Protein AF-0000000086397838 (afdb_homodimer)

Structure (mmCIF, N/CA/C/O backbone):
data_AF-0000000086397838-model_v1
#
loop_
_entity.id
_entity.type
_entity.pdbx_description
1 polymer 'NAD(+) kinase'
#
loop_
_atom_site.group_PDB
_atom_site.id
_atom_site.type_symbol
_atom_site.label_atom_id
_atom_site.label_alt_id
_atom_site.label_comp_id
_atom_site.label_asym_id
_atom_site.label_entity_id
_atom_site.label_seq_id
_atom_site.pdbx_PDB_ins_code
_atom_site.Cartn_x
_atom_site.Cartn_y
_atom_site.Cartn_z
_atom_site.occupancy
_atom_site.B_iso_or_equiv
_atom_site.auth_seq_id
_atom_site.auth_comp_id
_atom_site.auth_asym_id
_atom_site.auth_atom_id
_atom_site.pdbx_PDB_model_num
ATOM 1 N N . GLN A 1 1 ? 29.359 -32.469 18.438 1 23.17 1 GLN A N 1
ATOM 2 C CA . GLN A 1 1 ? 29.453 -31.422 17.406 1 23.17 1 GLN A CA 1
ATOM 3 C C . GLN A 1 1 ? 28.625 -31.781 16.188 1 23.17 1 GLN A C 1
ATOM 5 O O . GLN A 1 1 ? 29.094 -32.5 15.289 1 23.17 1 GLN A O 1
ATOM 10 N N . ASN A 1 2 ? 27.375 -32.25 16.172 1 28.98 2 ASN A N 1
ATOM 11 C CA . ASN A 1 2 ? 26.438 -32.906 15.281 1 28.98 2 ASN A CA 1
ATOM 12 C C . ASN A 1 2 ? 26.141 -32.062 14.047 1 28.98 2 ASN A C 1
ATOM 14 O O . ASN A 1 2 ? 25.562 -30.984 14.156 1 28.98 2 ASN A O 1
ATOM 18 N N . GLN A 1 3 ? 27.047 -32.062 13.047 1 36.97 3 GLN A N 1
ATOM 19 C CA . GLN A 1 3 ? 27 -31.328 11.781 1 36.97 3 GLN A CA 1
ATOM 20 C C . GLN A 1 3 ? 25.641 -31.453 11.117 1 36.97 3 GLN A C 1
ATOM 22 O O . GLN A 1 3 ? 25.219 -32.562 10.742 1 36.97 3 GLN A O 1
ATOM 27 N N . HIS A 1 4 ? 24.688 -30.828 11.492 1 43.06 4 HIS A N 1
ATOM 28 C CA . HIS A 1 4 ? 23.328 -30.859 10.969 1 43.06 4 HIS A CA 1
ATOM 29 C C . HIS A 1 4 ? 23.328 -30.734 9.445 1 43.06 4 HIS A C 1
ATOM 31 O O . HIS A 1 4 ? 24.016 -29.859 8.891 1 43.06 4 HIS A O 1
ATOM 37 N N . LYS A 1 5 ? 23.188 -31.906 8.727 1 50.16 5 LYS A N 1
ATOM 38 C CA . LYS A 1 5 ? 23.047 -32.062 7.285 1 50.16 5 LYS A CA 1
ATOM 39 C C . LYS A 1 5 ? 22.031 -31.078 6.727 1 50.16 5 LYS A C 1
ATOM 41 O O . LYS A 1 5 ? 20.922 -30.969 7.242 1 50.16 5 LYS A O 1
ATOM 46 N N . ILE A 1 6 ? 22.594 -30.016 6.055 1 49.72 6 ILE A N 1
ATOM 47 C CA . ILE A 1 6 ? 21.703 -29.047 5.406 1 49.72 6 ILE A CA 1
ATOM 48 C C . ILE A 1 6 ? 21.281 -29.578 4.035 1 49.72 6 ILE A C 1
ATOM 50 O O . ILE A 1 6 ? 22.141 -29.906 3.199 1 49.72 6 ILE A O 1
ATOM 54 N N . ASN A 1 7 ? 20.078 -29.984 3.832 1 55.66 7 ASN A N 1
ATOM 55 C CA . ASN A 1 7 ? 19.547 -30.344 2.52 1 55.66 7 ASN A CA 1
ATOM 56 C C . ASN A 1 7 ? 19.266 -29.109 1.67 1 55.66 7 ASN A C 1
ATOM 58 O O . ASN A 1 7 ? 18.469 -28.25 2.062 1 55.66 7 ASN A O 1
ATOM 62 N N . LEU A 1 8 ? 20.078 -29.047 0.602 1 56.16 8 LEU A N 1
ATOM 63 C CA . LEU A 1 8 ? 20.016 -27.906 -0.314 1 56.16 8 LEU A CA 1
ATOM 64 C C . LEU A 1 8 ? 19.203 -28.266 -1.557 1 56.16 8 LEU A C 1
ATOM 66 O O . LEU A 1 8 ? 19.328 -29.375 -2.088 1 56.16 8 LEU A O 1
ATOM 70 N N . CYS A 1 9 ? 18.203 -27.562 -1.791 1 58.31 9 CYS A N 1
ATOM 71 C CA . CYS A 1 9 ? 17.531 -27.656 -3.08 1 58.31 9 CYS A CA 1
ATOM 72 C C . CYS A 1 9 ? 18.047 -26.609 -4.055 1 58.31 9 CYS A C 1
ATOM 74 O O . CYS A 1 9 ? 18.094 -25.422 -3.732 1 58.31 9 CYS A O 1
ATOM 76 N N . PHE A 1 10 ? 18.609 -27.141 -5.105 1 57.19 10 PHE A N 1
ATOM 77 C CA . PHE A 1 10 ? 19.188 -26.281 -6.125 1 57.19 10 PHE A CA 1
ATOM 78 C C . PHE A 1 10 ? 18.297 -26.234 -7.367 1 57.19 10 PHE A C 1
ATOM 80 O O . PHE A 1 10 ? 18 -27.281 -7.949 1 57.19 10 PHE A O 1
ATOM 87 N N . LEU A 1 11 ? 17.734 -25.094 -7.562 1 49.62 11 LEU A N 1
ATOM 88 C CA . LEU A 1 11 ? 16.891 -24.906 -8.734 1 49.62 11 LEU A CA 1
ATOM 89 C C . LEU A 1 11 ? 17.594 -24.031 -9.773 1 49.62 11 LEU A C 1
ATOM 91 O O . LEU A 1 11 ? 17.641 -22.812 -9.633 1 49.62 11 LEU A O 1
ATOM 95 N N . PRO A 1 12 ? 18.5 -24.688 -10.68 1 54.78 12 PRO A N 1
ATOM 96 C CA . PRO A 1 12 ? 19.234 -23.906 -11.688 1 54.78 12 PRO A CA 1
ATOM 97 C C . PRO A 1 12 ? 18.391 -23.594 -12.922 1 54.78 12 PRO A C 1
ATOM 99 O O . PRO A 1 12 ? 17.531 -24.391 -13.305 1 54.78 12 PRO A O 1
ATOM 102 N N . ALA A 1 13 ? 18.297 -22.312 -13.367 1 46.75 13 ALA A N 1
ATOM 103 C CA . ALA A 1 13 ? 17.797 -22.047 -14.719 1 46.75 13 ALA A CA 1
ATOM 104 C C . ALA A 1 13 ? 18.781 -22.547 -15.773 1 46.75 13 ALA A C 1
ATOM 106 O O . ALA A 1 13 ? 18.391 -22.875 -16.891 1 46.75 13 ALA A O 1
ATOM 107 N N . VAL A 1 14 ? 20.141 -22.375 -15.469 1 45.16 14 VAL A N 1
ATOM 108 C CA . VAL A 1 14 ? 21.141 -22.797 -16.453 1 45.16 14 VAL A CA 1
ATOM 109 C C . VAL A 1 14 ? 21.953 -23.953 -15.883 1 45.16 14 VAL A C 1
ATOM 111 O O . VAL A 1 14 ? 22.422 -23.891 -14.742 1 45.16 14 VAL A O 1
ATOM 114 N N . ALA A 1 15 ? 21.953 -25.125 -16.547 1 45.66 15 ALA A N 1
ATOM 115 C CA . ALA A 1 15 ? 22.453 -26.453 -16.172 1 45.66 15 ALA A CA 1
ATOM 116 C C . ALA A 1 15 ? 23.938 -26.406 -15.836 1 45.66 15 ALA A C 1
ATOM 118 O O . ALA A 1 15 ? 24.359 -26.938 -14.805 1 45.66 15 ALA A O 1
ATOM 119 N N . ALA A 1 16 ? 24.703 -25.922 -16.781 1 44.97 16 ALA A N 1
ATOM 120 C CA . ALA A 1 16 ? 26.141 -26.156 -16.688 1 44.97 16 ALA A CA 1
ATOM 121 C C . ALA A 1 16 ? 26.719 -25.469 -15.445 1 44.97 16 ALA A C 1
ATOM 123 O O . ALA A 1 16 ? 27.531 -26.062 -14.734 1 44.97 16 ALA A O 1
ATOM 124 N N . LEU A 1 17 ? 26.406 -24.297 -15.258 1 48.56 17 LEU A N 1
ATOM 125 C CA . LEU A 1 17 ? 26.984 -23.5 -14.18 1 48.56 17 LEU A CA 1
ATOM 126 C C . LEU A 1 17 ? 26.562 -24.031 -12.82 1 48.56 17 LEU A C 1
ATOM 128 O O . LEU A 1 17 ? 27.344 -24.062 -11.875 1 48.56 17 LEU A O 1
ATOM 132 N N . SER A 1 18 ? 25.391 -24.516 -12.789 1 53.59 18 SER A N 1
ATOM 133 C CA . SER A 1 18 ? 24.797 -25.047 -11.562 1 53.59 18 SER A CA 1
ATOM 134 C C . SER A 1 18 ? 25.609 -26.219 -11.016 1 53.59 18 SER A C 1
ATOM 136 O O . SER A 1 18 ? 25.766 -26.359 -9.805 1 53.59 18 SER A O 1
ATOM 138 N N . MET A 1 19 ? 26.125 -26.844 -12 1 54.69 19 MET A N 1
ATOM 139 C CA . MET A 1 19 ? 26.75 -28.109 -11.617 1 54.69 19 MET A CA 1
ATOM 140 C C . MET A 1 19 ? 28.125 -27.875 -11.023 1 54.69 19 MET A C 1
ATOM 142 O O . MET A 1 19 ? 28.547 -28.594 -10.102 1 54.69 19 MET A O 1
ATOM 146 N N . HIS A 1 20 ? 28.781 -26.906 -11.672 1 57.34 20 HIS A N 1
ATOM 147 C CA . HIS A 1 20 ? 30.062 -26.562 -11.07 1 57.34 20 HIS A CA 1
ATOM 148 C C . HIS A 1 20 ? 29.891 -26.109 -9.625 1 57.34 20 HIS A C 1
ATOM 150 O O . HIS A 1 20 ? 30.672 -26.484 -8.758 1 57.34 20 HIS A O 1
ATOM 156 N N . PHE A 1 21 ? 28.875 -25.531 -9.469 1 58.94 21 PHE A N 1
ATOM 157 C CA . PHE A 1 21 ? 28.562 -25.047 -8.125 1 58.94 21 PHE A CA 1
ATOM 158 C C . PHE A 1 21 ? 28.328 -26.219 -7.168 1 58.94 21 PHE A C 1
ATOM 160 O O . PHE A 1 21 ? 28.828 -26.203 -6.043 1 58.94 21 PHE A O 1
ATOM 167 N N . LEU A 1 22 ? 27.594 -27.062 -7.66 1 59.19 22 LEU A N 1
ATOM 168 C CA . LEU A 1 22 ? 27.219 -28.203 -6.844 1 59.19 22 LEU A CA 1
ATOM 169 C C . LEU A 1 22 ? 28.438 -29.047 -6.492 1 59.19 22 LEU A C 1
ATOM 171 O O . LEU A 1 22 ? 28.547 -29.562 -5.375 1 59.19 22 LEU A O 1
ATOM 175 N N . ASN A 1 23 ? 29.234 -29.047 -7.465 1 59.38 23 ASN A N 1
ATOM 176 C CA . ASN A 1 23 ? 30.453 -29.828 -7.238 1 59.38 23 ASN A CA 1
ATOM 177 C C . ASN A 1 23 ? 31.312 -29.219 -6.137 1 59.38 23 ASN A C 1
ATOM 179 O O . ASN A 1 23 ? 31.812 -29.938 -5.27 1 59.38 23 ASN A O 1
ATOM 183 N N . CYS A 1 24 ? 31.359 -27.969 -6.219 1 56.69 24 CYS A N 1
ATOM 184 C CA . CYS A 1 24 ? 32.25 -27.281 -5.285 1 56.69 24 CYS A CA 1
ATOM 185 C C . CYS A 1 24 ? 31.672 -27.312 -3.873 1 56.69 24 CYS A C 1
ATOM 187 O O . CYS A 1 24 ? 32.406 -27.516 -2.902 1 56.69 24 CYS A O 1
ATOM 189 N N . HIS A 1 25 ? 30.422 -27.172 -3.738 1 57.78 25 HIS A N 1
ATOM 190 C CA . HIS A 1 25 ? 29.844 -27 -2.41 1 57.78 25 HIS A CA 1
ATOM 191 C C . HIS A 1 25 ? 29.531 -28.359 -1.771 1 57.78 25 HIS A C 1
ATOM 193 O O . HIS A 1 25 ? 29.641 -28.5 -0.552 1 57.78 25 HIS A O 1
ATOM 199 N N . SER A 1 26 ? 29.031 -29.281 -2.553 1 56.56 26 SER A N 1
ATOM 200 C CA . SER A 1 26 ? 28.688 -30.578 -1.995 1 56.56 26 SER A CA 1
ATOM 201 C C . SER A 1 26 ? 29.906 -31.219 -1.318 1 56.56 26 SER A C 1
ATOM 203 O O . SER A 1 26 ? 29.766 -31.859 -0.267 1 56.56 26 SER A O 1
ATOM 205 N N . GLN A 1 27 ? 30.969 -31.047 -1.917 1 53.53 27 GLN A N 1
ATOM 206 C CA . GLN A 1 27 ? 32.156 -31.688 -1.366 1 53.53 27 GLN A CA 1
ATOM 207 C C . GLN A 1 27 ? 32.562 -31.078 -0.027 1 53.53 27 GLN A C 1
ATOM 209 O O . GLN A 1 27 ? 33.031 -31.766 0.875 1 53.53 27 GLN A O 1
ATOM 214 N N . VAL A 1 28 ? 32.188 -29.828 0.03 1 50.81 28 VAL A N 1
ATOM 215 C CA . VAL A 1 28 ? 32.781 -29.125 1.163 1 50.81 28 VAL A CA 1
ATOM 216 C C . VAL A 1 28 ? 31.875 -29.25 2.381 1 50.81 28 VAL A C 1
ATOM 218 O O . VAL A 1 28 ? 32.344 -29.359 3.512 1 50.81 28 VAL A O 1
ATOM 221 N N . ASN A 1 29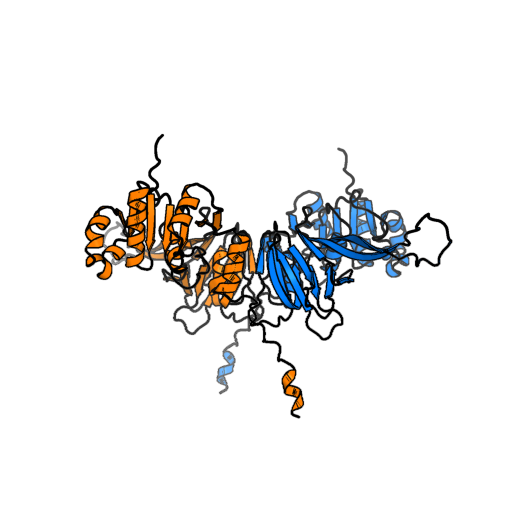 ? 30.609 -29.328 2.215 1 55.25 29 ASN A N 1
ATOM 222 C CA . ASN A 1 29 ? 29.828 -29.078 3.428 1 55.25 29 ASN A CA 1
ATOM 223 C C . ASN A 1 29 ? 28.859 -30.219 3.711 1 55.25 29 ASN A C 1
ATOM 225 O O . ASN A 1 29 ? 27.906 -30.047 4.465 1 55.25 29 ASN A O 1
ATOM 229 N N . ASN A 1 30 ? 29.234 -31.469 3.289 1 60.38 30 ASN A N 1
ATOM 230 C CA . ASN A 1 30 ? 28.344 -32.594 3.566 1 60.38 30 ASN A CA 1
ATOM 231 C C . ASN A 1 30 ? 26.875 -32.219 3.301 1 60.38 30 ASN A C 1
ATOM 233 O O . ASN A 1 30 ? 26.016 -32.438 4.156 1 60.38 30 ASN A O 1
ATOM 237 N N . MET A 1 31 ? 26.656 -31.594 2.203 1 65.12 31 MET A N 1
ATOM 238 C CA . MET A 1 31 ? 25.312 -31.156 1.854 1 65.12 31 MET A CA 1
ATOM 239 C C . MET A 1 31 ? 24.688 -32.094 0.821 1 65.12 31 MET A C 1
ATOM 241 O O . MET A 1 31 ? 25.375 -32.562 -0.084 1 65.12 31 MET A O 1
ATOM 245 N N . LEU A 1 32 ? 23.422 -32.531 1.13 1 69.12 32 LEU A N 1
ATOM 246 C CA . LEU A 1 32 ? 22.641 -33.25 0.124 1 69.12 32 LEU A CA 1
ATOM 247 C C . LEU A 1 32 ? 22 -32.281 -0.854 1 69.12 32 LEU A C 1
ATOM 249 O O . LEU A 1 32 ? 21.359 -31.312 -0.44 1 69.12 32 LEU A O 1
ATOM 253 N N . VAL A 1 33 ? 22.203 -32.531 -2.104 1 74.44 33 VAL A N 1
ATOM 254 C CA . VAL A 1 33 ? 21.719 -31.609 -3.123 1 74.44 33 VAL A CA 1
ATOM 255 C C . VAL A 1 33 ? 20.578 -32.25 -3.906 1 74.44 33 VAL A C 1
ATOM 257 O O . VAL A 1 33 ? 20.734 -33.344 -4.453 1 74.44 33 VAL A O 1
ATOM 260 N N . TYR A 1 34 ? 19.469 -31.609 -3.871 1 75.19 34 TYR A N 1
ATOM 261 C CA . TYR A 1 34 ? 18.312 -32 -4.66 1 75.19 34 TYR A CA 1
ATOM 262 C C . TYR A 1 34 ? 18.234 -31.203 -5.953 1 75.19 34 TYR A C 1
ATOM 264 O O . TYR A 1 34 ? 18.359 -29.969 -5.938 1 75.19 34 TYR A O 1
ATOM 272 N N . VAL A 1 35 ? 18.125 -31.953 -7.062 1 76.94 35 VAL A N 1
ATOM 273 C CA . VAL A 1 35 ? 18 -31.297 -8.359 1 76.94 35 VAL A CA 1
ATOM 274 C C . VAL A 1 35 ? 16.797 -31.844 -9.117 1 76.94 35 VAL A C 1
ATOM 276 O O . VAL A 1 35 ? 16.438 -33.031 -8.953 1 76.94 35 VAL A O 1
ATOM 279 N N . GLU A 1 36 ? 16.219 -31 -9.906 1 76.38 36 GLU A N 1
ATOM 280 C CA . GLU A 1 36 ? 15.109 -31.484 -10.734 1 76.38 36 GLU A CA 1
ATOM 281 C C . GLU A 1 36 ? 15.602 -32.469 -11.781 1 76.38 36 GLU A C 1
ATOM 283 O O . GLU A 1 36 ? 16.625 -32.25 -12.422 1 76.38 36 GLU A O 1
ATOM 288 N N . LYS A 1 37 ? 14.836 -33.438 -12.016 1 75.56 37 LYS A N 1
ATOM 289 C CA . LYS A 1 37 ? 15.219 -34.531 -12.914 1 75.56 37 LYS A CA 1
ATOM 290 C C . LYS A 1 37 ? 15.438 -34 -14.336 1 75.56 37 LYS A C 1
ATOM 292 O O . LYS A 1 37 ? 16.359 -34.438 -15.023 1 75.56 37 LYS A O 1
ATOM 297 N N . LYS A 1 38 ? 14.656 -33.062 -14.633 1 74.88 38 LYS A N 1
ATOM 298 C CA . LYS A 1 38 ? 14.711 -32.562 -16 1 74.88 38 LYS A CA 1
ATOM 299 C C . LYS A 1 38 ? 16.047 -31.906 -16.297 1 74.88 38 LYS A C 1
ATOM 301 O O . LYS A 1 38 ? 16.5 -31.875 -17.453 1 74.88 38 LYS A O 1
ATOM 306 N N . ILE A 1 39 ? 16.703 -31.391 -15.328 1 72.12 39 ILE A N 1
ATOM 307 C CA . ILE A 1 39 ? 17.969 -30.703 -15.492 1 72.12 39 ILE A CA 1
ATOM 308 C C . ILE A 1 39 ? 19.062 -31.719 -15.82 1 72.12 39 ILE A C 1
ATOM 310 O O . ILE A 1 39 ? 19.953 -31.438 -16.625 1 72.12 39 ILE A O 1
ATOM 314 N N . LEU A 1 40 ? 18.953 -32.875 -15.266 1 72.75 40 LEU A N 1
ATOM 315 C CA . LEU A 1 40 ? 19.969 -33.906 -15.477 1 72.75 40 LEU A CA 1
ATOM 316 C C . LEU A 1 40 ? 19.812 -34.531 -16.859 1 72.75 40 LEU A C 1
ATOM 318 O O . LEU A 1 40 ? 20.766 -35.125 -17.375 1 72.75 40 LEU A O 1
ATOM 322 N N . ASP A 1 41 ? 18.609 -34.312 -17.406 1 73.75 41 ASP A N 1
ATOM 323 C CA . ASP A 1 41 ? 18.359 -34.875 -18.734 1 73.75 41 ASP A CA 1
ATOM 324 C C . ASP A 1 41 ? 18.828 -33.938 -19.828 1 73.75 41 ASP A C 1
ATOM 326 O O . ASP A 1 41 ? 18.734 -34.281 -21.016 1 73.75 41 ASP A O 1
ATOM 330 N N . ASP A 1 42 ? 19.328 -32.844 -19.406 1 71.56 42 ASP A N 1
ATOM 331 C CA . ASP A 1 42 ? 19.891 -31.906 -20.375 1 71.56 42 ASP A CA 1
ATOM 332 C C . ASP A 1 42 ? 21.125 -32.5 -21.047 1 71.56 42 ASP A C 1
ATOM 334 O O . ASP A 1 42 ? 22.062 -32.938 -20.359 1 71.56 42 ASP A O 1
ATOM 338 N N . PRO A 1 43 ? 21.172 -32.5 -22.328 1 72.69 43 PRO A N 1
ATOM 339 C CA . PRO A 1 43 ? 22.297 -33.094 -23.047 1 72.69 43 PRO A CA 1
ATOM 340 C C . PRO A 1 43 ? 23.641 -32.469 -22.672 1 72.69 43 PRO A C 1
ATOM 342 O O . PRO A 1 43 ? 24.656 -33.188 -22.656 1 72.69 43 PRO A O 1
ATOM 345 N N . ALA A 1 44 ? 23.594 -31.188 -22.359 1 69.31 44 ALA A N 1
ATOM 346 C CA . ALA A 1 44 ? 24.844 -30.516 -22 1 69.31 44 ALA A CA 1
ATOM 347 C C . ALA A 1 44 ? 25.406 -31.062 -20.688 1 69.31 44 ALA A C 1
ATOM 349 O O . ALA A 1 44 ? 26.609 -31.109 -20.5 1 69.31 44 ALA A O 1
ATOM 350 N N . ILE A 1 45 ? 24.578 -31.531 -19.906 1 69.62 45 ILE A N 1
ATOM 351 C CA . ILE A 1 45 ? 24.984 -32.094 -18.609 1 69.62 45 ILE A CA 1
ATOM 352 C C . ILE A 1 45 ? 25.266 -33.594 -18.766 1 69.62 45 ILE A C 1
ATOM 354 O O . ILE A 1 45 ? 26.25 -34.094 -18.234 1 69.62 45 ILE A O 1
ATOM 358 N N . MET A 1 46 ? 24.438 -34.25 -19.562 1 70.56 46 MET A N 1
ATOM 359 C CA . MET A 1 46 ? 24.547 -35.688 -19.734 1 70.56 46 MET A CA 1
ATOM 360 C C . MET A 1 46 ? 25.875 -36.062 -20.391 1 70.56 46 MET A C 1
ATOM 362 O O . MET A 1 46 ? 26.469 -37.094 -20.078 1 70.56 46 MET A O 1
ATOM 366 N N . ASN A 1 47 ? 26.234 -35.125 -21.188 1 71.69 47 ASN A N 1
ATOM 367 C CA . ASN A 1 47 ? 27.406 -35.469 -21.984 1 71.69 47 ASN A CA 1
ATOM 368 C C . ASN A 1 47 ? 28.688 -34.938 -21.344 1 71.69 47 ASN A C 1
ATOM 370 O O . ASN A 1 47 ? 29.781 -35.156 -21.859 1 71.69 47 ASN A O 1
ATOM 374 N N . ASP A 1 48 ? 28.469 -34.281 -20.297 1 68.62 48 ASP A N 1
ATOM 375 C CA . ASP A 1 48 ? 29.656 -33.781 -19.609 1 68.62 48 ASP A CA 1
ATOM 376 C C . ASP A 1 48 ? 30.188 -34.844 -18.625 1 68.62 48 ASP A C 1
ATOM 378 O O . ASP A 1 48 ? 29.578 -35.062 -17.578 1 68.62 48 ASP A O 1
ATOM 382 N N . GLU A 1 49 ? 31.297 -35.469 -18.938 1 69.81 49 GLU A N 1
ATOM 383 C CA . GLU A 1 49 ? 31.906 -36.562 -18.156 1 69.81 49 GLU A CA 1
ATOM 384 C C . GLU A 1 49 ? 32.312 -36.062 -16.75 1 69.81 49 GLU A C 1
ATOM 386 O O . GLU A 1 49 ? 32.312 -36.844 -15.805 1 69.81 49 GLU A O 1
ATOM 391 N N . SER A 1 50 ? 32.594 -34.812 -16.734 1 65.75 50 SER A N 1
ATOM 392 C CA . SER A 1 50 ? 33.031 -34.25 -15.445 1 65.75 50 SER A CA 1
ATOM 393 C C . SER A 1 50 ? 31.891 -34.281 -14.43 1 65.75 50 SER A C 1
ATOM 395 O O . SER A 1 50 ? 32.125 -34.312 -13.219 1 65.75 50 SER A O 1
ATOM 397 N N . PHE A 1 51 ? 30.719 -34.469 -15 1 67.94 51 PHE A N 1
ATOM 398 C CA . PHE A 1 51 ? 29.547 -34.406 -14.133 1 67.94 51 PHE A CA 1
ATOM 399 C C . PHE A 1 51 ? 29.109 -35.812 -13.75 1 67.94 51 PHE A C 1
ATOM 401 O O . PHE A 1 51 ? 28.312 -36 -12.82 1 67.94 51 PHE A O 1
ATOM 408 N N . ALA A 1 52 ? 29.578 -36.75 -14.461 1 65.81 52 ALA A N 1
ATOM 409 C CA . ALA A 1 52 ? 29.125 -38.125 -14.242 1 65.81 52 ALA A CA 1
ATOM 410 C C . ALA A 1 52 ? 29.359 -38.531 -12.797 1 65.81 52 ALA A C 1
ATOM 412 O O . ALA A 1 52 ? 28.5 -39.188 -12.188 1 65.81 52 ALA A O 1
ATOM 413 N N . SER A 1 53 ? 30.5 -38.094 -12.289 1 66.5 53 SER A N 1
ATOM 414 C CA . SER A 1 53 ? 30.844 -38.5 -10.93 1 66.5 53 SER A CA 1
ATOM 415 C C . SER A 1 53 ? 29.984 -37.75 -9.906 1 66.5 53 SER A C 1
ATOM 417 O O . SER A 1 53 ? 29.641 -38.312 -8.859 1 66.5 53 SER A O 1
ATOM 419 N N . VAL A 1 54 ? 29.547 -36.531 -10.258 1 66.62 54 VAL A N 1
ATOM 420 C CA . VAL A 1 54 ? 28.828 -35.688 -9.312 1 66.62 54 VAL A CA 1
ATOM 421 C C . VAL A 1 54 ? 27.344 -36 -9.367 1 66.62 54 VAL A C 1
ATOM 423 O O . VAL A 1 54 ? 26.641 -35.875 -8.359 1 66.62 54 VAL A O 1
ATOM 426 N N . LYS A 1 55 ? 26.891 -36.469 -10.453 1 69.12 55 LYS A N 1
ATOM 427 C CA . LYS A 1 55 ? 25.484 -36.781 -10.656 1 69.12 55 LYS A CA 1
ATOM 428 C C . LYS A 1 55 ? 25 -37.844 -9.664 1 69.12 55 LYS A C 1
ATOM 430 O O . LYS A 1 55 ? 23.859 -37.812 -9.227 1 69.12 55 LYS A O 1
ATOM 435 N N . LYS A 1 56 ? 25.906 -38.656 -9.305 1 68.56 56 LYS A N 1
ATOM 436 C CA . LYS A 1 56 ? 25.562 -39.781 -8.414 1 68.56 56 LYS A CA 1
ATOM 437 C C . LYS A 1 56 ? 25.297 -39.25 -6.992 1 68.56 56 LYS A C 1
ATOM 439 O O . LYS A 1 56 ? 24.656 -39.938 -6.191 1 68.56 56 LYS A O 1
ATOM 444 N N . ARG A 1 57 ? 25.703 -38.062 -6.828 1 69.06 57 ARG A N 1
ATOM 445 C CA . ARG A 1 57 ? 25.594 -37.5 -5.48 1 69.06 57 ARG A CA 1
ATOM 446 C C . ARG A 1 57 ? 24.328 -36.656 -5.324 1 69.06 57 ARG A C 1
ATOM 448 O O . ARG A 1 57 ? 23.969 -36.281 -4.215 1 69.06 57 ARG A O 1
ATOM 455 N N . PHE A 1 58 ? 23.641 -36.469 -6.355 1 73.62 58 PHE A N 1
ATOM 456 C CA . PHE A 1 58 ? 22.469 -35.625 -6.324 1 73.62 58 PHE A CA 1
ATOM 457 C C . PHE A 1 58 ? 21.203 -36.438 -6.129 1 73.62 58 PHE A C 1
ATOM 459 O O . PHE A 1 58 ? 21.094 -37.562 -6.652 1 73.62 58 PHE A O 1
ATOM 466 N N . CYS A 1 59 ? 20.391 -35.906 -5.266 1 76 59 CYS A N 1
ATOM 467 C CA . CYS A 1 59 ? 19.031 -36.406 -5.219 1 76 59 CYS A CA 1
ATOM 468 C C . CYS A 1 59 ? 18.156 -35.719 -6.262 1 76 59 CYS A C 1
ATOM 470 O O . CYS A 1 59 ? 18.297 -34.531 -6.5 1 76 59 CYS A O 1
ATOM 472 N N . THR A 1 60 ? 17.344 -36.469 -6.891 1 77.81 60 THR A N 1
ATOM 473 C CA . THR A 1 60 ? 16.5 -35.875 -7.93 1 77.81 60 THR A CA 1
ATOM 474 C C . THR A 1 60 ? 15.031 -35.875 -7.496 1 77.81 60 THR A C 1
ATOM 476 O O . THR A 1 60 ? 14.625 -36.688 -6.66 1 77.81 60 THR A O 1
ATOM 479 N N . PHE A 1 61 ? 14.359 -34.844 -7.969 1 78.19 61 PHE A N 1
ATOM 480 C CA . PHE A 1 61 ? 12.922 -34.781 -7.73 1 78.19 61 PHE A CA 1
ATOM 481 C C . PHE A 1 61 ? 12.18 -34.344 -8.977 1 78.19 61 PHE A C 1
ATOM 483 O O . PHE A 1 61 ? 12.789 -33.781 -9.898 1 78.19 61 PHE A O 1
ATOM 490 N N . SER A 1 62 ? 10.906 -34.812 -9.047 1 78 62 SER A N 1
ATOM 491 C CA . SER A 1 62 ? 9.984 -34.344 -10.086 1 78 62 SER A CA 1
ATOM 492 C C . SER A 1 62 ? 8.812 -33.594 -9.477 1 78 62 SER A C 1
ATOM 494 O O . SER A 1 62 ? 8.188 -34.031 -8.523 1 78 62 SER A O 1
ATOM 496 N N . GLU A 1 63 ? 8.555 -32.344 -9.938 1 72.06 63 GLU A N 1
ATOM 497 C CA . GLU A 1 63 ? 7.551 -31.438 -9.406 1 72.06 63 GLU A CA 1
ATOM 498 C C . GLU A 1 63 ? 6.195 -32.125 -9.258 1 72.06 63 GLU A C 1
ATOM 500 O O . GLU A 1 63 ? 5.52 -31.969 -8.242 1 72.06 63 GLU A O 1
ATOM 505 N N . ASP A 1 64 ? 5.789 -32.844 -10.203 1 67.19 64 ASP A N 1
ATOM 506 C CA . ASP A 1 64 ? 4.441 -33.406 -10.242 1 67.19 64 ASP A CA 1
ATOM 507 C C . ASP A 1 64 ? 4.348 -34.688 -9.398 1 67.19 64 ASP A C 1
ATOM 509 O O . ASP A 1 64 ? 3.252 -35.125 -9.047 1 67.19 64 ASP A O 1
ATOM 513 N N . TYR A 1 65 ? 5.559 -35.062 -8.891 1 66.19 65 TYR A N 1
ATOM 514 C CA . TYR A 1 65 ? 5.492 -36.406 -8.328 1 66.19 65 TYR A CA 1
ATOM 515 C C . TYR A 1 65 ? 6.031 -36.438 -6.902 1 66.19 65 TYR A C 1
ATOM 517 O O . TYR A 1 65 ? 5.602 -37.25 -6.082 1 66.19 65 TYR A O 1
ATOM 525 N N . ASP A 1 66 ? 6.879 -35.5 -6.676 1 76.5 66 ASP A N 1
ATOM 526 C CA . ASP A 1 66 ? 7.574 -35.594 -5.398 1 76.5 66 ASP A CA 1
ATOM 527 C C . ASP A 1 66 ? 7.246 -34.406 -4.504 1 76.5 66 ASP A C 1
ATOM 529 O O . ASP A 1 66 ? 7.199 -33.25 -4.973 1 76.5 66 ASP A O 1
ATOM 533 N N . ASP A 1 67 ? 6.902 -34.75 -3.256 1 79.38 67 ASP A N 1
ATOM 534 C CA . ASP A 1 67 ? 6.77 -33.719 -2.223 1 79.38 67 ASP A CA 1
ATOM 535 C C . ASP A 1 67 ? 8.078 -33.562 -1.446 1 79.38 67 ASP A C 1
ATOM 537 O O . ASP A 1 67 ? 8.453 -34.438 -0.659 1 79.38 67 ASP A O 1
ATOM 541 N N . ILE A 1 68 ? 8.75 -32.5 -1.668 1 78.5 68 ILE A N 1
ATOM 542 C CA . ILE A 1 68 ? 10.062 -32.281 -1.059 1 78.5 68 ILE A CA 1
ATOM 543 C C . ILE A 1 68 ? 9.93 -31.359 0.147 1 78.5 68 ILE A C 1
ATOM 545 O O . ILE A 1 68 ? 10.938 -30.906 0.702 1 78.5 68 ILE A O 1
ATOM 549 N N . SER A 1 69 ? 8.781 -31 0.673 1 80.38 69 SER A N 1
ATOM 550 C CA . SER A 1 69 ? 8.492 -30 1.698 1 80.38 69 SER A CA 1
ATOM 551 C C . SER A 1 69 ? 9.266 -30.281 2.98 1 80.38 69 SER A C 1
ATOM 553 O O . SER A 1 69 ? 9.773 -29.359 3.625 1 80.38 69 SER A O 1
ATOM 555 N N . ASP A 1 70 ? 9.492 -31.484 3.326 1 81.62 70 ASP A N 1
ATOM 556 C CA . ASP A 1 70 ? 10.141 -31.781 4.598 1 81.62 70 ASP A CA 1
ATOM 557 C C . ASP A 1 70 ? 11.555 -32.312 4.375 1 81.62 70 ASP A C 1
ATOM 559 O O . ASP A 1 70 ? 12.188 -32.812 5.309 1 81.62 70 ASP A O 1
ATOM 563 N N . GLN A 1 71 ? 12.039 -32.062 3.182 1 81.69 71 GLN A N 1
ATOM 564 C CA . GLN A 1 71 ? 13.344 -32.656 2.873 1 81.69 71 GLN A CA 1
ATOM 565 C C . GLN A 1 71 ? 14.391 -31.578 2.65 1 81.69 71 GLN A C 1
ATOM 567 O O . GLN A 1 71 ? 15.594 -31.859 2.635 1 81.69 71 GLN A O 1
ATOM 572 N N . ILE A 1 72 ? 13.852 -30.359 2.512 1 86.19 72 ILE A N 1
ATOM 573 C CA . ILE A 1 72 ? 14.758 -29.297 2.094 1 86.19 72 ILE A CA 1
ATOM 574 C C . ILE A 1 72 ? 14.93 -28.281 3.225 1 86.19 72 ILE A C 1
ATOM 576 O O . ILE A 1 72 ? 13.945 -27.859 3.844 1 86.19 72 ILE A O 1
ATOM 580 N N . ASP A 1 73 ? 16.203 -27.875 3.455 1 84.25 73 ASP A N 1
ATOM 581 C CA . ASP A 1 73 ? 16.484 -26.875 4.492 1 84.25 73 ASP A CA 1
ATOM 582 C C . ASP A 1 73 ? 16.797 -25.516 3.881 1 84.25 73 ASP A C 1
ATOM 584 O O . ASP A 1 73 ? 16.672 -24.484 4.551 1 84.25 73 ASP A O 1
ATOM 588 N N . PHE A 1 74 ? 17.234 -25.672 2.764 1 87.56 74 PHE A N 1
ATOM 589 C CA . PHE A 1 74 ? 17.766 -24.469 2.137 1 87.56 74 PHE A CA 1
ATOM 590 C C . PHE A 1 74 ? 17.656 -24.562 0.618 1 87.56 74 PHE A C 1
ATOM 592 O O . PHE A 1 74 ? 17.938 -25.609 0.036 1 87.56 74 PHE A O 1
ATOM 599 N N . ILE A 1 75 ? 17.234 -23.406 -0.029 1 88.19 75 ILE A N 1
ATOM 600 C CA . ILE A 1 75 ? 17.047 -23.422 -1.477 1 88.19 75 ILE A CA 1
ATOM 601 C C . ILE A 1 75 ? 18 -22.422 -2.127 1 88.19 75 ILE A C 1
ATOM 603 O O . ILE A 1 75 ? 18.125 -21.281 -1.659 1 88.19 75 ILE A O 1
ATOM 607 N N . ILE A 1 76 ? 18.672 -22.797 -3.102 1 85.81 76 ILE A N 1
ATOM 608 C CA . ILE A 1 76 ? 19.453 -21.906 -3.955 1 85.81 76 ILE A CA 1
ATOM 609 C C . ILE A 1 76 ? 18.828 -21.859 -5.352 1 85.81 76 ILE A C 1
ATOM 611 O O . ILE A 1 76 ? 18.688 -22.891 -6.012 1 85.81 76 ILE A O 1
ATOM 615 N N . CYS A 1 77 ? 18.438 -20.703 -5.703 1 85.56 77 CYS A N 1
ATOM 616 C CA . CYS A 1 77 ? 17.891 -20.469 -7.039 1 85.56 77 CYS A CA 1
ATOM 617 C C . CYS A 1 77 ? 18.906 -19.766 -7.926 1 85.56 77 CYS A C 1
ATOM 619 O O . CYS A 1 77 ? 19.516 -18.766 -7.512 1 85.56 77 CYS A O 1
ATOM 621 N N . LEU A 1 78 ? 19.062 -20.328 -9.07 1 83.62 78 LEU A N 1
ATOM 622 C CA . LEU A 1 78 ? 19.922 -19.688 -10.07 1 83.62 78 LEU A CA 1
ATOM 623 C C . LEU A 1 78 ? 19.125 -19.375 -11.336 1 83.62 78 LEU A C 1
ATOM 625 O O . LEU A 1 78 ? 18.766 -20.266 -12.094 1 83.62 78 LEU A O 1
ATOM 629 N N . GLY A 1 79 ? 18.875 -18.156 -11.562 1 84.12 79 GLY A N 1
ATOM 630 C CA . GLY A 1 79 ? 18.078 -17.734 -12.703 1 84.12 79 GLY A CA 1
ATOM 631 C C . GLY A 1 79 ? 17.391 -16.406 -12.477 1 84.12 79 GLY A C 1
ATOM 632 O O . GLY A 1 79 ? 17.875 -15.555 -11.719 1 84.12 79 GLY A O 1
ATOM 633 N N . GLY A 1 80 ? 16.328 -16.203 -13.188 1 86.38 80 GLY A N 1
ATOM 634 C CA . GLY A 1 80 ? 15.555 -14.984 -13.055 1 86.38 80 GLY A CA 1
ATOM 635 C C . GLY A 1 80 ? 14.422 -15.109 -12.055 1 86.38 80 GLY A C 1
ATOM 636 O O . GLY A 1 80 ? 14.367 -16.062 -11.273 1 86.38 80 GLY A O 1
ATOM 637 N N . ASP A 1 81 ? 13.531 -14.133 -12.102 1 91.5 81 ASP A N 1
ATOM 638 C CA . ASP A 1 81 ? 12.391 -14.102 -11.195 1 91.5 81 ASP A CA 1
ATOM 639 C C . ASP A 1 81 ? 11.508 -15.336 -11.375 1 91.5 81 ASP A C 1
ATOM 641 O O . ASP A 1 81 ? 10.945 -15.852 -10.406 1 91.5 81 ASP A O 1
ATOM 645 N N . GLY A 1 82 ? 11.445 -15.812 -12.578 1 89.75 82 GLY A N 1
ATOM 646 C CA . GLY A 1 82 ? 10.656 -17 -12.852 1 89.75 82 GLY A CA 1
ATOM 647 C C . GLY A 1 82 ? 1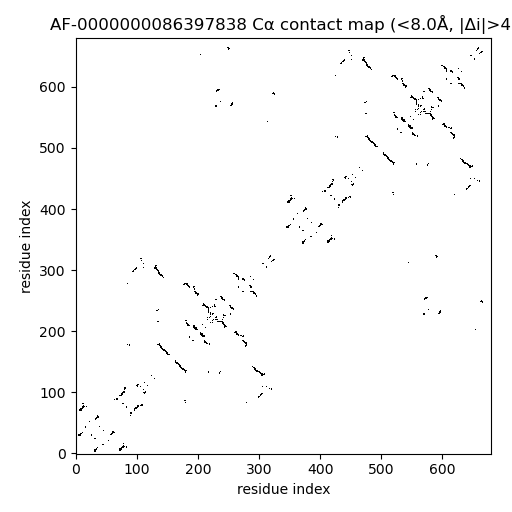1.117 -18.219 -12.07 1 89.75 82 GLY A C 1
ATOM 648 O O . GLY A 1 82 ? 10.305 -19.062 -11.688 1 89.75 82 GLY A O 1
ATOM 649 N N . THR A 1 83 ? 12.391 -18.328 -11.867 1 87.25 83 THR A N 1
ATOM 650 C CA . THR A 1 83 ? 12.93 -19.453 -11.109 1 87.25 83 THR A CA 1
ATOM 651 C C . THR A 1 83 ? 12.477 -19.391 -9.656 1 87.25 83 THR A C 1
ATOM 653 O O . THR A 1 83 ? 12.195 -20.438 -9.047 1 87.25 83 THR A O 1
ATOM 656 N N . LEU A 1 84 ? 12.477 -18.234 -9.164 1 91.12 84 LEU A N 1
ATOM 657 C CA . LEU A 1 84 ? 12 -18.094 -7.789 1 91.12 84 LEU A CA 1
ATOM 658 C C . LEU A 1 84 ? 10.516 -18.406 -7.691 1 91.12 84 LEU A C 1
ATOM 660 O O . LEU A 1 84 ? 10.062 -19.016 -6.719 1 91.12 84 LEU A O 1
ATOM 664 N N . LEU A 1 85 ? 9.742 -17.938 -8.688 1 93.5 85 LEU A N 1
ATOM 665 C CA . LEU A 1 85 ? 8.328 -18.281 -8.727 1 93.5 85 LEU A CA 1
ATOM 666 C C . LEU A 1 85 ? 8.117 -19.781 -8.75 1 93.5 85 LEU A C 1
ATOM 668 O O . LEU A 1 85 ? 7.246 -20.312 -8.062 1 93.5 85 LEU A O 1
ATOM 672 N N . TYR A 1 86 ? 8.945 -20.453 -9.516 1 89.31 86 TYR A N 1
ATOM 673 C CA . TYR A 1 86 ? 8.891 -21.906 -9.594 1 89.31 86 TYR A CA 1
ATOM 674 C C . TYR A 1 86 ? 9.242 -22.547 -8.25 1 89.31 86 TYR A C 1
ATOM 676 O O . TYR A 1 86 ? 8.539 -23.438 -7.777 1 89.31 86 TYR A O 1
ATOM 684 N N . ALA A 1 87 ? 10.297 -22.078 -7.637 1 88.75 87 ALA A N 1
ATOM 685 C CA . ALA A 1 87 ? 10.695 -22.578 -6.328 1 88.75 87 ALA A CA 1
ATOM 686 C C . ALA A 1 87 ? 9.555 -22.453 -5.32 1 88.75 87 ALA A C 1
ATOM 688 O O . ALA A 1 87 ? 9.281 -23.375 -4.555 1 88.75 87 ALA A O 1
ATOM 689 N N . SER A 1 88 ? 8.922 -21.297 -5.305 1 93.25 88 SER A N 1
ATOM 690 C CA . SER A 1 88 ? 7.793 -21.031 -4.422 1 93.25 88 SER A CA 1
ATOM 691 C C . SER A 1 88 ? 6.676 -22.047 -4.641 1 93.25 88 SER A C 1
ATOM 693 O O . SER A 1 88 ? 6.066 -22.531 -3.68 1 93.25 88 SER A O 1
ATOM 695 N N . SER A 1 89 ? 6.465 -22.438 -5.859 1 90.12 89 SER A N 1
ATOM 696 C CA . SER A 1 89 ? 5.359 -23.328 -6.223 1 90.12 89 SER A CA 1
ATOM 697 C C . SER A 1 89 ? 5.617 -24.75 -5.77 1 90.12 89 SER A C 1
ATOM 699 O O . SER A 1 89 ? 4.688 -25.562 -5.672 1 90.12 89 SER A O 1
ATOM 701 N N . LEU A 1 90 ? 6.812 -25.125 -5.473 1 87.38 90 LEU A N 1
ATOM 702 C CA . LEU A 1 90 ? 7.172 -26.484 -5.09 1 87.38 90 LEU A CA 1
ATOM 703 C C . LEU A 1 90 ? 6.77 -26.781 -3.645 1 87.38 90 LEU A C 1
ATOM 705 O O . LEU A 1 90 ? 6.734 -27.938 -3.221 1 87.38 90 LEU A O 1
ATOM 709 N N . PHE A 1 91 ? 6.402 -25.734 -2.955 1 90.38 91 PHE A N 1
ATOM 710 C CA . PHE A 1 91 ? 6.105 -25.891 -1.536 1 90.38 91 PHE A CA 1
ATOM 711 C C . PHE A 1 91 ? 4.715 -25.359 -1.209 1 90.38 91 PHE A C 1
ATOM 713 O O . PHE A 1 91 ? 4.516 -24.156 -1.098 1 90.38 91 PHE A O 1
ATOM 720 N N . PRO A 1 92 ? 3.801 -26.172 -0.917 1 88.5 92 PRO A N 1
ATOM 721 C CA . PRO A 1 92 ? 2.424 -25.75 -0.657 1 88.5 92 PRO A CA 1
ATOM 722 C C . PRO A 1 92 ? 2.238 -25.172 0.747 1 88.5 92 PRO A C 1
ATOM 724 O O . PRO A 1 92 ? 1.195 -24.594 1.045 1 88.5 92 PRO A O 1
ATOM 727 N N . ARG A 1 93 ? 3.229 -25.344 1.602 1 92.62 93 ARG A N 1
ATOM 728 C CA . ARG A 1 93 ? 3.201 -24.812 2.957 1 92.62 93 ARG A CA 1
ATOM 729 C C . ARG A 1 93 ? 4.461 -24 3.25 1 92.62 93 ARG A C 1
ATOM 731 O O . ARG A 1 93 ? 4.777 -23.047 2.529 1 92.62 93 ARG A O 1
ATOM 738 N N . SER A 1 94 ? 5.199 -24.438 4.219 1 92.81 94 SER A N 1
ATOM 739 C CA . SER A 1 94 ? 6.41 -23.719 4.602 1 92.81 94 SER A CA 1
ATOM 740 C C . SER A 1 94 ? 7.477 -23.828 3.514 1 92.81 94 SER A C 1
ATOM 742 O O . SER A 1 94 ? 7.691 -24.891 2.941 1 92.81 94 SER A O 1
ATOM 744 N N . VAL A 1 95 ? 8.008 -22.734 3.213 1 93.81 95 VAL A N 1
ATOM 745 C CA . VAL A 1 95 ? 9.102 -22.672 2.246 1 93.81 95 VAL A CA 1
ATOM 746 C C . VAL A 1 95 ? 10.422 -22.469 2.977 1 93.81 95 VAL A C 1
ATOM 748 O O . VAL A 1 95 ? 10.531 -21.594 3.852 1 93.81 95 VAL A O 1
ATOM 751 N N . PRO A 1 96 ? 11.414 -23.297 2.648 1 91.94 96 PRO A N 1
ATOM 752 C CA . PRO A 1 96 ? 12.734 -23.016 3.203 1 91.94 96 PRO A CA 1
ATOM 753 C C . PRO A 1 96 ? 13.305 -21.672 2.715 1 91.94 96 PRO A C 1
ATOM 755 O O . PRO A 1 96 ? 12.852 -21.141 1.697 1 91.94 96 PRO A O 1
ATOM 758 N N . PRO A 1 97 ? 14.297 -21.141 3.494 1 93.19 97 PRO A N 1
ATOM 759 C CA . PRO A 1 97 ? 14.953 -19.922 3.004 1 93.19 97 PRO A CA 1
ATOM 760 C C . PRO A 1 97 ? 15.516 -20.078 1.595 1 93.19 97 PRO A C 1
ATOM 762 O O . PRO A 1 97 ? 16.047 -21.141 1.257 1 93.19 97 PRO A O 1
ATOM 765 N N . VAL A 1 98 ? 15.344 -19.062 0.842 1 93.62 98 VAL A N 1
ATOM 766 C CA . VAL A 1 98 ? 15.758 -19.125 -0.556 1 93.62 98 VAL A CA 1
ATOM 767 C C . VAL A 1 98 ? 16.828 -18.062 -0.821 1 93.62 98 VAL A C 1
ATOM 769 O O . VAL A 1 98 ? 16.656 -16.891 -0.49 1 93.62 98 VAL A O 1
ATOM 772 N N . MET A 1 99 ? 17.891 -18.547 -1.307 1 91.5 99 MET A N 1
ATOM 773 C CA . MET A 1 99 ? 18.922 -17.656 -1.854 1 91.5 99 MET A CA 1
ATOM 774 C C . MET A 1 99 ? 18.859 -17.625 -3.377 1 91.5 99 MET A C 1
ATOM 776 O O . MET A 1 99 ? 19.047 -18.641 -4.035 1 91.5 99 MET A O 1
ATOM 780 N N . ALA A 1 100 ? 18.625 -16.453 -3.951 1 91.88 100 ALA A N 1
ATOM 781 C CA . ALA A 1 100 ? 18.359 -16.344 -5.387 1 91.88 100 ALA A CA 1
ATOM 782 C C . ALA A 1 100 ? 19.484 -15.594 -6.094 1 91.88 100 ALA A C 1
ATOM 784 O O . ALA A 1 100 ? 19.719 -14.414 -5.816 1 91.88 100 ALA A O 1
ATOM 785 N N . PHE A 1 101 ? 20.094 -16.297 -7.023 1 88.94 101 PHE A N 1
ATOM 786 C CA . PHE A 1 101 ? 21.188 -15.75 -7.809 1 88.94 101 PHE A CA 1
ATOM 787 C C . PHE A 1 101 ? 20.734 -15.422 -9.219 1 88.94 101 PHE A C 1
ATOM 789 O O . PHE A 1 101 ? 19.953 -16.172 -9.828 1 88.94 101 PHE A O 1
ATOM 796 N N . HIS A 1 102 ? 21.094 -14.281 -9.688 1 86.12 102 HIS A N 1
ATOM 797 C CA . HIS A 1 102 ? 20.953 -14.016 -11.117 1 86.12 102 HIS A CA 1
ATOM 798 C C . HIS A 1 102 ? 22.219 -14.359 -11.883 1 86.12 102 HIS A C 1
ATOM 800 O O . HIS A 1 102 ? 23.312 -14.289 -11.328 1 86.12 102 HIS A O 1
ATOM 806 N N . LEU A 1 103 ? 21.891 -14.852 -13.219 1 76.31 103 LEU A N 1
ATOM 807 C CA . LEU A 1 103 ? 22.984 -15.086 -14.164 1 76.31 103 LEU A CA 1
ATOM 808 C C . LEU A 1 103 ? 23.062 -13.969 -15.195 1 76.31 103 LEU A C 1
ATOM 810 O O . LEU A 1 103 ? 22.125 -13.781 -15.977 1 76.31 103 LEU A O 1
ATOM 814 N N . GLY A 1 104 ? 23.906 -12.969 -15.102 1 74.94 104 GLY A N 1
ATOM 815 C CA . GLY A 1 104 ? 23.984 -11.844 -16.016 1 74.94 104 GLY A CA 1
ATOM 816 C C . GLY A 1 104 ? 23.375 -10.578 -15.461 1 74.94 104 GLY A C 1
ATOM 817 O O . GLY A 1 104 ? 23.797 -10.078 -14.414 1 74.94 104 GLY A O 1
ATOM 818 N N . SER A 1 105 ? 22 -10.375 -16.109 1 77.62 105 SER A N 1
ATOM 819 C CA . SER A 1 105 ? 21.391 -9.133 -15.656 1 77.62 105 SER A CA 1
ATOM 820 C C . SER A 1 105 ? 20.578 -9.344 -14.383 1 77.62 105 SER A C 1
ATOM 822 O O . SER A 1 105 ? 19.953 -10.391 -14.203 1 77.62 105 SER A O 1
ATOM 824 N N . LEU A 1 106 ? 20.562 -8.414 -13.57 1 78.69 106 LEU A N 1
ATOM 825 C CA . LEU A 1 106 ? 19.859 -8.43 -12.289 1 78.69 106 LEU A CA 1
ATOM 826 C C . LEU A 1 106 ? 18.375 -8.695 -12.484 1 78.69 106 LEU A C 1
ATOM 828 O O . LEU A 1 106 ? 17.75 -8.109 -13.375 1 78.69 106 LEU A O 1
ATOM 832 N N . GLY A 1 107 ? 17.891 -9.703 -11.695 1 87.25 107 GLY A N 1
ATOM 833 C CA . GLY A 1 107 ? 16.453 -9.859 -11.555 1 87.25 107 GLY A CA 1
ATOM 834 C C . GLY A 1 107 ? 15.883 -9.125 -10.359 1 87.25 107 GLY A C 1
ATOM 835 O O . GLY A 1 107 ? 16.594 -8.852 -9.391 1 87.25 107 GLY A O 1
ATOM 836 N N . PHE A 1 108 ? 14.672 -8.812 -10.438 1 92.5 108 PHE A N 1
ATOM 837 C CA . PHE A 1 108 ? 14.055 -8.07 -9.352 1 92.5 108 PHE A CA 1
ATOM 838 C C . PHE A 1 108 ? 14.094 -8.875 -8.055 1 92.5 108 PHE A C 1
ATOM 840 O O . PHE A 1 108 ? 14.305 -8.312 -6.977 1 92.5 108 PHE A O 1
ATOM 847 N N . LEU A 1 109 ? 13.891 -10.172 -8.219 1 95.56 109 LEU A N 1
ATOM 848 C CA . LEU A 1 109 ? 13.797 -11.023 -7.039 1 95.56 109 LEU A CA 1
ATOM 849 C C . LEU A 1 109 ? 15.094 -11.789 -6.812 1 95.56 109 LEU A C 1
ATOM 851 O O . LEU A 1 109 ? 15.172 -12.641 -5.926 1 95.56 109 LEU A O 1
ATOM 855 N N . THR A 1 110 ? 16.141 -11.539 -7.586 1 93.19 110 THR A N 1
ATOM 856 C CA . THR A 1 110 ? 17.391 -12.305 -7.504 1 93.19 110 THR A CA 1
ATOM 857 C C . THR A 1 110 ? 18.578 -11.383 -7.238 1 93.19 110 THR A C 1
ATOM 859 O O . THR A 1 110 ? 19.359 -11.094 -8.148 1 93.19 110 THR A O 1
ATOM 862 N N . PRO A 1 111 ? 18.766 -11.023 -6.004 1 92.44 111 PRO A N 1
ATOM 863 C CA . PRO A 1 111 ? 19.719 -9.953 -5.68 1 92.44 111 PRO A CA 1
ATOM 864 C C . PRO A 1 111 ? 21.156 -10.43 -5.645 1 92.44 111 PRO A C 1
ATOM 866 O O . PRO A 1 111 ? 22.094 -9.617 -5.617 1 92.44 111 PRO A O 1
ATOM 869 N N . PHE A 1 112 ? 21.469 -11.719 -5.668 1 91.12 112 PHE A N 1
ATOM 870 C CA . PHE A 1 112 ? 22.828 -12.219 -5.547 1 91.12 112 PHE A CA 1
ATOM 871 C C . PHE A 1 112 ? 23.469 -12.406 -6.918 1 91.12 112 PHE A C 1
ATOM 873 O O . PHE A 1 112 ? 22.828 -12.914 -7.84 1 91.12 112 PHE A O 1
ATOM 880 N N . ASN A 1 113 ? 24.641 -11.938 -6.941 1 87.38 113 ASN A N 1
ATOM 881 C CA . ASN A 1 113 ? 25.453 -12.195 -8.125 1 87.38 113 ASN A CA 1
ATOM 882 C C . ASN A 1 113 ? 26.188 -13.531 -8.023 1 87.38 113 ASN A C 1
ATOM 884 O O . ASN A 1 113 ? 26.859 -13.797 -7.02 1 87.38 113 ASN A O 1
ATOM 888 N N . PHE A 1 114 ? 26.188 -14.227 -9.047 1 82.62 114 PHE A N 1
ATOM 889 C CA . PHE A 1 114 ? 26.719 -15.578 -9 1 82.62 114 PHE A CA 1
ATOM 890 C C . PHE A 1 114 ? 28.25 -15.562 -9.008 1 82.62 114 PHE A C 1
ATOM 892 O O . PHE A 1 114 ? 28.891 -16.547 -8.617 1 82.62 114 PHE A O 1
ATOM 899 N N . GLU A 1 115 ? 28.922 -14.508 -9.352 1 78 115 GLU A N 1
ATOM 900 C CA . GLU A 1 115 ? 30.375 -14.438 -9.43 1 78 115 GLU A CA 1
ATOM 901 C C . GLU A 1 115 ? 31.016 -14.75 -8.078 1 78 115 GLU A C 1
ATOM 903 O O . GLU A 1 115 ? 32.062 -15.406 -8.016 1 78 115 GLU A O 1
ATOM 908 N N . ASN A 1 116 ? 30.453 -14.281 -7 1 77.44 116 ASN A N 1
ATOM 909 C CA . ASN A 1 116 ? 31 -14.508 -5.668 1 77.44 116 ASN A CA 1
ATOM 910 C C . ASN A 1 116 ? 30.109 -15.453 -4.852 1 77.44 116 ASN A C 1
ATOM 912 O O . ASN A 1 116 ? 29.953 -15.266 -3.646 1 77.44 116 ASN A O 1
ATOM 916 N N . PHE A 1 117 ? 29.609 -16.453 -5.457 1 79.31 117 PHE A N 1
ATOM 917 C CA . PHE A 1 117 ? 28.547 -17.234 -4.836 1 79.31 117 PHE A CA 1
ATOM 918 C C . PHE A 1 117 ? 29.078 -18.031 -3.658 1 79.31 117 PHE A C 1
ATOM 920 O O . PHE A 1 117 ? 28.391 -18.203 -2.652 1 79.31 117 PHE A O 1
ATOM 927 N N . GLN A 1 118 ? 30.312 -18.609 -3.684 1 75.06 118 GLN A N 1
ATOM 928 C CA . GLN A 1 118 ? 30.828 -19.453 -2.621 1 75.06 118 GLN A CA 1
ATOM 929 C C . GLN A 1 118 ? 30.891 -18.703 -1.292 1 75.06 118 GLN A C 1
ATOM 931 O O . GLN A 1 118 ? 30.391 -19.203 -0.278 1 75.06 118 GLN A O 1
ATOM 936 N N . SER A 1 119 ? 31.5 -17.578 -1.423 1 80.75 119 SER A N 1
ATOM 937 C CA . SER A 1 119 ? 31.609 -16.781 -0.209 1 80.75 119 SER A CA 1
ATOM 938 C C . SER A 1 119 ? 30.25 -16.344 0.301 1 80.75 119 SER A C 1
ATOM 940 O O . SER A 1 119 ? 30 -16.328 1.51 1 80.75 119 SER A O 1
ATOM 942 N N . GLN A 1 120 ? 29.359 -16.062 -0.579 1 84.44 120 GLN A N 1
ATOM 943 C CA . GLN A 1 120 ? 28.031 -15.586 -0.21 1 84.44 120 GLN A CA 1
ATOM 944 C C . GLN A 1 120 ? 27.219 -16.703 0.434 1 84.44 120 GLN A C 1
ATOM 946 O O . GLN A 1 120 ? 26.547 -16.484 1.453 1 84.44 120 GLN A O 1
ATOM 951 N N . VAL A 1 121 ? 27.312 -17.844 -0.098 1 81.88 121 VAL A N 1
ATOM 952 C CA . VAL A 1 121 ? 26.578 -18.984 0.429 1 81.88 121 VAL A CA 1
ATOM 953 C C . VAL A 1 121 ? 27.109 -19.359 1.812 1 81.88 121 VAL A C 1
ATOM 955 O O . VAL A 1 121 ? 26.344 -19.656 2.725 1 81.88 121 VAL A O 1
ATOM 958 N N . THR A 1 122 ? 28.359 -19.344 1.943 1 78.19 122 THR A N 1
ATOM 959 C CA . THR A 1 122 ? 28.984 -19.641 3.229 1 78.19 122 THR A CA 1
ATOM 960 C C . THR A 1 122 ? 28.516 -18.656 4.301 1 78.19 122 THR A C 1
ATOM 962 O O . THR A 1 122 ? 28.203 -19.062 5.422 1 78.19 122 THR A O 1
ATOM 965 N N . GLN A 1 123 ? 28.422 -17.438 3.945 1 83 123 GLN A N 1
ATOM 966 C CA . GLN A 1 123 ? 27.984 -16.406 4.883 1 83 123 GLN A CA 1
ATOM 967 C C . GLN A 1 123 ? 26.547 -16.672 5.352 1 83 123 GLN A C 1
ATOM 969 O O . GLN A 1 123 ? 26.234 -16.5 6.531 1 83 123 GLN A O 1
ATOM 974 N N . VAL A 1 124 ? 25.766 -17.094 4.43 1 82.5 124 VAL A N 1
ATOM 975 C CA . VAL A 1 124 ? 24.359 -17.344 4.742 1 82.5 124 VAL A CA 1
ATOM 976 C C . VAL A 1 124 ? 24.234 -18.578 5.641 1 82.5 124 VAL A C 1
ATOM 978 O O . VAL A 1 124 ? 23.484 -18.562 6.613 1 82.5 124 VAL A O 1
ATOM 981 N N . ILE A 1 125 ? 24.984 -19.578 5.402 1 76.75 125 ILE A N 1
ATOM 982 C CA . ILE A 1 125 ? 24.953 -20.828 6.164 1 76.75 125 ILE A CA 1
ATOM 983 C C . ILE A 1 125 ? 25.438 -20.578 7.586 1 76.75 125 ILE A C 1
ATOM 985 O O . ILE A 1 125 ? 24.938 -21.172 8.539 1 76.75 125 ILE A O 1
ATOM 989 N N . GLU A 1 126 ? 26.281 -19.578 7.707 1 80.06 126 GLU A N 1
ATOM 990 C CA . GLU A 1 126 ? 26.828 -19.25 9.016 1 80.06 126 GLU A CA 1
ATOM 991 C C . GLU A 1 126 ? 25.875 -18.359 9.812 1 80.06 126 GLU A C 1
ATOM 993 O O . GLU A 1 126 ? 26.125 -18.047 10.977 1 80.06 126 GLU A O 1
ATOM 998 N N . GLY A 1 127 ? 24.797 -17.938 9.188 1 80.69 127 GLY A N 1
ATOM 999 C CA . GLY A 1 127 ? 23.75 -17.219 9.898 1 80.69 127 GLY A CA 1
ATOM 1000 C C . GLY A 1 127 ? 23.859 -15.719 9.781 1 80.69 127 GLY A C 1
ATOM 1001 O O . GLY A 1 127 ? 23.234 -14.984 10.555 1 80.69 127 GLY A O 1
ATOM 1002 N N . ASN A 1 128 ? 24.609 -15.258 8.93 1 81.44 128 ASN A N 1
ATOM 1003 C CA . ASN A 1 128 ? 24.828 -13.828 8.758 1 81.44 128 ASN A CA 1
ATOM 1004 C C . ASN A 1 128 ? 23.984 -13.258 7.621 1 81.44 128 ASN A C 1
ATOM 1006 O O . ASN A 1 128 ? 24.531 -12.719 6.652 1 81.44 128 ASN A O 1
ATOM 1010 N N . ALA A 1 129 ? 22.75 -13.492 7.621 1 84.94 129 ALA A N 1
ATOM 1011 C CA . ALA A 1 129 ? 21.969 -12.93 6.527 1 84.94 129 ALA A CA 1
ATOM 1012 C C . ALA A 1 129 ? 20.594 -12.5 7.008 1 84.94 129 ALA A C 1
ATOM 1014 O O . ALA A 1 129 ? 19.984 -13.164 7.852 1 84.94 129 ALA A O 1
ATOM 1015 N N . ALA A 1 130 ? 20.172 -11.312 6.512 1 90.94 130 ALA A N 1
ATOM 1016 C CA . ALA A 1 130 ? 18.812 -10.836 6.746 1 90.94 130 ALA A CA 1
ATOM 1017 C C . ALA A 1 130 ? 17.812 -11.531 5.816 1 90.94 130 ALA A C 1
ATOM 1019 O O . ALA A 1 130 ? 18.188 -12.016 4.746 1 90.94 130 ALA A O 1
ATOM 1020 N N . LEU A 1 131 ? 16.578 -11.703 6.352 1 93.31 131 LEU A N 1
ATOM 1021 C CA . LEU A 1 131 ? 15.516 -12.344 5.586 1 93.31 131 LEU A CA 1
ATOM 1022 C C . LEU A 1 131 ? 14.352 -11.383 5.371 1 93.31 131 LEU A C 1
ATOM 1024 O O . LEU A 1 131 ? 14.031 -10.578 6.25 1 93.31 131 LEU A O 1
ATOM 1028 N N . VAL A 1 132 ? 13.836 -11.383 4.191 1 96.56 132 VAL A N 1
ATOM 1029 C CA . VAL A 1 132 ? 12.547 -10.758 3.93 1 96.56 132 VAL A CA 1
ATOM 1030 C C . VAL A 1 132 ? 11.484 -11.836 3.73 1 96.56 132 VAL A C 1
ATOM 1032 O O . VAL A 1 132 ? 11.688 -12.797 2.982 1 96.56 132 VAL A O 1
ATOM 1035 N N . LEU A 1 133 ? 10.391 -11.758 4.5 1 97.81 133 LEU A N 1
ATOM 1036 C CA . LEU A 1 133 ? 9.258 -12.672 4.34 1 97.81 133 LEU A CA 1
ATOM 1037 C C . LEU A 1 133 ? 8.281 -12.148 3.301 1 97.81 133 LEU A C 1
ATOM 1039 O O . LEU A 1 133 ? 7.539 -11.195 3.562 1 97.81 133 LEU A O 1
ATOM 1043 N N . ARG A 1 134 ? 8.281 -12.742 2.156 1 98.5 134 ARG A N 1
ATOM 1044 C CA . ARG A 1 134 ? 7.391 -12.336 1.075 1 98.5 134 ARG A CA 1
ATOM 1045 C C . ARG A 1 134 ? 6.055 -13.062 1.161 1 98.5 134 ARG A C 1
ATOM 1047 O O . ARG A 1 134 ? 6.008 -14.289 1.121 1 98.5 134 ARG A O 1
ATOM 1054 N N . SER A 1 135 ? 5 -12.266 1.261 1 98.75 135 SER A N 1
ATOM 1055 C CA . SER A 1 135 ? 3.67 -12.844 1.379 1 98.75 135 SER A CA 1
ATOM 1056 C C . SER A 1 135 ? 3.291 -13.617 0.118 1 98.75 135 SER A C 1
ATOM 1058 O O . SER A 1 135 ? 3.764 -13.297 -0.975 1 98.75 135 SER A O 1
ATOM 1060 N N . ARG A 1 136 ? 2.51 -14.656 0.329 1 98.81 136 ARG A N 1
ATOM 1061 C CA . ARG A 1 136 ? 1.866 -15.391 -0.752 1 98.81 136 ARG A CA 1
ATOM 1062 C C . ARG A 1 136 ? 0.348 -15.359 -0.61 1 98.81 136 ARG A C 1
ATOM 1064 O O . ARG A 1 136 ? -0.173 -15.102 0.477 1 98.81 136 ARG A O 1
ATOM 1071 N N . LEU A 1 137 ? -0.319 -15.539 -1.654 1 98.81 137 LEU A N 1
ATOM 1072 C CA . LEU A 1 137 ? -1.772 -15.656 -1.623 1 98.81 137 LEU A CA 1
ATOM 1073 C C . LEU A 1 137 ? -2.203 -17.125 -1.664 1 98.81 137 LEU A C 1
ATOM 1075 O O . LEU A 1 137 ? -1.633 -17.922 -2.41 1 98.81 137 LEU A O 1
ATOM 1079 N N . LYS A 1 138 ? -3.07 -17.469 -0.784 1 98.75 138 LYS A N 1
ATOM 1080 C CA . LYS A 1 138 ? -3.791 -18.75 -0.857 1 98.75 138 LYS A CA 1
ATOM 1081 C C . LYS A 1 138 ? -5.074 -18.594 -1.671 1 98.75 138 LYS A C 1
ATOM 1083 O O . LYS A 1 138 ? -5.961 -17.828 -1.308 1 98.75 138 LYS A O 1
ATOM 1088 N N . VAL A 1 139 ? -5.188 -19.375 -2.717 1 98.69 139 VAL A N 1
ATOM 1089 C CA . VAL A 1 139 ? -6.305 -19.234 -3.643 1 98.69 139 VAL A CA 1
ATOM 1090 C C . VAL A 1 139 ? -7.078 -20.547 -3.727 1 98.69 139 VAL A C 1
ATOM 1092 O O . VAL A 1 139 ? -6.488 -21.609 -3.943 1 98.69 139 VAL A O 1
ATOM 1095 N N . LYS A 1 140 ? -8.312 -20.484 -3.533 1 98.62 140 LYS A N 1
ATOM 1096 C CA . LYS A 1 140 ? -9.203 -21.625 -3.703 1 98.62 140 LYS A CA 1
ATOM 1097 C C . LYS A 1 140 ? -10.172 -21.391 -4.863 1 98.62 140 LYS A C 1
ATOM 1099 O O . LYS A 1 140 ? -10.922 -20.422 -4.879 1 98.62 140 LYS A O 1
ATOM 1104 N N . VAL A 1 141 ? -10.117 -22.266 -5.801 1 98.56 141 VAL A N 1
ATOM 1105 C CA . VAL A 1 141 ? -11.062 -22.234 -6.914 1 98.56 141 VAL A CA 1
ATOM 1106 C C . VAL A 1 141 ? -12.141 -23.297 -6.703 1 98.56 141 VAL A C 1
ATOM 1108 O O . VAL A 1 141 ? -11.828 -24.484 -6.566 1 98.56 141 VAL A O 1
ATOM 1111 N N . ILE A 1 142 ? -13.344 -22.891 -6.648 1 98.19 142 ILE A N 1
ATOM 1112 C CA . ILE A 1 142 ? -14.469 -23.797 -6.5 1 98.19 142 ILE A CA 1
ATOM 1113 C C . ILE A 1 142 ? -15.242 -23.875 -7.816 1 98.19 142 ILE A C 1
ATOM 1115 O O . ILE A 1 142 ? -15.781 -22.875 -8.289 1 98.19 142 ILE A O 1
ATOM 1119 N N . LYS A 1 143 ? -15.359 -25.047 -8.312 1 97.19 143 LYS A N 1
ATOM 1120 C CA . LYS A 1 143 ? -16.109 -25.297 -9.531 1 97.19 143 LYS A CA 1
ATOM 1121 C C . LYS A 1 143 ? -17.422 -26.047 -9.234 1 97.19 143 LYS A C 1
ATOM 1123 O O . LYS A 1 143 ? -17.422 -26.984 -8.445 1 97.19 143 LYS A O 1
ATOM 1128 N N . GLU A 1 144 ? -18.391 -25.562 -9.844 1 93.69 144 GLU A N 1
ATOM 1129 C CA . GLU A 1 144 ? -19.672 -26.234 -9.742 1 93.69 144 GLU A CA 1
ATOM 1130 C C . GLU A 1 144 ? -19.906 -27.156 -10.938 1 93.69 144 GLU A C 1
ATOM 1132 O O . GLU A 1 144 ? -19.812 -26.719 -12.086 1 93.69 144 GLU A O 1
ATOM 1137 N N . HIS A 1 145 ? -20.219 -28.406 -10.578 1 88.5 145 HIS A N 1
ATOM 1138 C CA . HIS A 1 145 ? -20.531 -29.391 -11.609 1 88.5 145 HIS A CA 1
ATOM 1139 C C . HIS A 1 145 ? -21.906 -30 -11.406 1 88.5 145 HIS A C 1
ATOM 1141 O O . HIS A 1 145 ? -22.359 -30.172 -10.273 1 88.5 145 HIS A O 1
ATOM 1147 N N . TRP A 1 146 ? -22.578 -30.141 -12.5 1 83.31 146 TRP A N 1
ATOM 1148 C CA . TRP A 1 146 ? -23.875 -30.812 -12.477 1 83.31 146 TRP A CA 1
ATOM 1149 C C . TRP A 1 146 ? -23.75 -32.219 -13.055 1 83.31 146 TRP A C 1
ATOM 1151 O O . TRP A 1 146 ? -23.172 -32.406 -14.117 1 83.31 146 TRP A O 1
ATOM 1161 N N . GLU A 1 147 ? -24.016 -33.25 -12.266 1 76.94 147 GLU A N 1
ATOM 1162 C CA . GLU A 1 147 ? -24 -34.625 -12.742 1 76.94 147 GLU A CA 1
ATOM 1163 C C . GLU A 1 147 ? -25.406 -35.219 -12.727 1 76.94 147 GLU A C 1
ATOM 1165 O O . GLU A 1 147 ? -26.203 -34.938 -11.828 1 76.94 147 GLU A O 1
ATOM 1170 N N . LYS A 1 148 ? -25.781 -35.844 -13.852 1 75.81 148 LYS A N 1
ATOM 1171 C CA . LYS A 1 148 ? -27.031 -36.625 -13.922 1 75.81 148 LYS A CA 1
ATOM 1172 C C . LYS A 1 148 ? -26.891 -37.938 -13.195 1 75.81 148 LYS A C 1
ATOM 1174 O O . LYS A 1 148 ? -25.953 -38.719 -13.453 1 75.81 148 LYS A O 1
ATOM 1179 N N . LYS A 1 149 ? -27.484 -37.969 -12.109 1 69.69 149 LYS A N 1
ATOM 1180 C CA . LYS A 1 149 ? -27.531 -39.281 -11.438 1 69.69 149 LYS A CA 1
ATOM 1181 C C . LYS A 1 149 ? -28.812 -40.031 -11.773 1 69.69 149 LYS A C 1
ATOM 1183 O O . LYS A 1 149 ? -29.906 -39.438 -11.766 1 69.69 149 LYS A O 1
ATOM 1188 N N . ALA A 1 150 ? -28.656 -41.125 -12.203 1 64.75 150 ALA A N 1
ATOM 1189 C CA . ALA A 1 150 ? -29.797 -42 -12.453 1 64.75 150 ALA A CA 1
ATOM 1190 C C . ALA A 1 150 ? -30.484 -42.406 -11.141 1 64.75 150 ALA A C 1
ATOM 1192 O O . ALA A 1 150 ? -29.828 -42.75 -10.164 1 64.75 150 ALA A O 1
ATOM 1193 N N . VAL A 1 151 ? -31.547 -41.75 -10.836 1 58.53 151 VAL A N 1
ATOM 1194 C CA . VAL A 1 151 ? -32.312 -42.25 -9.695 1 58.53 151 VAL A CA 1
ATOM 1195 C C . VAL A 1 151 ? -32.812 -43.656 -9.977 1 58.53 151 VAL A C 1
ATOM 1197 O O . VAL A 1 151 ? -33.562 -43.875 -10.938 1 58.53 151 VAL A O 1
ATOM 1200 N N . ILE A 1 152 ? -32 -44.562 -9.617 1 54.78 152 ILE A N 1
ATOM 1201 C CA . ILE A 1 152 ? -32.531 -45.906 -9.711 1 54.78 152 ILE A CA 1
ATOM 1202 C C . ILE A 1 152 ? -33.812 -46.031 -8.875 1 54.78 152 ILE A C 1
ATOM 1204 O O . ILE A 1 152 ? -33.781 -45.875 -7.656 1 54.78 152 ILE A O 1
ATOM 1208 N N . GLN A 1 153 ? -34.906 -45.594 -9.297 1 50.59 153 GLN A N 1
ATOM 1209 C CA . GLN A 1 153 ? -36.156 -45.969 -8.602 1 50.59 153 GLN A CA 1
ATOM 1210 C C . GLN A 1 153 ? -36.25 -47.469 -8.438 1 50.59 153 GLN A C 1
ATOM 1212 O O . GLN A 1 153 ? -36.125 -48.219 -9.414 1 50.59 153 GLN A O 1
ATOM 1217 N N . ASN A 1 154 ? -35.812 -48.031 -7.379 1 49.62 154 ASN A N 1
ATOM 1218 C CA . ASN A 1 154 ? -36.031 -49.438 -7.105 1 49.62 154 ASN A CA 1
ATOM 1219 C C . ASN A 1 154 ? -37.312 -49.938 -7.738 1 49.62 154 ASN A C 1
ATOM 1221 O O . ASN A 1 154 ? -37.75 -51.062 -7.496 1 49.62 154 ASN A O 1
ATOM 1225 N N . GLY A 1 155 ? -38.438 -49.125 -7.727 1 46.25 155 GLY A N 1
ATOM 1226 C CA . GLY A 1 155 ? -39.625 -49.906 -7.93 1 46.25 155 GLY A CA 1
ATOM 1227 C C . GLY A 1 155 ? -39.656 -50.688 -9.234 1 46.25 155 GLY A C 1
ATOM 1228 O O . GLY A 1 155 ? -38.812 -50.438 -10.109 1 46.25 155 GLY A O 1
ATOM 1229 N N . ILE A 1 156 ? -40.75 -51.625 -9.469 1 44.84 156 ILE A N 1
ATOM 1230 C CA . ILE A 1 156 ? -41.25 -52.531 -10.508 1 44.84 156 ILE A CA 1
ATOM 1231 C C . ILE A 1 156 ? -41.156 -51.844 -11.867 1 44.84 156 ILE A C 1
ATOM 1233 O O . ILE A 1 156 ? -41.625 -50.688 -12.016 1 44.84 156 ILE A O 1
ATOM 1237 N N . GLU A 1 157 ? -40.344 -52.312 -12.758 1 43.12 157 GLU A N 1
ATOM 1238 C CA . GLU A 1 157 ? -40.125 -52.062 -14.18 1 43.12 157 GLU A CA 1
ATOM 1239 C C . GLU A 1 157 ? -41.438 -51.812 -14.898 1 43.12 157 GLU A C 1
ATOM 1241 O O . GLU A 1 157 ? -41.5 -51.812 -16.125 1 43.12 157 GLU A O 1
ATOM 1246 N N . GLU A 1 158 ? -42.625 -51.938 -14.125 1 41.53 158 GLU A N 1
ATOM 1247 C CA . GLU A 1 158 ? -43.625 -52.031 -15.164 1 41.53 158 GLU A CA 1
ATOM 1248 C C . GLU A 1 158 ? -43.562 -50.844 -16.109 1 41.53 158 GLU A C 1
ATOM 1250 O O . GLU A 1 158 ? -43.625 -51 -17.328 1 41.53 158 GLU A O 1
ATOM 1255 N N . ASN A 1 159 ? -44.406 -49.75 -15.742 1 42.16 159 ASN A N 1
ATOM 1256 C CA . ASN A 1 159 ? -44.719 -48.75 -16.766 1 42.16 159 ASN A CA 1
ATOM 1257 C C . ASN A 1 159 ? -43.5 -47.875 -17.062 1 42.16 159 ASN A C 1
ATOM 1259 O O . ASN A 1 159 ? -42.625 -47.719 -16.219 1 42.16 159 ASN A O 1
ATOM 1263 N N . GLY A 1 160 ? -43.125 -47.469 -18.188 1 44.38 160 GLY A N 1
ATOM 1264 C CA . GLY A 1 160 ? -42.188 -46.594 -18.906 1 44.38 160 GLY A CA 1
ATOM 1265 C C . GLY A 1 160 ? -41.719 -45.438 -18.078 1 44.38 160 GLY A C 1
ATOM 1266 O O . GLY A 1 160 ? -41.406 -44.375 -18.609 1 44.38 160 GLY A O 1
ATOM 1267 N N . VAL A 1 161 ? -41.969 -45.531 -16.812 1 43.81 161 VAL A N 1
ATOM 1268 C CA . VAL A 1 161 ? -41.688 -44.25 -16.172 1 43.81 161 VAL A CA 1
ATOM 1269 C C . VAL A 1 161 ? -40.219 -43.875 -16.359 1 43.81 161 VAL A C 1
ATOM 1271 O O . VAL A 1 161 ? -39.344 -44.719 -16.141 1 43.81 161 VAL A O 1
ATOM 1274 N N . SER A 1 162 ? -39.938 -42.844 -17.125 1 47.53 162 SER A N 1
ATOM 1275 C CA . SER A 1 162 ? -38.75 -42.062 -17.422 1 47.53 162 SER A CA 1
ATOM 1276 C C . SER A 1 162 ? -37.875 -41.906 -16.172 1 47.53 162 SER A C 1
ATOM 1278 O O . SER A 1 162 ? -38.375 -41.5 -15.125 1 47.53 162 SER A O 1
ATOM 1280 N N . SER A 1 163 ? -37.031 -42.812 -15.797 1 51.75 163 SER A N 1
ATOM 1281 C CA . SER A 1 163 ? -35.969 -42.531 -14.828 1 51.75 163 SER A CA 1
ATOM 1282 C C . SER A 1 163 ? -35.531 -41.094 -14.867 1 51.75 163 SER A C 1
ATOM 1284 O O . SER A 1 163 ? -35.031 -40.594 -15.883 1 51.75 163 SER A O 1
ATOM 1286 N N . GLY A 1 164 ? -36.406 -40.188 -14.359 1 55.34 164 GLY A N 1
ATOM 1287 C CA . GLY A 1 164 ? -36.062 -38.781 -14.305 1 55.34 164 GLY A CA 1
ATOM 1288 C C . GLY A 1 164 ? -34.625 -38.562 -13.789 1 55.34 164 GLY A C 1
ATOM 1289 O O . GLY A 1 164 ? -34.219 -39.219 -12.836 1 55.34 164 GLY A O 1
ATOM 1290 N N . LEU A 1 165 ? -33.656 -38.531 -14.586 1 61.66 165 LEU A N 1
ATOM 1291 C CA . LEU A 1 165 ? -32.312 -38.094 -14.266 1 61.66 165 LEU A CA 1
ATOM 1292 C C . LEU A 1 165 ? -32.344 -36.844 -13.391 1 61.66 165 LEU A C 1
ATOM 1294 O O . LEU A 1 165 ? -33.031 -35.844 -13.727 1 61.66 165 LEU A O 1
ATOM 1298 N N . GLU A 1 166 ? -32.25 -36.969 -12.016 1 70.12 166 GLU A N 1
ATOM 1299 C CA . GLU A 1 166 ? -32.125 -35.781 -11.18 1 70.12 166 GLU A CA 1
ATOM 1300 C C . GLU A 1 166 ? -30.703 -35.25 -11.219 1 70.12 166 GLU A C 1
ATOM 1302 O O . GLU A 1 166 ? -29.734 -36.031 -11.211 1 70.12 166 GLU A O 1
ATOM 1307 N N . LYS A 1 167 ? -30.531 -34.062 -11.664 1 76.5 167 LYS A N 1
ATOM 1308 C CA . LYS A 1 167 ? -29.234 -33.375 -11.68 1 76.5 167 LYS A CA 1
ATOM 1309 C C . LYS A 1 167 ? -28.797 -33 -10.266 1 76.5 167 LYS A C 1
ATOM 1311 O O . LYS A 1 167 ? -29.578 -32.438 -9.492 1 76.5 167 LYS A O 1
ATOM 1316 N N . GLU A 1 168 ? -27.656 -33.625 -9.828 1 84.56 168 GLU A N 1
ATOM 1317 C CA . GLU A 1 168 ? -27.062 -33.25 -8.555 1 84.56 168 GLU A CA 1
ATOM 1318 C C . GLU A 1 168 ? -25.844 -32.344 -8.766 1 84.56 168 GLU A C 1
ATOM 1320 O O . GLU A 1 168 ? -25.016 -32.625 -9.641 1 84.56 168 GLU A O 1
ATOM 1325 N N . MET A 1 169 ? -25.875 -31.234 -8.086 1 84.88 169 MET A N 1
ATOM 1326 C CA . MET A 1 169 ? -24.766 -30.297 -8.148 1 84.88 169 MET A CA 1
ATOM 1327 C C . MET A 1 169 ? -23.656 -30.703 -7.191 1 84.88 169 MET A C 1
ATOM 1329 O O . MET A 1 169 ? -23.922 -31.062 -6.039 1 84.88 169 MET A O 1
ATOM 1333 N N . PHE A 1 170 ? -22.422 -30.875 -7.793 1 89.94 170 PHE A N 1
ATOM 1334 C CA . PHE A 1 170 ? -21.297 -31.109 -6.891 1 89.94 170 PHE A CA 1
ATOM 1335 C C . PHE A 1 170 ? -20.234 -30.047 -7.082 1 89.94 170 PHE A C 1
ATOM 1337 O O . PHE A 1 170 ? -20.062 -29.516 -8.18 1 89.94 170 PHE A O 1
ATOM 1344 N N . LYS A 1 171 ? -19.547 -29.766 -5.957 1 92.19 171 LYS A N 1
ATOM 1345 C CA . LYS A 1 171 ? -18.516 -28.734 -5.973 1 92.19 171 LYS A CA 1
ATOM 1346 C C . LYS A 1 171 ? -17.125 -29.359 -5.871 1 92.19 171 LYS A C 1
ATOM 1348 O O . LYS A 1 171 ? -16.922 -30.312 -5.117 1 92.19 171 LYS A O 1
ATOM 1353 N N . GLN A 1 172 ? -16.234 -28.906 -6.77 1 95.19 172 GLN A N 1
ATOM 1354 C CA . GLN A 1 172 ? -14.828 -29.297 -6.719 1 95.19 172 GLN A CA 1
ATOM 1355 C C . GLN A 1 172 ? -13.945 -28.094 -6.375 1 95.19 172 GLN A C 1
ATOM 1357 O O . GLN A 1 172 ? -14.039 -27.047 -7.008 1 95.19 172 GLN A O 1
ATOM 1362 N N . ALA A 1 173 ? -13.086 -28.281 -5.34 1 96.75 173 ALA A N 1
ATOM 1363 C CA . ALA A 1 173 ? -12.219 -27.203 -4.895 1 96.75 173 ALA A CA 1
ATOM 1364 C C . ALA A 1 173 ? -10.75 -27.531 -5.156 1 96.75 173 ALA A C 1
ATOM 1366 O O . ALA A 1 173 ? -10.312 -28.656 -4.914 1 96.75 173 ALA A O 1
ATOM 1367 N N . THR A 1 174 ? -10.086 -26.656 -5.777 1 96.81 174 THR A N 1
ATOM 1368 C CA . THR A 1 174 ? -8.641 -26.75 -5.953 1 96.81 174 THR A CA 1
ATOM 1369 C C . THR A 1 174 ? -7.938 -25.562 -5.32 1 96.81 174 THR A C 1
ATOM 1371 O O . THR A 1 174 ? -8.43 -24.438 -5.391 1 96.81 174 THR A O 1
ATOM 1374 N N . GLN A 1 175 ? -6.77 -25.797 -4.707 1 96.38 175 GLN A N 1
ATOM 1375 C CA . GLN A 1 175 ? -6.043 -24.75 -4 1 96.38 175 GLN A CA 1
ATOM 1376 C C . GLN A 1 175 ? -4.707 -24.453 -4.672 1 96.38 175 GLN A C 1
ATOM 1378 O O . GLN A 1 175 ? -4.023 -25.375 -5.137 1 96.38 175 GLN A O 1
ATOM 1383 N N . TYR A 1 176 ? -4.359 -23.203 -4.707 1 96.25 176 TYR A N 1
ATOM 1384 C CA . TYR A 1 176 ? -3.094 -22.734 -5.258 1 96.25 176 TYR A CA 1
ATOM 1385 C C . TYR A 1 176 ? -2.42 -21.75 -4.309 1 96.25 176 TYR A C 1
ATOM 1387 O O . TYR A 1 176 ? -3.094 -21.047 -3.543 1 96.25 176 TYR A O 1
ATOM 1395 N N . LEU A 1 177 ? -1.072 -21.719 -4.328 1 96.88 177 LEU A N 1
ATOM 1396 C CA . LEU A 1 177 ? -0.28 -20.688 -3.68 1 96.88 177 LEU A CA 1
ATOM 1397 C C . LEU A 1 177 ? 0.415 -19.812 -4.711 1 96.88 177 LEU A C 1
ATOM 1399 O O . LEU A 1 177 ? 0.985 -20.312 -5.68 1 96.88 177 LEU A O 1
ATOM 1403 N N . VAL A 1 178 ? 0.275 -18.531 -4.5 1 97.81 178 VAL A N 1
ATOM 1404 C CA . VAL A 1 178 ? 0.724 -17.562 -5.492 1 97.81 178 VAL A CA 1
ATOM 1405 C C . VAL A 1 178 ? 1.679 -16.562 -4.84 1 97.81 178 VAL A C 1
ATOM 1407 O O . VAL A 1 178 ? 1.387 -16.031 -3.768 1 97.81 178 VAL A O 1
ATOM 1410 N N . LEU A 1 179 ? 2.812 -16.312 -5.516 1 98.44 179 LEU A N 1
ATOM 1411 C CA . LEU A 1 179 ? 3.781 -15.352 -4.988 1 98.44 179 LEU A CA 1
ATOM 1412 C C . LEU A 1 179 ? 3.539 -13.961 -5.555 1 98.44 179 LEU A C 1
ATOM 1414 O O . LEU A 1 179 ? 3.672 -12.961 -4.84 1 98.44 179 LEU A O 1
ATOM 1418 N N . ASN A 1 180 ? 3.143 -13.906 -6.844 1 98.44 180 ASN A N 1
ATOM 1419 C CA . ASN A 1 180 ? 2.926 -12.617 -7.496 1 98.44 180 ASN A CA 1
ATOM 1420 C C . ASN A 1 180 ? 1.446 -12.25 -7.523 1 98.44 180 ASN A C 1
ATOM 1422 O O . ASN A 1 180 ? 1 -11.406 -6.742 1 98.44 180 ASN A O 1
ATOM 1426 N N . GLU A 1 181 ? 0.704 -12.953 -8.383 1 98.81 181 GLU A N 1
ATOM 1427 C CA . GLU A 1 181 ? -0.652 -12.438 -8.547 1 98.81 181 GLU A CA 1
ATOM 1428 C C . GLU A 1 181 ? -1.596 -13.516 -9.062 1 98.81 181 GLU A C 1
ATOM 1430 O O . GLU A 1 181 ? -1.151 -14.516 -9.633 1 98.81 181 GLU A O 1
ATOM 1435 N N . VAL A 1 182 ? -2.838 -13.32 -8.773 1 98.88 182 VAL A N 1
ATOM 1436 C CA . VAL A 1 182 ? -3.979 -13.953 -9.422 1 98.88 182 VAL A CA 1
ATOM 1437 C C . VAL A 1 182 ? -4.559 -13.016 -10.477 1 98.88 182 VAL A C 1
ATOM 1439 O O . VAL A 1 182 ? -4.84 -11.844 -10.188 1 98.88 182 VAL A O 1
ATOM 1442 N N . VAL A 1 183 ? -4.715 -13.539 -11.719 1 98.88 183 VAL A N 1
ATOM 1443 C CA . VAL A 1 183 ? -5.289 -12.711 -12.773 1 98.88 183 VAL A CA 1
ATOM 1444 C C . VAL A 1 183 ? -6.59 -13.336 -13.273 1 98.88 183 VAL A C 1
ATOM 1446 O O . VAL A 1 183 ? -6.617 -14.508 -13.656 1 98.88 183 VAL A O 1
ATOM 1449 N N . VAL A 1 184 ? -7.645 -12.641 -13.188 1 98.88 184 VAL A N 1
ATOM 1450 C CA . VAL A 1 184 ? -8.906 -13 -13.828 1 98.88 184 VAL A CA 1
ATOM 1451 C C . VAL A 1 184 ? -9.117 -12.133 -15.07 1 98.88 184 VAL A C 1
ATOM 1453 O O . VAL A 1 184 ? -9.148 -10.906 -14.977 1 98.88 184 VAL A O 1
ATOM 1456 N N . ASP A 1 185 ? -9.266 -12.773 -16.188 1 98.44 185 ASP A N 1
ATOM 1457 C CA . ASP A 1 185 ? -9.367 -12 -17.406 1 98.44 185 ASP A CA 1
ATOM 1458 C C . ASP A 1 185 ? -10.391 -12.609 -18.375 1 98.44 185 ASP A C 1
ATOM 1460 O O . ASP A 1 185 ? -11.023 -13.617 -18.047 1 98.44 185 ASP A O 1
ATOM 1464 N N . ARG A 1 186 ? -10.562 -12.047 -19.516 1 97.25 186 ARG A N 1
ATOM 1465 C CA . ARG A 1 186 ? -11.617 -12.398 -20.453 1 97.25 186 ARG A CA 1
ATOM 1466 C C . ARG A 1 186 ? -11.219 -13.602 -21.297 1 97.25 186 ARG A C 1
ATOM 1468 O O . ARG A 1 186 ? -12.031 -14.133 -22.062 1 97.25 186 ARG A O 1
ATOM 1475 N N . GLY A 1 187 ? -10.016 -14.023 -21.219 1 96.12 187 GLY A N 1
ATOM 1476 C CA . GLY A 1 187 ? -9.57 -15.141 -22.031 1 96.12 187 GLY A CA 1
ATOM 1477 C C . GLY A 1 187 ? -9.664 -14.859 -23.516 1 96.12 187 GLY A C 1
ATOM 1478 O O . GLY A 1 187 ? -9.203 -13.82 -24 1 96.12 187 GLY A O 1
ATOM 1479 N N . PRO A 1 188 ? -10.234 -15.844 -24.188 1 94 188 PRO A N 1
ATOM 1480 C CA . PRO A 1 188 ? -10.289 -15.68 -25.641 1 94 188 PRO A CA 1
ATOM 1481 C C . PRO A 1 188 ? -11.438 -14.766 -26.078 1 94 188 PRO A C 1
ATOM 1483 O O . PRO A 1 188 ? -11.547 -14.445 -27.266 1 94 188 PRO A O 1
ATOM 1486 N N . SER A 1 189 ? -12.211 -14.367 -25.219 1 92.94 189 SER A N 1
ATOM 1487 C CA . SER A 1 189 ? -13.375 -13.57 -25.562 1 92.94 189 SER A CA 1
ATOM 1488 C C . SER A 1 189 ? -12.969 -12.203 -26.109 1 92.94 189 SER A C 1
ATOM 1490 O O . SER A 1 189 ? -12.031 -11.586 -25.609 1 92.94 189 SER A O 1
ATOM 1492 N N . SER A 1 190 ? -13.695 -11.656 -27.125 1 93.31 190 SER A N 1
ATOM 1493 C CA . SER A 1 190 ? -13.477 -10.312 -27.656 1 93.31 190 SER A CA 1
ATOM 1494 C C . SER A 1 190 ? -14.227 -9.266 -26.828 1 93.31 190 SER A C 1
ATOM 1496 O O . SER A 1 190 ? -14.102 -8.062 -27.094 1 93.31 190 SER A O 1
ATOM 1498 N N . TYR A 1 191 ? -14.961 -9.703 -25.875 1 92 191 TYR A N 1
ATOM 1499 C CA . TYR A 1 191 ? -15.805 -8.812 -25.094 1 92 191 TYR A CA 1
ATOM 1500 C C . TYR A 1 191 ? -15.219 -8.609 -23.688 1 92 191 TYR A C 1
ATOM 1502 O O . TYR A 1 191 ? -14.297 -9.32 -23.297 1 92 191 TYR A O 1
ATOM 1510 N N . LEU A 1 192 ? -15.805 -7.711 -23.016 1 94.31 192 LEU A N 1
ATOM 1511 C CA . LEU A 1 192 ? -15.352 -7.383 -21.672 1 94.31 192 LEU A CA 1
ATOM 1512 C C . LEU A 1 192 ? -15.664 -8.516 -20.703 1 94.31 192 LEU A C 1
ATOM 1514 O O . LEU A 1 192 ? -16.672 -9.211 -20.844 1 94.31 192 LEU A O 1
ATOM 1518 N N . SER A 1 193 ? -14.758 -8.695 -19.719 1 95.81 193 SER A N 1
ATOM 1519 C CA . SER A 1 193 ? -15.086 -9.516 -18.562 1 95.81 193 SER A CA 1
ATOM 1520 C C . SER A 1 193 ? -16 -8.773 -17.594 1 95.81 193 SER A C 1
ATOM 1522 O O . SER A 1 193 ? -15.891 -7.551 -17.453 1 95.81 193 SER A O 1
ATOM 1524 N N . ASN A 1 194 ? -16.938 -9.477 -17.062 1 97.44 194 ASN A N 1
ATOM 1525 C CA . ASN A 1 194 ? -17.828 -8.969 -16.031 1 97.44 194 ASN A CA 1
ATOM 1526 C C . ASN A 1 194 ? -17.766 -9.82 -14.766 1 97.44 194 ASN A C 1
ATOM 1528 O O . ASN A 1 194 ? -18.453 -10.836 -14.656 1 97.44 194 ASN A O 1
ATOM 1532 N N . VAL A 1 195 ? -17 -9.367 -13.82 1 98.12 195 VAL A N 1
ATOM 1533 C CA . VAL A 1 195 ? -16.812 -10.172 -12.617 1 98.12 195 VAL A CA 1
ATOM 1534 C C . VAL A 1 195 ? -17.078 -9.328 -11.375 1 98.12 195 VAL A C 1
ATOM 1536 O O . VAL A 1 195 ? -16.75 -8.133 -11.344 1 98.12 195 VAL A O 1
ATOM 1539 N N . ASP A 1 196 ? -17.656 -9.977 -10.422 1 98.5 196 ASP A N 1
ATOM 1540 C CA . ASP A 1 196 ? -17.906 -9.359 -9.117 1 98.5 196 ASP A CA 1
ATOM 1541 C C . ASP A 1 196 ? -16.75 -9.641 -8.148 1 98.5 196 ASP A C 1
ATOM 1543 O O . ASP A 1 196 ? -16.25 -10.758 -8.086 1 98.5 196 ASP A O 1
ATOM 1547 N N . VAL A 1 197 ? -16.359 -8.609 -7.48 1 98.56 197 VAL A N 1
ATOM 1548 C CA . VAL A 1 197 ? -15.328 -8.734 -6.453 1 98.56 197 VAL A CA 1
ATOM 1549 C C . VAL A 1 197 ? -15.938 -8.453 -5.078 1 98.56 197 VAL A C 1
ATOM 1551 O O . VAL A 1 197 ? -16.547 -7.402 -4.863 1 98.56 197 VAL A O 1
ATOM 1554 N N . PHE A 1 198 ? -15.758 -9.398 -4.23 1 98.31 198 PHE A N 1
ATOM 1555 C CA . PHE A 1 198 ? -16.234 -9.281 -2.855 1 98.31 198 PHE A CA 1
ATOM 1556 C C . PHE A 1 198 ? -15.062 -9.18 -1.887 1 98.31 198 PHE A C 1
ATOM 1558 O O . PHE A 1 198 ? -14.023 -9.812 -2.096 1 98.31 198 PHE A O 1
ATOM 1565 N N . LEU A 1 199 ? -15.234 -8.438 -0.905 1 98 199 LEU A N 1
ATOM 1566 C CA . LEU A 1 199 ? -14.289 -8.336 0.2 1 98 199 LEU A CA 1
ATOM 1567 C C . LEU A 1 199 ? -14.992 -8.539 1.538 1 98 199 LEU A C 1
ATOM 1569 O O . LEU A 1 199 ? -15.898 -7.781 1.888 1 98 199 LEU A O 1
ATOM 1573 N N . ASP A 1 200 ? -14.578 -9.547 2.252 1 96.88 200 ASP A N 1
ATOM 1574 C CA . ASP A 1 200 ? -15.195 -9.906 3.525 1 96.88 200 ASP A CA 1
ATOM 1575 C C . ASP A 1 200 ? -16.703 -10.031 3.387 1 96.88 200 ASP A C 1
ATOM 1577 O O . ASP A 1 200 ? -17.453 -9.492 4.199 1 96.88 200 ASP A O 1
ATOM 1581 N N . GLY A 1 201 ? -17.094 -10.594 2.275 1 95.19 201 GLY A N 1
ATOM 1582 C CA . GLY A 1 201 ? -18.5 -10.914 2.059 1 95.19 201 GLY A CA 1
ATOM 1583 C C . GLY A 1 201 ? -19.281 -9.773 1.449 1 95.19 201 GLY A C 1
ATOM 1584 O O . GLY A 1 201 ? -20.453 -9.938 1.095 1 95.19 201 GLY A O 1
ATOM 1585 N N . HIS A 1 202 ? -18.625 -8.648 1.271 1 94.69 202 HIS A N 1
ATOM 1586 C CA . HIS A 1 202 ? -19.297 -7.48 0.711 1 94.69 202 HIS A CA 1
ATOM 1587 C C . HIS A 1 202 ? -18.922 -7.273 -0.753 1 94.69 202 HIS A C 1
ATOM 1589 O O . HIS A 1 202 ? -17.75 -7.312 -1.108 1 94.69 202 HIS A O 1
ATOM 1595 N N . LEU A 1 203 ? -19.969 -7.109 -1.551 1 96.25 203 LEU A N 1
ATOM 1596 C CA . LEU A 1 203 ? -19.703 -6.73 -2.932 1 96.25 203 LEU A CA 1
ATOM 1597 C C . LEU A 1 203 ? -19.094 -5.332 -3 1 96.25 203 LEU A C 1
ATOM 1599 O O . LEU A 1 203 ? -19.766 -4.344 -2.705 1 96.25 203 LEU A O 1
ATOM 1603 N N . ILE A 1 204 ? -17.891 -5.266 -3.393 1 96.19 204 ILE A N 1
ATOM 1604 C CA . ILE A 1 204 ? -17.25 -3.957 -3.367 1 96.19 204 ILE A CA 1
ATOM 1605 C C . ILE A 1 204 ? -17.297 -3.33 -4.758 1 96.19 204 ILE A C 1
ATOM 1607 O O . ILE A 1 204 ? -17.266 -2.104 -4.895 1 96.19 204 ILE A O 1
ATOM 1611 N N . THR A 1 205 ? -17.312 -4.176 -5.793 1 96.44 205 THR A N 1
ATOM 1612 C CA . THR A 1 205 ? -17.422 -3.629 -7.141 1 96.44 205 THR A CA 1
ATOM 1613 C C . THR A 1 205 ? -17.641 -4.742 -8.164 1 96.44 205 THR A C 1
ATOM 1615 O O . THR A 1 205 ? -17.5 -5.922 -7.84 1 96.44 205 THR A O 1
ATOM 1618 N N . THR A 1 206 ? -18.047 -4.344 -9.359 1 97 206 THR A N 1
ATOM 1619 C CA . THR A 1 206 ? -18.094 -5.203 -10.539 1 97 206 THR A CA 1
ATOM 1620 C C . THR A 1 206 ? -17.109 -4.727 -11.602 1 97 206 THR A C 1
ATOM 1622 O O . THR A 1 206 ? -17.219 -3.602 -12.102 1 97 206 THR A O 1
ATOM 1625 N N . VAL A 1 207 ? -16.219 -5.609 -11.914 1 97.31 207 VAL A N 1
ATOM 1626 C CA . VAL A 1 207 ? -15.164 -5.258 -12.867 1 97.31 207 VAL A CA 1
ATOM 1627 C C . VAL A 1 207 ? -15.664 -5.488 -14.297 1 97.31 207 VAL A C 1
ATOM 1629 O O . VAL A 1 207 ? -16.016 -6.609 -14.664 1 97.31 207 VAL A O 1
ATOM 1632 N N . GLN A 1 208 ? -15.695 -4.48 -15.031 1 96.44 208 GLN A N 1
ATOM 1633 C CA . GLN A 1 208 ? -15.922 -4.547 -16.469 1 96.44 208 GLN A CA 1
ATOM 1634 C C . GLN A 1 208 ? -14.711 -4.055 -17.25 1 96.44 208 GLN A C 1
ATOM 1636 O O . GLN A 1 208 ? -14.328 -2.887 -17.141 1 96.44 208 GLN A O 1
ATOM 1641 N N . GLY A 1 209 ? -14.109 -4.855 -17.938 1 97 209 GLY A N 1
ATOM 1642 C CA . GLY A 1 209 ? -12.883 -4.59 -18.688 1 97 209 GLY A CA 1
ATOM 1643 C C . GLY A 1 209 ? -12.18 -5.852 -19.141 1 97 209 GLY A C 1
ATOM 1644 O O . GLY A 1 209 ? -12.82 -6.887 -19.344 1 97 209 GLY A O 1
ATOM 1645 N N . ASP A 1 210 ? -10.875 -5.762 -19.359 1 98 210 ASP A N 1
ATOM 1646 C CA . ASP A 1 210 ? -10.102 -6.941 -19.734 1 98 210 ASP A CA 1
ATOM 1647 C C . ASP A 1 210 ? -9.977 -7.902 -18.547 1 98 210 ASP A C 1
ATOM 1649 O O . ASP A 1 210 ? -9.828 -9.109 -18.734 1 98 210 ASP A O 1
ATOM 1653 N N . GLY A 1 211 ? -9.969 -7.348 -17.391 1 98.38 211 GLY A N 1
ATOM 1654 C CA . GLY A 1 211 ? -9.906 -8.203 -16.203 1 98.38 211 GLY A CA 1
ATOM 1655 C C . GLY A 1 211 ? -9.453 -7.465 -14.961 1 98.38 211 GLY A C 1
ATOM 1656 O O . GLY A 1 211 ? -9.609 -6.246 -14.859 1 98.38 211 GLY A O 1
ATOM 1657 N N . VAL A 1 212 ? -8.977 -8.258 -13.992 1 98.88 212 VAL A N 1
ATOM 1658 C CA . VAL A 1 212 ? -8.523 -7.723 -12.711 1 98.88 212 VAL A CA 1
ATOM 1659 C C . VAL A 1 212 ? -7.359 -8.555 -12.18 1 98.88 212 VAL A C 1
ATOM 1661 O O . VAL A 1 212 ? -7.336 -9.781 -12.352 1 98.88 212 VAL A O 1
ATOM 1664 N N . ILE A 1 213 ? -6.422 -7.871 -11.602 1 98.94 213 ILE A N 1
ATOM 1665 C CA . ILE A 1 213 ? -5.254 -8.492 -10.984 1 98.94 213 ILE A CA 1
ATOM 1666 C C . ILE A 1 213 ? -5.355 -8.375 -9.461 1 98.94 213 ILE A C 1
ATOM 1668 O O . ILE A 1 213 ? -5.637 -7.301 -8.93 1 98.94 213 ILE A O 1
ATOM 1672 N N . VAL A 1 214 ? -5.234 -9.445 -8.734 1 98.94 214 VAL A N 1
ATOM 1673 C CA . VAL A 1 214 ? -5.023 -9.445 -7.289 1 98.94 214 VAL A CA 1
ATOM 1674 C C . VAL A 1 214 ? -3.58 -9.844 -6.98 1 98.94 214 VAL A C 1
ATOM 1676 O O . VAL A 1 214 ? -3.182 -10.992 -7.211 1 98.94 214 VAL A O 1
ATOM 1679 N N . SER A 1 215 ? -2.838 -8.922 -6.453 1 98.88 215 SER A N 1
ATOM 1680 C CA . SER A 1 215 ? -1.408 -9.195 -6.344 1 98.88 215 SER A CA 1
ATOM 1681 C C . SER A 1 215 ? -0.914 -8.992 -4.914 1 98.88 215 SER A C 1
ATOM 1683 O O . SER A 1 215 ? -1.524 -8.258 -4.141 1 98.88 215 SER A O 1
ATOM 1685 N N . THR A 1 216 ? 0.119 -9.719 -4.559 1 98.88 216 THR A N 1
ATOM 1686 C CA . THR A 1 216 ? 0.904 -9.461 -3.357 1 98.88 216 THR A CA 1
ATOM 1687 C C . THR A 1 216 ? 1.762 -8.211 -3.525 1 98.88 216 THR A C 1
ATOM 1689 O O . THR A 1 216 ? 1.865 -7.668 -4.625 1 98.88 216 THR A O 1
ATOM 1692 N N . PRO A 1 217 ? 2.387 -7.754 -2.428 1 98.88 217 PRO A N 1
ATOM 1693 C CA . PRO A 1 217 ? 3.385 -6.695 -2.594 1 98.88 217 PRO A CA 1
ATOM 1694 C C . PRO A 1 217 ? 4.504 -7.082 -3.557 1 98.88 217 PRO A C 1
ATOM 1696 O O . PRO A 1 217 ? 4.934 -6.266 -4.371 1 98.88 217 PRO A O 1
ATOM 1699 N N . THR A 1 218 ? 4.902 -8.32 -3.498 1 98.62 218 THR A N 1
ATOM 1700 C CA . THR A 1 218 ? 5.922 -8.789 -4.43 1 98.62 218 THR A CA 1
ATOM 1701 C C . THR A 1 218 ? 5.441 -8.656 -5.871 1 98.62 218 THR A C 1
ATOM 1703 O O . THR A 1 218 ? 6.164 -8.141 -6.727 1 98.62 218 THR A O 1
ATOM 1706 N N . GLY A 1 219 ? 4.238 -9.016 -6.102 1 98.44 219 GLY A N 1
ATOM 1707 C CA . GLY A 1 219 ? 3.672 -8.969 -7.441 1 98.44 219 GLY A CA 1
ATOM 1708 C C . GLY A 1 219 ? 3.359 -7.559 -7.906 1 98.44 219 GLY A C 1
ATOM 1709 O O . GLY A 1 219 ? 3.117 -7.332 -9.094 1 98.44 219 GLY A O 1
ATOM 1710 N N . SER A 1 220 ? 3.359 -6.598 -7.02 1 98.62 220 SER A N 1
ATOM 1711 C CA . SER A 1 220 ? 3.025 -5.223 -7.367 1 98.62 220 SER A CA 1
ATOM 1712 C C . SER A 1 220 ? 4.027 -4.645 -8.359 1 98.62 220 SER A C 1
ATOM 1714 O O . SER A 1 220 ? 3.742 -3.652 -9.031 1 98.62 220 SER A O 1
ATOM 1716 N N . THR A 1 221 ? 5.219 -5.227 -8.516 1 97.19 221 THR A N 1
ATOM 1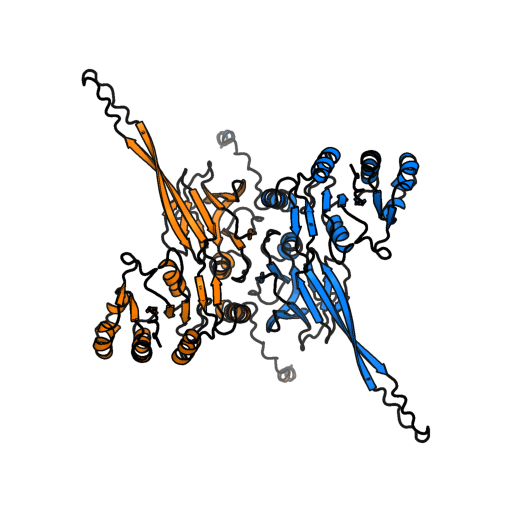717 C CA . THR A 1 221 ? 6.258 -4.723 -9.406 1 97.19 221 THR A CA 1
ATOM 1718 C C . THR A 1 221 ? 6.227 -5.453 -10.742 1 97.19 221 THR A C 1
ATOM 1720 O O . THR A 1 221 ? 7.082 -5.227 -11.602 1 97.19 221 THR A O 1
ATOM 1723 N N . ALA A 1 222 ? 5.258 -6.27 -10.93 1 96.12 222 ALA A N 1
ATOM 1724 C CA . ALA A 1 222 ? 5.133 -7.051 -12.164 1 96.12 222 ALA A CA 1
ATOM 1725 C C . ALA A 1 222 ? 3.936 -6.586 -12.984 1 96.12 222 ALA A C 1
ATOM 1727 O O . ALA A 1 222 ? 3.877 -5.426 -13.406 1 96.12 222 ALA A O 1
ATOM 1728 N N . TYR A 1 223 ? 2.898 -7.5 -13.195 1 97.62 223 TYR A N 1
ATOM 1729 C CA . TYR A 1 223 ? 1.766 -7.184 -14.062 1 97.62 223 TYR A CA 1
ATOM 1730 C C . TYR A 1 223 ? 0.972 -6.008 -13.508 1 97.62 223 TYR A C 1
ATOM 1732 O O . TYR A 1 223 ? 0.507 -5.152 -14.266 1 97.62 223 TYR A O 1
ATOM 1740 N N . ALA A 1 224 ? 0.841 -5.914 -12.203 1 98.25 224 ALA A N 1
ATOM 1741 C CA . ALA A 1 224 ? 0.095 -4.824 -11.578 1 98.25 224 ALA A CA 1
ATOM 1742 C C . ALA A 1 224 ? 0.717 -3.471 -11.914 1 98.25 224 ALA A C 1
ATOM 1744 O O . ALA A 1 224 ? 0.005 -2.508 -12.203 1 98.25 224 ALA A O 1
ATOM 1745 N N . ALA A 1 225 ? 2.006 -3.426 -11.828 1 97.38 225 ALA A N 1
ATOM 1746 C CA . ALA A 1 225 ? 2.699 -2.188 -12.164 1 97.38 225 ALA A CA 1
ATOM 1747 C C . ALA A 1 225 ? 2.426 -1.779 -13.609 1 97.38 225 ALA A C 1
ATOM 1749 O O . ALA A 1 225 ? 2.195 -0.603 -13.898 1 97.38 225 ALA A O 1
ATOM 1750 N N . ALA A 1 226 ? 2.48 -2.713 -14.484 1 96.62 226 ALA A N 1
ATOM 1751 C CA . ALA A 1 226 ? 2.229 -2.465 -15.898 1 96.62 226 ALA A CA 1
ATOM 1752 C C . ALA A 1 226 ? 0.806 -1.958 -16.125 1 96.62 226 ALA A C 1
ATOM 1754 O O . ALA A 1 226 ? 0.551 -1.193 -17.047 1 96.62 226 ALA A O 1
ATOM 1755 N N . ALA A 1 227 ? -0.053 -2.379 -15.234 1 97.56 227 ALA A N 1
ATOM 1756 C CA . ALA A 1 227 ? -1.455 -1.983 -15.336 1 97.56 227 ALA A CA 1
ATOM 1757 C C . ALA A 1 227 ? -1.714 -0.676 -14.594 1 97.56 227 ALA A C 1
ATOM 1759 O O . ALA A 1 227 ? -2.863 -0.252 -14.453 1 97.56 227 ALA A O 1
ATOM 1760 N N . GLY A 1 228 ? -0.688 -0.069 -14.047 1 96.31 228 GLY A N 1
ATOM 1761 C CA . GLY A 1 228 ? -0.82 1.289 -13.547 1 96.31 228 GLY A CA 1
ATOM 1762 C C . GLY A 1 228 ? -0.841 1.364 -12.031 1 96.31 228 GLY A C 1
ATOM 1763 O O . GLY A 1 228 ? -1.041 2.439 -11.461 1 96.31 228 GLY A O 1
ATOM 1764 N N . ALA A 1 229 ? -0.629 0.303 -11.383 1 98.31 229 ALA A N 1
ATOM 1765 C CA . ALA A 1 229 ? -0.667 0.305 -9.93 1 98.31 229 ALA A CA 1
ATOM 1766 C C . ALA A 1 229 ? 0.65 0.807 -9.344 1 98.31 229 ALA A C 1
ATOM 1768 O O . ALA A 1 229 ? 1.686 0.771 -10.016 1 98.31 229 ALA A O 1
ATOM 1769 N N . SER A 1 230 ? 0.595 1.297 -8.109 1 98.56 230 SER A N 1
ATOM 1770 C CA . SER A 1 230 ? 1.791 1.627 -7.34 1 98.56 230 SER A CA 1
ATOM 1771 C C . SER A 1 230 ? 2.564 0.371 -6.957 1 98.56 230 SER A C 1
ATOM 1773 O O . SER A 1 230 ? 1.987 -0.713 -6.852 1 98.56 230 SER A O 1
ATOM 1775 N N . MET A 1 231 ? 3.816 0.575 -6.797 1 98.75 231 MET A N 1
ATOM 1776 C CA . MET A 1 231 ? 4.629 -0.553 -6.352 1 98.75 231 MET A CA 1
ATOM 1777 C C . MET A 1 231 ? 4.734 -0.579 -4.828 1 98.75 231 MET A C 1
ATOM 1779 O O . MET A 1 231 ? 4.879 0.467 -4.195 1 98.75 231 MET A O 1
ATOM 1783 N N . ILE A 1 232 ? 4.648 -1.798 -4.254 1 98.88 232 ILE A N 1
ATOM 1784 C CA . ILE A 1 232 ? 4.551 -1.953 -2.805 1 98.88 232 ILE A CA 1
ATOM 1785 C C . ILE A 1 232 ? 5.746 -2.75 -2.291 1 98.88 232 ILE A C 1
ATOM 1787 O O . ILE A 1 232 ? 6.02 -3.852 -2.773 1 98.88 232 ILE A O 1
ATOM 1791 N N . HIS A 1 233 ? 6.414 -2.215 -1.333 1 98.69 233 HIS A N 1
ATOM 1792 C CA . HIS A 1 233 ? 7.484 -2.945 -0.669 1 98.69 233 HIS A CA 1
ATOM 1793 C C . HIS A 1 233 ? 6.969 -4.238 -0.044 1 98.69 233 HIS A C 1
ATOM 1795 O O . HIS A 1 233 ? 5.883 -4.258 0.54 1 98.69 233 HIS A O 1
ATOM 1801 N N . PRO A 1 234 ? 7.766 -5.309 -0.043 1 98.31 234 PRO A N 1
ATOM 1802 C CA . PRO A 1 234 ? 7.293 -6.621 0.399 1 98.31 234 PRO A CA 1
ATOM 1803 C C . PRO A 1 234 ? 6.93 -6.648 1.882 1 98.31 234 PRO A C 1
ATOM 1805 O O . PRO A 1 234 ? 6.18 -7.523 2.322 1 98.31 234 PRO A O 1
ATOM 1808 N N . ASN A 1 235 ? 7.402 -5.715 2.676 1 98 235 ASN A N 1
ATOM 1809 C CA . ASN A 1 235 ? 7.141 -5.703 4.109 1 98 235 ASN A CA 1
ATOM 1810 C C . ASN A 1 235 ? 5.824 -5.008 4.438 1 98 235 ASN A C 1
ATOM 1812 O O . ASN A 1 235 ? 5.441 -4.91 5.605 1 98 235 ASN A O 1
ATOM 1816 N N . VAL A 1 236 ? 5.141 -4.516 3.502 1 98.62 236 VAL A N 1
ATOM 1817 C CA . VAL A 1 236 ? 3.809 -3.955 3.705 1 98.62 236 VAL A CA 1
ATOM 1818 C C . VAL A 1 236 ? 2.764 -5.066 3.641 1 98.62 236 VAL A C 1
ATOM 1820 O O . VAL A 1 236 ? 2.6 -5.715 2.604 1 98.62 236 VAL A O 1
ATOM 1823 N N . PRO A 1 237 ? 2.082 -5.359 4.719 1 98.56 237 PRO A N 1
ATOM 1824 C CA . PRO A 1 237 ? 1.062 -6.41 4.707 1 98.56 237 PRO A CA 1
ATOM 1825 C C . PRO A 1 237 ? -0.213 -5.988 3.982 1 98.56 237 PRO A C 1
ATOM 1827 O O . PRO A 1 237 ? -1.128 -5.438 4.602 1 98.56 237 PRO A O 1
ATOM 1830 N N . ALA A 1 238 ? -0.257 -6.293 2.748 1 98.88 238 ALA A N 1
ATOM 1831 C CA . ALA A 1 238 ? -1.349 -5.762 1.935 1 98.88 238 ALA A CA 1
ATOM 1832 C C . ALA A 1 238 ? -1.638 -6.672 0.744 1 98.88 238 ALA A C 1
ATOM 1834 O O . ALA A 1 238 ? -0.857 -7.578 0.444 1 98.88 238 ALA A O 1
ATOM 1835 N N . ILE A 1 239 ? -2.775 -6.488 0.135 1 98.88 239 ILE A N 1
ATOM 1836 C CA . ILE A 1 239 ? -3.188 -7.035 -1.153 1 98.88 239 ILE A CA 1
ATOM 1837 C C . ILE A 1 239 ? -3.574 -5.898 -2.098 1 98.88 239 ILE A C 1
ATOM 1839 O O . ILE A 1 239 ? -4.246 -4.949 -1.691 1 98.88 239 ILE A O 1
ATOM 1843 N N . MET A 1 240 ? -3.102 -6.004 -3.287 1 98.81 240 MET A N 1
ATOM 1844 C CA . MET A 1 240 ? -3.396 -4.98 -4.285 1 98.81 240 MET A CA 1
ATOM 1845 C C . MET A 1 240 ? -4.406 -5.492 -5.305 1 98.81 240 MET A C 1
ATOM 1847 O O . MET A 1 240 ? -4.293 -6.617 -5.785 1 98.81 240 MET A O 1
ATOM 1851 N N . ILE A 1 241 ? -5.453 -4.742 -5.547 1 98.88 241 ILE A N 1
ATOM 1852 C CA . ILE A 1 241 ? -6.441 -5.023 -6.582 1 98.88 241 ILE A CA 1
ATOM 1853 C C . ILE A 1 241 ? -6.301 -4.012 -7.715 1 98.88 241 ILE A C 1
ATOM 1855 O O . ILE A 1 241 ? -6.438 -2.803 -7.5 1 98.88 241 ILE A O 1
ATOM 1859 N N . THR A 1 242 ? -6.043 -4.5 -8.938 1 98.88 242 THR A N 1
ATOM 1860 C CA . THR A 1 242 ? -5.73 -3.641 -10.078 1 98.88 242 THR A CA 1
ATOM 1861 C C . THR A 1 242 ? -6.586 -4.008 -11.281 1 98.88 242 THR A C 1
ATOM 1863 O O . THR A 1 242 ? -6.484 -5.121 -11.805 1 98.88 242 THR A O 1
ATOM 1866 N N . PRO A 1 243 ? -7.426 -3.111 -11.773 1 98.62 243 PRO A N 1
ATOM 1867 C CA . PRO A 1 243 ? -8.172 -3.398 -13 1 98.62 243 PRO A CA 1
ATOM 1868 C C . PRO A 1 243 ? -7.277 -3.406 -14.242 1 98.62 243 PRO A C 1
ATOM 1870 O O . PRO A 1 243 ? -6.273 -2.689 -14.289 1 98.62 243 PRO A O 1
ATOM 1873 N N . ILE A 1 244 ? -7.648 -4.223 -15.172 1 98.38 244 ILE A N 1
ATOM 1874 C CA . ILE A 1 244 ? -6.977 -4.246 -16.469 1 98.38 244 ILE A CA 1
ATOM 1875 C C . ILE A 1 244 ? -7.867 -3.6 -17.516 1 98.38 244 ILE A C 1
ATOM 1877 O O . ILE A 1 244 ? -8.898 -4.16 -17.906 1 98.38 244 ILE A O 1
ATOM 1881 N N . CYS A 1 245 ? -7.527 -2.408 -18 1 97.25 245 CYS A N 1
ATOM 1882 C CA . CYS A 1 245 ? -8.258 -1.676 -19.031 1 97.25 245 CYS A CA 1
ATOM 1883 C C . CYS A 1 245 ? -9.742 -1.605 -18.703 1 97.25 245 CYS A C 1
ATOM 1885 O O . CYS A 1 245 ? -10.578 -2.045 -19.5 1 97.25 245 CYS A O 1
ATOM 1887 N N . PRO A 1 246 ? -10.047 -1.066 -17.578 1 97 246 PRO A N 1
ATOM 1888 C CA . PRO A 1 246 ? -11.453 -0.991 -17.203 1 97 246 PRO A CA 1
ATOM 1889 C C . PRO A 1 246 ? -12.266 -0.075 -18.109 1 97 246 PRO A C 1
ATOM 1891 O O . PRO A 1 246 ? -11.727 0.894 -18.656 1 97 246 PRO A O 1
ATOM 1894 N N . HIS A 1 247 ? -13.406 -0.405 -18.219 1 95 247 HIS A N 1
ATOM 1895 C CA . HIS A 1 247 ? -14.328 0.433 -18.984 1 95 247 HIS A CA 1
ATOM 1896 C C . HIS A 1 247 ? -14.539 1.78 -18.297 1 95 247 HIS A C 1
ATOM 1898 O O . HIS A 1 247 ? -14.727 2.799 -18.969 1 95 247 HIS A O 1
ATOM 1904 N N . SER A 1 248 ? -14.555 1.787 -17.031 1 94.25 248 SER A N 1
ATOM 1905 C CA . SER A 1 248 ? -14.695 3.01 -16.234 1 94.25 248 SER A CA 1
ATOM 1906 C C . SER A 1 248 ? -13.359 3.736 -16.094 1 94.25 248 SER A C 1
ATOM 1908 O O . SER A 1 248 ? -12.359 3.137 -15.711 1 94.25 248 SER A O 1
ATOM 1910 N N . LEU A 1 249 ? -13.414 5.035 -16.281 1 92 249 LEU A N 1
ATOM 1911 C CA . LEU A 1 249 ? -12.211 5.844 -16.188 1 92 249 LEU A CA 1
ATOM 1912 C C . LEU A 1 249 ? -11.82 6.062 -14.727 1 92 249 LEU A C 1
ATOM 1914 O O . LEU A 1 249 ? -10.68 6.426 -14.43 1 92 249 LEU A O 1
ATOM 1918 N N . SER A 1 250 ? -12.727 5.832 -13.836 1 94.56 250 SER A N 1
ATOM 1919 C CA . SER A 1 250 ? -12.469 6.102 -12.422 1 94.56 250 SER A CA 1
ATOM 1920 C C . SER A 1 250 ? -12.016 4.84 -11.695 1 94.56 250 SER A C 1
ATOM 1922 O O . SER A 1 250 ? -11.727 4.879 -10.5 1 94.56 250 SER A O 1
ATOM 1924 N N . PHE A 1 251 ? -11.992 3.82 -12.43 1 96.75 251 PHE A N 1
ATOM 1925 C CA . PHE A 1 251 ? -11.578 2.568 -11.812 1 96.75 251 PHE A CA 1
ATOM 1926 C C . PHE A 1 251 ? -10.062 2.516 -11.664 1 96.75 251 PHE A C 1
ATOM 1928 O O . PHE A 1 251 ? -9.352 2.16 -12.602 1 96.75 251 PHE A O 1
ATOM 1935 N N . ARG A 1 252 ? -9.562 2.77 -10.414 1 97.38 252 ARG A N 1
ATOM 1936 C CA . ARG A 1 252 ? -8.141 2.828 -10.094 1 97.38 252 ARG A CA 1
ATOM 1937 C C . ARG A 1 252 ? -7.746 1.696 -9.148 1 97.38 252 ARG A C 1
ATOM 1939 O O . ARG A 1 252 ? -8.594 1.132 -8.461 1 97.38 252 ARG A O 1
ATOM 1946 N N . PRO A 1 253 ? -6.438 1.36 -9.156 1 98.62 253 PRO A N 1
ATOM 1947 C CA . PRO A 1 253 ? -5.973 0.324 -8.234 1 98.62 253 PRO A CA 1
ATOM 1948 C C . PRO A 1 253 ? -6.156 0.718 -6.766 1 98.62 253 PRO A C 1
ATOM 1950 O O . PRO A 1 253 ? -5.996 1.89 -6.414 1 98.62 253 PRO A O 1
ATOM 1953 N N . ILE A 1 254 ? -6.43 -0.286 -5.984 1 98.81 254 ILE A N 1
ATOM 1954 C CA . ILE A 1 254 ? -6.559 -0.058 -4.547 1 98.81 254 ILE A CA 1
ATOM 1955 C C . ILE A 1 254 ? -5.703 -1.068 -3.785 1 98.81 254 ILE A C 1
ATOM 1957 O O . ILE A 1 254 ? -5.402 -2.148 -4.297 1 98.81 254 ILE A O 1
ATOM 1961 N N . VAL A 1 255 ? -5.289 -0.665 -2.588 1 98.88 255 VAL A N 1
ATOM 1962 C CA . VAL A 1 255 ? -4.535 -1.511 -1.67 1 98.88 255 VAL A CA 1
ATOM 1963 C C . VAL A 1 255 ? -5.367 -1.783 -0.418 1 98.88 255 VAL A C 1
ATOM 1965 O O . VAL A 1 255 ? -5.848 -0.851 0.231 1 98.88 255 VAL A O 1
ATOM 1968 N N . VAL A 1 256 ? -5.574 -3.041 -0.092 1 98.81 256 VAL A N 1
ATOM 1969 C CA . VAL A 1 256 ? -6.348 -3.438 1.08 1 98.81 256 VAL A CA 1
ATOM 1970 C C . VAL A 1 256 ? -5.469 -4.242 2.033 1 98.81 256 VAL A C 1
ATOM 1972 O O . VAL A 1 256 ? -4.391 -4.707 1.65 1 98.81 256 VAL A O 1
ATOM 1975 N N . PRO A 1 257 ? -5.898 -4.398 3.291 1 98.38 257 PRO A N 1
ATOM 1976 C CA . PRO A 1 257 ? -5.078 -5.129 4.262 1 98.38 257 PRO A CA 1
ATOM 1977 C C . PRO A 1 257 ? -4.895 -6.598 3.893 1 98.38 257 PRO A C 1
ATOM 1979 O O . PRO A 1 257 ? -5.77 -7.191 3.256 1 98.38 257 PRO A O 1
ATOM 1982 N N . ALA A 1 258 ? -3.822 -7.164 4.371 1 98 258 ALA A N 1
ATOM 1983 C CA . ALA A 1 258 ? -3.49 -8.562 4.102 1 98 258 ALA A CA 1
ATOM 1984 C C . ALA A 1 258 ? -4.508 -9.5 4.742 1 98 258 ALA A C 1
ATOM 1986 O O . ALA A 1 258 ? -4.707 -10.625 4.277 1 98 258 ALA A O 1
ATOM 1987 N N . GLY A 1 259 ? -5.234 -9.117 5.715 1 95.38 259 GLY A N 1
ATOM 1988 C CA . GLY A 1 259 ? -6.09 -10 6.488 1 95.38 259 GLY A CA 1
ATOM 1989 C C . GLY A 1 259 ? -7.477 -10.164 5.895 1 95.38 259 GLY A C 1
ATOM 1990 O O . GLY A 1 259 ? -8.312 -10.875 6.449 1 95.38 259 GLY A O 1
ATOM 1991 N N . VAL A 1 260 ? -7.688 -9.625 4.789 1 97.5 260 VAL A N 1
ATOM 1992 C CA . VAL A 1 260 ? -9.031 -9.641 4.219 1 97.5 260 VAL A CA 1
ATOM 1993 C C . VAL A 1 260 ? -9.266 -10.961 3.48 1 97.5 260 VAL A C 1
ATOM 1995 O O . VAL A 1 260 ? -8.312 -11.672 3.154 1 97.5 260 VAL A O 1
ATOM 1998 N N . ASP A 1 261 ? -10.555 -11.227 3.209 1 98.31 261 ASP A N 1
ATOM 1999 C CA . ASP A 1 261 ? -11 -12.328 2.363 1 98.31 261 ASP A CA 1
ATOM 2000 C C . ASP A 1 261 ? -11.633 -11.812 1.073 1 98.31 261 ASP A C 1
ATOM 2002 O O . ASP A 1 261 ? -12.695 -11.18 1.104 1 98.31 261 ASP A O 1
ATOM 2006 N N . LEU A 1 262 ? -11.016 -12.172 -0.026 1 98.81 262 LEU A N 1
ATOM 2007 C CA . LEU A 1 262 ? -11.539 -11.758 -1.324 1 98.81 262 LEU A CA 1
ATOM 2008 C C . LEU A 1 262 ? -12.242 -12.914 -2.021 1 98.81 262 LEU A C 1
ATOM 2010 O O . LEU A 1 262 ? -11.852 -14.07 -1.862 1 98.81 262 LEU A O 1
ATOM 2014 N N . LYS A 1 263 ? -13.219 -12.57 -2.74 1 98.88 263 LYS A N 1
ATOM 2015 C CA . LYS A 1 263 ? -13.922 -13.523 -3.594 1 98.88 263 LYS A CA 1
ATOM 2016 C C . LYS A 1 263 ? -14.258 -12.906 -4.949 1 98.88 263 LYS A C 1
ATOM 2018 O O . LYS A 1 263 ? -14.703 -11.766 -5.023 1 98.88 263 LYS A O 1
ATOM 2023 N N . ILE A 1 264 ? -14.008 -13.648 -5.969 1 98.88 264 ILE A N 1
ATOM 2024 C CA . ILE A 1 264 ? -14.305 -13.203 -7.328 1 98.88 264 ILE A CA 1
ATOM 2025 C C . ILE A 1 264 ? -15.18 -14.227 -8.031 1 98.88 264 ILE A C 1
ATOM 2027 O O . ILE A 1 264 ? -14.914 -15.43 -7.973 1 98.88 264 ILE A O 1
ATOM 2031 N N . MET A 1 265 ? -16.203 -13.766 -8.656 1 98.5 265 MET A N 1
ATOM 2032 C CA . MET A 1 265 ? -17.125 -14.602 -9.43 1 98.5 265 MET A CA 1
ATOM 2033 C C . MET A 1 265 ? -17.641 -13.852 -10.656 1 98.5 265 MET A C 1
ATOM 2035 O O . MET A 1 265 ? -17.594 -12.625 -10.695 1 98.5 265 MET A O 1
ATOM 2039 N N . LEU A 1 266 ? -18.125 -14.68 -11.547 1 98.38 266 LEU A N 1
ATOM 2040 C CA . LEU A 1 266 ? -18.828 -14.023 -12.641 1 98.38 266 LEU A CA 1
ATOM 2041 C C . LEU A 1 266 ? -20.062 -13.281 -12.125 1 98.38 266 LEU A C 1
ATOM 2043 O O . LEU A 1 266 ? -20.781 -13.781 -11.25 1 98.38 266 LEU A O 1
ATOM 2047 N N . SER A 1 267 ? -20.156 -12.062 -12.633 1 97.62 267 SER A N 1
ATOM 2048 C CA . SER A 1 267 ? -21.422 -11.383 -12.344 1 97.62 267 SER A CA 1
ATOM 2049 C C . SER A 1 267 ? -22.609 -12.172 -12.867 1 97.62 267 SER A C 1
ATOM 2051 O O . SER A 1 267 ? -22.516 -12.836 -13.906 1 97.62 267 SER A O 1
ATOM 2053 N N . PRO A 1 268 ? -23.75 -12.117 -12.266 1 96.19 268 PRO A N 1
ATOM 2054 C CA . PRO A 1 268 ? -24.922 -12.859 -12.734 1 96.19 268 PRO A CA 1
ATOM 2055 C C . PRO A 1 268 ? -25.297 -12.516 -14.172 1 96.19 268 PRO A C 1
ATOM 2057 O O . PRO A 1 268 ? -25.781 -13.375 -14.906 1 96.19 268 PRO A O 1
ATOM 2060 N N . ASP A 1 269 ? -25.047 -11.32 -14.594 1 92.25 269 ASP A N 1
ATOM 2061 C CA . ASP A 1 269 ? -25.453 -10.867 -15.914 1 92.25 269 ASP A CA 1
ATOM 2062 C C . ASP A 1 269 ? -24.328 -11 -16.922 1 92.25 269 ASP A C 1
ATOM 2064 O O . ASP A 1 269 ? -24.422 -10.508 -18.047 1 92.25 269 ASP A O 1
ATOM 2068 N N . ALA A 1 270 ? -23.266 -11.633 -16.484 1 95.62 270 ALA A N 1
ATOM 2069 C CA . ALA A 1 270 ? -22.141 -11.781 -17.391 1 95.62 270 ALA A CA 1
ATOM 2070 C C . ALA A 1 270 ? -22.531 -12.609 -18.625 1 95.62 270 ALA A C 1
ATOM 2072 O O . ALA A 1 270 ? -23.141 -13.68 -18.484 1 95.62 270 ALA A O 1
ATOM 2073 N N . ARG A 1 271 ? -22.203 -12.18 -19.75 1 93.56 271 ARG A N 1
ATOM 2074 C CA . ARG A 1 271 ? -22.547 -12.867 -21 1 93.56 271 ARG A CA 1
ATOM 2075 C C . ARG A 1 271 ? -21.484 -13.891 -21.375 1 93.56 271 ARG A C 1
ATOM 2077 O O . ARG A 1 271 ? -21.766 -14.844 -22.109 1 93.56 271 ARG A O 1
ATOM 2084 N N . ASN A 1 272 ? -20.312 -13.594 -20.984 1 95.62 272 ASN A N 1
ATOM 2085 C CA . ASN A 1 272 ? -19.172 -14.469 -21.281 1 95.62 272 ASN A CA 1
ATOM 2086 C C . ASN A 1 272 ? -18.516 -14.992 -20.016 1 95.62 272 ASN A C 1
ATOM 2088 O O . ASN A 1 272 ? -18.688 -14.422 -18.938 1 95.62 272 ASN A O 1
ATOM 2092 N N . THR A 1 273 ? -17.781 -16.062 -20.188 1 97.5 273 THR A N 1
ATOM 2093 C CA . THR A 1 273 ? -17.016 -16.609 -19.078 1 97.5 273 THR A CA 1
ATOM 2094 C C . THR A 1 273 ? -15.734 -15.812 -18.859 1 97.5 273 THR A C 1
ATOM 2096 O O . THR A 1 273 ? -15.453 -14.867 -19.594 1 97.5 273 THR A O 1
ATOM 2099 N N . ALA A 1 274 ? -15.023 -16.125 -17.781 1 98.12 274 ALA A N 1
ATOM 2100 C CA . ALA A 1 274 ? -13.719 -15.555 -17.484 1 98.12 274 ALA A CA 1
ATOM 2101 C C . ALA A 1 274 ? -12.656 -16.641 -17.328 1 98.12 274 ALA A C 1
ATOM 2103 O O . ALA A 1 274 ? -12.969 -17.828 -17.391 1 98.12 274 ALA A O 1
ATOM 2104 N N . TRP A 1 275 ? -11.516 -16.25 -17.25 1 98.69 275 TRP A N 1
ATOM 2105 C CA . TRP A 1 275 ? -10.391 -17.156 -17.031 1 98.69 275 TRP A CA 1
ATOM 2106 C C . TRP A 1 275 ? -9.523 -16.672 -15.867 1 98.69 275 TRP A C 1
ATOM 2108 O O . TRP A 1 275 ? -9.414 -15.469 -15.617 1 98.69 275 TRP A O 1
ATOM 2118 N N . VAL A 1 276 ? -8.891 -17.609 -15.188 1 98.81 276 VAL A N 1
ATOM 2119 C CA . VAL A 1 276 ? -8.023 -17.266 -14.062 1 98.81 276 VAL A CA 1
ATOM 2120 C C . VAL A 1 276 ? -6.656 -17.938 -14.25 1 98.81 276 VAL A C 1
ATOM 2122 O O . VAL A 1 276 ? -6.555 -19.016 -14.812 1 98.81 276 VAL A O 1
ATOM 2125 N N . SER A 1 277 ? -5.637 -17.25 -13.867 1 98.62 277 SER A N 1
ATOM 2126 C CA . SER A 1 277 ? -4.27 -17.781 -13.852 1 98.62 277 SER A CA 1
ATOM 2127 C C . SER A 1 277 ? -3.562 -17.422 -12.547 1 98.62 277 SER A C 1
ATOM 2129 O O . SER A 1 277 ? -3.973 -16.5 -11.836 1 98.62 277 SER A O 1
ATOM 2131 N N . PHE A 1 278 ? -2.529 -18.188 -12.18 1 98.12 278 PHE A N 1
ATOM 2132 C CA . PHE A 1 278 ? -1.775 -18.078 -10.938 1 98.12 278 PHE A CA 1
ATOM 2133 C C . PHE A 1 278 ? -0.286 -17.922 -11.219 1 98.12 278 PHE A C 1
ATOM 2135 O O . PHE A 1 278 ? 0.373 -18.875 -11.648 1 98.12 278 PHE A O 1
ATOM 2142 N N . ASP A 1 279 ? 0.189 -16.734 -10.977 1 97.56 279 ASP A N 1
ATOM 2143 C CA . ASP A 1 279 ? 1.56 -16.406 -11.359 1 97.56 279 ASP A CA 1
ATOM 2144 C C . ASP A 1 279 ? 1.816 -16.734 -12.828 1 97.56 279 ASP A C 1
ATOM 2146 O O . ASP A 1 279 ? 2.863 -17.281 -13.172 1 97.56 279 ASP A O 1
ATOM 2150 N N . GLY A 1 280 ? 0.822 -16.516 -13.594 1 95.5 280 GLY A N 1
ATOM 2151 C CA . GLY A 1 280 ? 0.941 -16.703 -15.031 1 95.5 280 GLY A CA 1
ATOM 2152 C C . GLY A 1 280 ? 0.846 -18.156 -15.453 1 95.5 280 GLY A C 1
ATOM 2153 O O . GLY A 1 280 ? 1.096 -18.5 -16.609 1 95.5 280 GLY A O 1
ATOM 2154 N N . ARG A 1 281 ? 0.497 -19 -14.508 1 93.75 281 ARG A N 1
ATOM 2155 C CA . ARG A 1 281 ? 0.437 -20.438 -14.781 1 93.75 281 ARG A CA 1
ATOM 2156 C C . ARG A 1 281 ? -0.943 -21 -14.461 1 93.75 281 ARG A C 1
ATOM 2158 O O . ARG A 1 281 ? -1.794 -20.297 -13.914 1 93.75 281 ARG A O 1
ATOM 2165 N N . LYS A 1 282 ? -1.151 -22.25 -14.898 1 95 282 LYS A N 1
ATOM 2166 C CA . LYS A 1 282 ? -2.322 -23.062 -14.57 1 95 282 LYS A CA 1
ATOM 2167 C C . LYS A 1 282 ? -3.613 -22.328 -14.938 1 95 282 LYS A C 1
ATOM 2169 O O . LYS A 1 282 ? -4.535 -22.25 -14.125 1 95 282 LYS A O 1
ATOM 2174 N N . ARG A 1 283 ? -3.67 -21.812 -16.078 1 97.19 283 ARG A N 1
ATOM 2175 C CA . ARG A 1 283 ? -4.828 -21.078 -16.562 1 97.19 283 ARG A CA 1
ATOM 2176 C C . ARG A 1 283 ? -6.055 -21.969 -16.656 1 97.19 283 ARG A C 1
ATOM 2178 O O . ARG A 1 283 ? -5.949 -23.125 -17.078 1 97.19 283 ARG A O 1
ATOM 2185 N N . GLN A 1 284 ? -7.219 -21.516 -16.297 1 97.88 284 GLN A N 1
ATOM 2186 C CA . GLN A 1 284 ? -8.445 -22.297 -16.375 1 97.88 284 GLN A CA 1
ATOM 2187 C C . GLN A 1 284 ? -9.672 -21.391 -16.516 1 97.88 284 GLN A C 1
ATOM 2189 O O . GLN A 1 284 ? -9.656 -20.25 -16.047 1 97.88 284 GLN A O 1
ATOM 2194 N N . GLU A 1 285 ? -10.656 -21.906 -17.062 1 98.06 285 GLU A N 1
ATOM 2195 C CA . GLU A 1 285 ? -11.906 -21.188 -17.297 1 98.06 285 GLU A CA 1
ATOM 2196 C C . GLU A 1 285 ? -12.758 -21.125 -16.031 1 98.06 285 GLU A C 1
ATOM 2198 O O . GLU A 1 285 ? -12.797 -22.078 -15.258 1 98.06 285 GLU A O 1
ATOM 2203 N N . ILE A 1 286 ? -13.422 -20.062 -15.852 1 97.94 286 ILE A N 1
ATOM 2204 C CA . ILE A 1 286 ? -14.367 -19.844 -14.758 1 97.94 286 ILE A CA 1
ATOM 2205 C C . ILE A 1 286 ? -15.766 -19.594 -15.32 1 97.94 286 ILE A C 1
ATOM 2207 O O . ILE A 1 286 ? -15.977 -18.641 -16.062 1 97.94 286 ILE A O 1
ATOM 2211 N N . CYS A 1 287 ? -16.703 -20.406 -14.898 1 97.06 287 CYS A N 1
ATOM 2212 C CA . CYS A 1 287 ? -18.078 -20.312 -15.375 1 97.06 287 CYS A CA 1
ATOM 2213 C C . CYS A 1 287 ? -19.016 -19.828 -14.266 1 97.06 287 CYS A C 1
ATOM 2215 O O . CYS A 1 287 ? -18.578 -19.625 -13.133 1 97.06 287 CYS A O 1
ATOM 2217 N N . HIS A 1 288 ? -20.297 -19.547 -14.742 1 96.62 288 HIS A N 1
ATOM 2218 C CA . HIS A 1 288 ? -21.281 -19.141 -13.742 1 96.62 288 HIS A CA 1
ATOM 2219 C C . HIS A 1 288 ? -21.375 -20.172 -12.625 1 96.62 288 HIS A C 1
ATOM 2221 O O . HIS A 1 288 ? -21.359 -21.375 -12.875 1 96.62 288 HIS A O 1
ATOM 2227 N N . GLY A 1 289 ? -21.438 -19.688 -11.43 1 95.56 289 GLY A N 1
ATOM 2228 C CA . GLY A 1 289 ? -21.484 -20.594 -10.289 1 95.56 289 GLY A CA 1
ATOM 2229 C C . GLY A 1 289 ? -20.125 -20.859 -9.664 1 95.56 289 GLY A C 1
ATOM 2230 O O . GLY A 1 289 ? -20.031 -21.156 -8.477 1 95.56 289 GLY A O 1
ATOM 2231 N N . ASP A 1 290 ? -19.047 -20.844 -10.477 1 98.06 290 ASP A N 1
ATOM 2232 C CA . ASP A 1 290 ? -17.688 -21 -9.953 1 98.06 290 ASP A CA 1
ATOM 2233 C C . ASP A 1 290 ? -17.297 -19.781 -9.102 1 98.06 290 ASP A C 1
ATOM 2235 O O . ASP A 1 290 ? -17.891 -18.719 -9.234 1 98.06 290 ASP A O 1
ATOM 2239 N N . SER A 1 291 ? -16.328 -19.953 -8.227 1 98.31 291 SER A N 1
ATOM 2240 C CA . SER A 1 291 ? -15.836 -18.844 -7.422 1 98.31 291 SER A CA 1
ATOM 2241 C C . SER A 1 291 ? -14.352 -19 -7.117 1 98.31 291 SER A C 1
ATOM 2243 O O . SER A 1 291 ? -13.828 -20.109 -7.105 1 98.31 291 SER A O 1
ATOM 2245 N N . ILE A 1 292 ? -13.734 -17.938 -6.961 1 98.88 292 ILE A N 1
ATOM 2246 C CA . ILE A 1 292 ? -12.328 -17.859 -6.586 1 98.88 292 ILE A CA 1
ATOM 2247 C C . ILE A 1 292 ? -12.188 -17.156 -5.242 1 98.88 292 ILE A C 1
ATOM 2249 O O . ILE A 1 292 ? -12.547 -15.977 -5.113 1 98.88 292 ILE A O 1
ATOM 2253 N N . SER A 1 293 ? -11.695 -17.781 -4.27 1 98.81 293 SER A N 1
ATOM 2254 C CA . SER A 1 293 ? -11.43 -17.188 -2.969 1 98.81 293 SER A CA 1
ATOM 2255 C C . SER A 1 293 ? -9.938 -16.922 -2.779 1 98.81 293 SER A C 1
ATOM 2257 O O . SER A 1 293 ? -9.109 -17.781 -3.057 1 98.81 293 SER A O 1
ATOM 2259 N N . ILE A 1 294 ? -9.594 -15.758 -2.316 1 98.88 294 ILE A N 1
ATOM 2260 C CA . ILE A 1 294 ? -8.203 -15.352 -2.184 1 98.88 294 ILE A CA 1
ATOM 2261 C C . ILE A 1 294 ? -7.957 -14.797 -0.783 1 98.88 294 ILE A C 1
ATOM 2263 O O . ILE A 1 294 ? -8.641 -13.867 -0.35 1 98.88 294 ILE A O 1
ATOM 2267 N N . THR A 1 295 ? -7.02 -15.32 -0.07 1 98.75 295 THR A N 1
ATOM 2268 C CA . THR A 1 295 ? -6.559 -14.836 1.227 1 98.75 295 THR A CA 1
ATOM 2269 C C . THR A 1 295 ? -5.035 -14.836 1.295 1 98.75 295 THR A C 1
ATOM 2271 O O . THR A 1 295 ? -4.371 -15.406 0.43 1 98.75 295 THR A O 1
ATOM 2274 N N . THR A 1 296 ? -4.535 -14.117 2.262 1 98.75 296 THR A N 1
ATOM 2275 C CA . THR A 1 296 ? -3.098 -14.188 2.496 1 98.75 296 THR A CA 1
ATOM 2276 C C . THR A 1 296 ? -2.723 -15.508 3.164 1 98.75 296 THR A C 1
ATOM 2278 O O . THR A 1 296 ? -3.379 -15.938 4.117 1 98.75 296 THR A O 1
ATOM 2281 N N . SER A 1 297 ? -1.731 -16.141 2.643 1 98.5 297 SER A N 1
ATOM 2282 C CA . SER A 1 297 ? -1.267 -17.406 3.203 1 98.5 297 SER A CA 1
ATOM 2283 C C . SER A 1 297 ? -0.542 -17.188 4.527 1 98.5 297 SER A C 1
ATOM 2285 O O . SER A 1 297 ? 0.127 -16.172 4.715 1 98.5 297 SER A O 1
ATOM 2287 N N . CYS A 1 298 ? -0.626 -18.125 5.406 1 97.75 298 CYS A N 1
ATOM 2288 C CA . CYS A 1 298 ? 0.16 -18.078 6.637 1 97.75 298 CYS A CA 1
ATOM 2289 C C . CYS A 1 298 ? 1.594 -18.531 6.379 1 97.75 298 CYS A C 1
ATOM 2291 O O . CYS A 1 298 ? 2.426 -18.516 7.285 1 97.75 298 CYS A O 1
ATOM 2293 N N . TYR A 1 299 ? 1.903 -18.922 5.137 1 97.31 299 TYR A N 1
ATOM 2294 C CA . TYR A 1 299 ? 3.232 -19.406 4.777 1 97.31 299 TYR A CA 1
ATOM 2295 C C . TYR A 1 299 ? 3.9 -18.469 3.783 1 97.31 299 TYR A C 1
ATOM 2297 O O . TYR A 1 299 ? 3.811 -18.672 2.57 1 97.31 299 TYR A O 1
ATOM 2305 N N . PRO A 1 300 ? 4.598 -17.484 4.273 1 98.25 300 PRO A N 1
ATOM 2306 C CA . PRO A 1 300 ? 5.34 -16.609 3.365 1 98.25 300 PRO A CA 1
ATOM 2307 C C . PRO A 1 300 ? 6.578 -17.281 2.777 1 98.25 300 PRO A C 1
ATOM 2309 O O . PRO A 1 300 ? 6.945 -18.375 3.189 1 98.25 300 PRO A O 1
ATOM 2312 N N . LEU A 1 301 ? 7.156 -16.703 1.757 1 98.06 301 LEU A N 1
ATOM 2313 C CA . LEU A 1 301 ? 8.43 -17.125 1.183 1 98.06 301 LEU A CA 1
ATOM 2314 C C . LEU A 1 301 ? 9.586 -16.375 1.82 1 98.06 301 LEU A C 1
ATOM 2316 O O . LEU A 1 301 ? 9.719 -15.156 1.649 1 98.06 301 LEU A O 1
ATOM 2320 N N . PRO A 1 302 ? 10.453 -17.047 2.572 1 97.12 302 PRO A N 1
ATOM 2321 C CA . PRO A 1 302 ? 11.641 -16.391 3.125 1 97.12 302 PRO A CA 1
ATOM 2322 C C . PRO A 1 302 ? 12.734 -16.188 2.084 1 97.12 302 PRO A C 1
ATOM 2324 O O . PRO A 1 302 ? 13.367 -17.156 1.645 1 97.12 302 PRO A O 1
ATOM 2327 N N . SER A 1 303 ? 12.984 -14.984 1.775 1 97 303 SER A N 1
ATOM 2328 C CA . SER A 1 303 ? 14.016 -14.641 0.803 1 97 303 SER A CA 1
ATOM 2329 C C . SER A 1 303 ? 15.227 -14.008 1.483 1 97 303 SER A C 1
ATOM 2331 O O . SER A 1 303 ? 15.094 -13.039 2.23 1 97 303 SER A O 1
ATOM 2333 N N . ILE A 1 304 ? 16.359 -14.539 1.165 1 95.12 304 ILE A N 1
ATOM 2334 C CA . ILE A 1 304 ? 17.594 -14 1.743 1 95.12 304 ILE A CA 1
ATOM 2335 C C . ILE A 1 304 ? 17.953 -12.688 1.06 1 95.12 304 ILE A C 1
ATOM 2337 O O . ILE A 1 304 ? 17.891 -12.578 -0.168 1 95.12 304 ILE A O 1
ATOM 2341 N N . CYS A 1 305 ? 18.266 -11.703 1.852 1 95.19 305 CYS A N 1
ATOM 2342 C CA . CYS A 1 305 ? 18.656 -10.398 1.344 1 95.19 305 CYS A CA 1
ATOM 2343 C C . CYS A 1 305 ? 20.141 -10.352 1.024 1 95.19 305 CYS A C 1
ATOM 2345 O O . CYS A 1 305 ? 20.953 -11.023 1.683 1 95.19 305 CYS A O 1
ATOM 2347 N N . PHE A 1 306 ? 20.516 -9.648 0.083 1 93.38 306 PHE A N 1
ATOM 2348 C CA . PHE A 1 306 ? 21.938 -9.398 -0.199 1 93.38 306 PHE A CA 1
ATOM 2349 C C . PHE A 1 306 ? 22.516 -8.414 0.804 1 93.38 306 PHE A C 1
ATOM 2351 O O . PHE A 1 306 ? 23.516 -8.711 1.467 1 93.38 306 PHE A O 1
ATOM 2358 N N . GLN A 1 307 ? 21.969 -7.262 0.998 1 92.62 307 GLN A N 1
ATOM 2359 C CA . GLN A 1 307 ? 22.375 -6.277 1.989 1 92.62 307 GLN A CA 1
ATOM 2360 C C . GLN A 1 307 ? 21.344 -6.141 3.1 1 92.62 307 GLN A C 1
ATOM 2362 O O . GLN A 1 307 ? 21.562 -6.602 4.223 1 92.62 307 GLN A O 1
ATOM 2367 N N . ASP A 1 308 ? 20.234 -5.566 2.807 1 92.25 308 ASP A N 1
ATOM 2368 C CA . ASP A 1 308 ? 19.062 -5.434 3.676 1 92.25 308 ASP A CA 1
ATOM 2369 C C . ASP A 1 308 ? 17.781 -5.234 2.857 1 92.25 308 ASP A C 1
ATOM 2371 O O . ASP A 1 308 ? 17.844 -4.93 1.665 1 92.25 308 ASP A O 1
ATOM 2375 N N . PRO A 1 309 ? 16.688 -5.441 3.479 1 91.75 309 PRO A N 1
ATOM 2376 C CA . PRO A 1 309 ? 15.422 -5.445 2.73 1 91.75 309 PRO A CA 1
ATOM 2377 C C . PRO A 1 309 ? 15.188 -4.141 1.971 1 91.75 309 PRO A C 1
ATOM 2379 O O . PRO A 1 309 ? 14.727 -4.164 0.826 1 91.75 309 PRO A O 1
ATOM 2382 N N . VAL A 1 310 ? 15.5 -3.043 2.545 1 91.75 310 VAL A N 1
ATOM 2383 C CA . VAL A 1 310 ? 15.211 -1.745 1.943 1 91.75 310 VAL A CA 1
ATOM 2384 C C . VAL A 1 310 ? 16.172 -1.482 0.788 1 91.75 310 VAL A C 1
ATOM 2386 O O . VAL A 1 310 ? 15.742 -1.219 -0.338 1 91.75 310 VAL A O 1
ATOM 2389 N N . SER A 1 311 ? 17.406 -1.64 1.028 1 92.94 311 SER A N 1
ATOM 2390 C CA . SER A 1 311 ? 18.422 -1.367 0.009 1 92.94 311 SER A CA 1
ATOM 2391 C C . SER A 1 311 ? 18.25 -2.291 -1.193 1 92.94 311 SER A C 1
ATOM 2393 O O . SER A 1 311 ? 18.328 -1.847 -2.34 1 92.94 311 SER A O 1
ATOM 2395 N N . ASP A 1 312 ? 18.031 -3.578 -0.917 1 94.69 312 ASP A N 1
ATOM 2396 C CA . ASP A 1 312 ? 17.859 -4.539 -2.004 1 94.69 312 ASP A CA 1
ATOM 2397 C C . ASP A 1 312 ? 16.672 -4.18 -2.885 1 94.69 312 ASP A C 1
ATOM 2399 O O . ASP A 1 312 ? 16.75 -4.266 -4.113 1 94.69 312 ASP A O 1
ATOM 2403 N N . TRP A 1 313 ? 15.625 -3.77 -2.289 1 96.62 313 TRP A N 1
ATOM 2404 C CA . TRP A 1 313 ? 14.414 -3.479 -3.047 1 96.62 313 TRP A CA 1
ATOM 2405 C C . TRP A 1 313 ? 14.609 -2.25 -3.93 1 96.62 313 TRP A C 1
ATOM 2407 O O . TRP A 1 313 ? 14.227 -2.252 -5.102 1 96.62 313 TRP A O 1
ATOM 2417 N N . PHE A 1 314 ? 15.203 -1.239 -3.432 1 96.12 314 PHE A N 1
ATOM 2418 C CA . PHE A 1 314 ? 15.383 -0.021 -4.215 1 96.12 314 PHE A CA 1
ATOM 2419 C C . PHE A 1 314 ? 16.438 -0.221 -5.297 1 96.12 314 PHE A C 1
ATOM 2421 O O . PHE A 1 314 ? 16.328 0.356 -6.383 1 96.12 314 PHE A O 1
ATOM 2428 N N . GLU A 1 315 ? 17.391 -1.017 -4.996 1 93.75 315 GLU A N 1
ATOM 2429 C CA . GLU A 1 315 ? 18.344 -1.371 -6.047 1 93.75 315 GLU A CA 1
ATOM 2430 C C . GLU A 1 315 ? 17.641 -2.1 -7.195 1 93.75 315 GLU A C 1
ATOM 2432 O O . GLU A 1 315 ? 17.922 -1.827 -8.367 1 93.75 315 GLU A O 1
ATOM 2437 N N . SER A 1 316 ? 16.781 -3.027 -6.816 1 95.12 316 SER A N 1
ATOM 2438 C CA . SER A 1 316 ? 16.031 -3.75 -7.836 1 95.12 316 SER A CA 1
ATOM 2439 C C . SER A 1 316 ? 15.125 -2.809 -8.625 1 95.12 316 SER A C 1
ATOM 2441 O O . SER A 1 316 ? 15 -2.932 -9.844 1 95.12 316 SER A O 1
ATOM 2443 N N . LEU A 1 317 ? 14.508 -1.857 -7.938 1 96.12 317 LEU A N 1
ATOM 2444 C CA . LEU A 1 317 ? 13.664 -0.875 -8.617 1 96.12 317 LEU A CA 1
ATOM 2445 C C . LEU A 1 317 ? 14.477 -0.082 -9.633 1 96.12 317 LEU A C 1
ATOM 2447 O O . LEU A 1 317 ? 14.047 0.079 -10.781 1 96.12 317 LEU A O 1
ATOM 2451 N N . ALA A 1 318 ? 15.609 0.347 -9.227 1 93.31 318 ALA A N 1
ATOM 2452 C CA . ALA A 1 318 ? 16.453 1.192 -10.07 1 93.31 318 ALA A CA 1
ATOM 2453 C C . ALA A 1 318 ? 17.031 0.398 -11.234 1 93.31 318 ALA A C 1
ATOM 2455 O O . ALA A 1 318 ? 16.969 0.841 -12.383 1 93.31 318 ALA A O 1
ATOM 2456 N N . GLU A 1 319 ? 17.484 -0.801 -10.969 1 91.69 319 GLU A N 1
ATOM 2457 C CA . GLU A 1 319 ? 18.234 -1.556 -11.961 1 91.69 319 GLU A CA 1
ATOM 2458 C C . GLU A 1 319 ? 17.297 -2.322 -12.898 1 91.69 319 GLU A C 1
ATOM 2460 O O . GLU A 1 319 ? 17.594 -2.475 -14.086 1 91.69 319 GLU A O 1
ATOM 2465 N N . CYS A 1 320 ? 16.234 -2.773 -12.32 1 91.62 320 CYS A N 1
ATOM 2466 C CA . CYS A 1 320 ? 15.391 -3.65 -13.117 1 91.62 320 CYS A CA 1
ATOM 2467 C C . CYS A 1 320 ? 14.258 -2.867 -13.773 1 91.62 320 CYS A C 1
ATOM 2469 O O . CYS A 1 320 ? 13.859 -3.168 -14.906 1 91.62 320 CYS A O 1
ATOM 2471 N N . LEU A 1 321 ? 13.797 -1.843 -13.078 1 92.69 321 LEU A N 1
ATOM 2472 C CA . LEU A 1 321 ? 12.648 -1.11 -13.609 1 92.69 321 LEU A CA 1
ATOM 2473 C C . LEU A 1 321 ? 13.047 0.31 -14 1 92.69 321 LEU A C 1
ATOM 2475 O O . LEU A 1 321 ? 12.203 1.099 -14.43 1 92.69 321 LEU A O 1
ATOM 2479 N N . HIS A 1 322 ? 14.32 0.681 -13.805 1 93.56 322 HIS A N 1
ATOM 2480 C CA . HIS A 1 322 ? 14.836 2.016 -14.094 1 93.56 322 HIS A CA 1
ATOM 2481 C C . HIS A 1 322 ? 13.984 3.09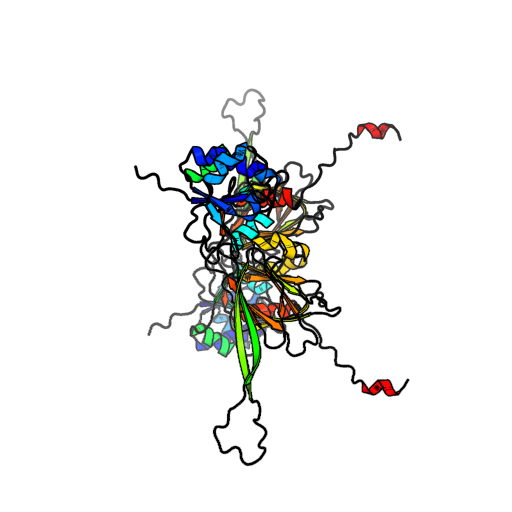 -13.43 1 93.56 322 HIS A C 1
ATOM 2483 O O . HIS A 1 322 ? 13.672 4.113 -14.039 1 93.56 322 HIS A O 1
ATOM 2489 N N . TRP A 1 323 ? 13.578 2.777 -12.273 1 95.38 323 TRP A N 1
ATOM 2490 C CA . TRP A 1 323 ? 12.703 3.668 -11.516 1 95.38 323 TRP A CA 1
ATOM 2491 C C . TRP A 1 323 ? 13.398 5 -11.242 1 95.38 323 TRP A C 1
ATOM 2493 O O . TRP A 1 323 ? 14.32 5.074 -10.43 1 95.38 323 TRP A O 1
ATOM 2503 N N . ASN A 1 324 ? 13 6.023 -11.883 1 94.19 324 ASN A N 1
ATOM 2504 C CA . ASN A 1 324 ? 13.469 7.402 -11.766 1 94.19 324 ASN A CA 1
ATOM 2505 C C . ASN A 1 324 ? 14.945 7.523 -12.117 1 94.19 324 ASN A C 1
ATOM 2507 O O . ASN A 1 324 ? 15.641 8.383 -11.578 1 94.19 324 ASN A O 1
ATOM 2511 N N . VAL A 1 325 ? 15.484 6.652 -12.859 1 87.5 325 VAL A N 1
ATOM 2512 C CA . VAL A 1 325 ? 16.875 6.723 -13.289 1 87.5 325 VAL A CA 1
ATOM 2513 C C . VAL A 1 325 ? 17 7.648 -14.5 1 87.5 325 VAL A C 1
ATOM 2515 O O . VAL A 1 325 ? 16.188 7.57 -15.43 1 87.5 325 VAL A O 1
ATOM 2518 N N . ARG A 1 326 ? 17.953 8.633 -14.305 1 79.31 326 ARG A N 1
ATOM 2519 C CA . ARG A 1 326 ? 18.203 9.562 -15.398 1 79.31 326 ARG A CA 1
ATOM 2520 C C . ARG A 1 326 ? 19.641 9.469 -15.883 1 79.31 326 ARG A C 1
ATOM 2522 O O . ARG A 1 326 ? 20.562 9.227 -15.094 1 79.31 326 ARG A O 1
ATOM 2529 N N . LYS A 1 327 ? 19.688 9.477 -17.203 1 67.19 327 LYS A N 1
ATOM 2530 C CA . LYS A 1 327 ? 21.016 9.641 -17.766 1 67.19 327 LYS A CA 1
ATOM 2531 C C . LYS A 1 327 ? 21.516 11.078 -17.594 1 67.19 327 LYS A C 1
ATOM 2533 O O . LYS A 1 327 ? 20.781 12.031 -17.891 1 67.19 327 LYS A O 1
ATOM 2538 N N . LYS A 1 328 ? 22.469 11.242 -16.719 1 55.53 328 LYS A N 1
ATOM 2539 C CA . LYS A 1 328 ? 23.031 12.578 -16.562 1 55.53 328 LYS A CA 1
ATOM 2540 C C . LYS A 1 328 ? 23.453 13.156 -17.922 1 55.53 328 LYS A C 1
ATOM 2542 O O . LYS A 1 328 ? 24.156 12.5 -18.688 1 55.53 328 LYS A O 1
ATOM 2547 N N . GLN A 1 329 ? 22.562 14.047 -18.406 1 52.06 329 GLN A N 1
ATOM 2548 C CA . GLN A 1 329 ? 22.969 14.727 -19.625 1 52.06 329 GLN A CA 1
ATOM 2549 C C . GLN A 1 329 ? 24.344 15.391 -19.453 1 52.06 329 GLN A C 1
ATOM 2551 O O . GLN A 1 329 ? 24.609 16 -18.406 1 52.06 329 GLN A O 1
ATOM 2556 N N . ASN A 1 330 ? 25.266 14.844 -20.047 1 48.62 330 ASN A N 1
ATOM 2557 C CA . ASN A 1 330 ? 26.562 15.523 -20.094 1 48.62 330 ASN A CA 1
ATOM 2558 C C . ASN A 1 330 ? 26.391 17.031 -20.219 1 48.62 330 ASN A C 1
ATOM 2560 O O . ASN A 1 330 ? 25.562 17.5 -21 1 48.62 330 ASN A O 1
ATOM 2564 N N . HIS A 1 331 ? 26.562 17.781 -19.234 1 47.06 331 HIS A N 1
ATOM 2565 C CA . HIS A 1 331 ? 26.656 19.234 -19.391 1 47.06 331 HIS A CA 1
ATOM 2566 C C . HIS A 1 331 ? 27.25 19.609 -20.75 1 47.06 331 HIS A C 1
ATOM 2568 O O . HIS A 1 331 ? 28.281 19.062 -21.141 1 47.06 331 HIS A O 1
ATOM 2574 N N . PHE A 1 332 ? 26.516 20.094 -21.641 1 42.09 332 PHE A N 1
ATOM 2575 C CA . PHE A 1 332 ? 27.109 20.719 -22.828 1 42.09 332 PHE A CA 1
ATOM 2576 C C . PHE A 1 332 ? 28.281 21.594 -22.438 1 42.09 332 PHE A C 1
ATOM 2578 O O . PHE A 1 332 ? 28.172 22.453 -21.562 1 42.09 332 PHE A O 1
ATOM 2585 N N . SER A 1 333 ? 29.422 21.203 -22.562 1 41.88 333 SER A N 1
ATOM 2586 C CA . SER A 1 333 ? 30.531 22.156 -22.578 1 41.88 333 SER A CA 1
ATOM 2587 C C . SER A 1 333 ? 30.188 23.391 -23.391 1 41.88 333 SER A C 1
ATOM 2589 O O . SER A 1 333 ? 29.812 23.281 -24.562 1 41.88 333 SER A O 1
ATOM 2591 N N . ILE A 1 334 ? 29.656 24.469 -22.859 1 43.09 334 ILE A N 1
ATOM 2592 C CA . ILE A 1 334 ? 29.5 25.797 -23.453 1 43.09 334 ILE A CA 1
ATOM 2593 C C . ILE A 1 334 ? 30.688 26.094 -24.375 1 43.09 334 ILE A C 1
ATOM 2595 O O . ILE A 1 334 ? 30.812 27.203 -24.906 1 43.09 334 ILE A O 1
ATOM 2599 N N . ASP A 1 335 ? 31.625 25.203 -24.625 1 39.06 335 ASP A N 1
ATOM 2600 C CA . ASP A 1 335 ? 32.594 25.75 -25.547 1 39.06 335 ASP A CA 1
ATOM 2601 C C . ASP A 1 335 ? 31.984 26.047 -26.922 1 39.06 335 ASP A C 1
ATOM 2603 O O . ASP A 1 335 ? 32.594 26.656 -27.781 1 39.06 335 ASP A O 1
ATOM 2607 N N . GLU A 1 336 ? 30.938 25.375 -27.359 1 37.44 336 GLU A N 1
ATOM 2608 C CA . GLU A 1 336 ? 30.766 25.609 -28.781 1 37.44 336 GLU A CA 1
ATOM 2609 C C . GLU A 1 336 ? 29.906 26.844 -29.047 1 37.44 336 GLU A C 1
ATOM 2611 O O . GLU A 1 336 ? 29.438 27.062 -30.172 1 37.44 336 GLU A O 1
ATOM 2616 N N . GLU A 1 337 ? 29.453 27.625 -28.109 1 36.72 337 GLU A N 1
ATOM 2617 C CA . GLU A 1 337 ? 28.672 28.781 -28.578 1 36.72 337 GLU A CA 1
ATOM 2618 C C . GLU A 1 337 ? 29.562 29.797 -29.266 1 36.72 337 GLU A C 1
ATOM 2620 O O . GLU A 1 337 ? 29.109 30.891 -29.609 1 36.72 337 GLU A O 1
ATOM 2625 N N . GLU A 1 338 ? 30.906 29.672 -29.406 1 33.59 338 GLU A N 1
ATOM 2626 C CA . GLU A 1 338 ? 31.5 30.734 -30.219 1 33.59 338 GLU A CA 1
ATOM 2627 C C . GLU A 1 338 ? 30.984 30.688 -31.656 1 33.59 338 GLU A C 1
ATOM 2629 O O . GLU A 1 338 ? 31.266 31.594 -32.438 1 33.59 338 GLU A O 1
ATOM 2634 N N . GLU A 1 339 ? 30.578 29.594 -32.188 1 29.73 339 GLU A N 1
ATOM 2635 C CA . GLU A 1 339 ? 30.547 29.781 -33.625 1 29.73 339 GLU A CA 1
ATOM 2636 C C . GLU A 1 339 ? 29.281 30.516 -34.062 1 29.73 339 GLU A C 1
ATOM 2638 O O . GLU A 1 339 ? 29.125 30.875 -35.25 1 29.73 339 GLU A O 1
ATOM 2643 N N . PHE A 1 340 ? 28.125 30.797 -33.375 1 25.31 340 PHE A N 1
ATOM 2644 C CA . PHE A 1 340 ? 27.281 31.719 -34.125 1 25.31 340 PHE A CA 1
ATOM 2645 C C . PHE A 1 340 ? 27.516 33.156 -33.688 1 25.31 340 PHE A C 1
ATOM 2647 O O . PHE A 1 340 ? 27.812 33.406 -32.5 1 25.31 340 PHE A O 1
ATOM 2654 N N . GLN B 1 1 ? -22.578 5.043 41.469 1 23.36 1 GLN B N 1
ATOM 2655 C CA . GLN B 1 1 ? -22.844 4.988 40.031 1 23.36 1 GLN B CA 1
ATOM 2656 C C . GLN B 1 1 ? -22.219 6.18 39.312 1 23.36 1 GLN B C 1
ATOM 2658 O O . GLN B 1 1 ? -22.766 7.281 39.312 1 23.36 1 GLN B O 1
ATOM 2663 N N . ASN B 1 2 ? -20.953 6.59 39.406 1 28.56 2 ASN B N 1
ATOM 2664 C CA . ASN B 1 2 ? -20.141 7.766 39.094 1 28.56 2 ASN B CA 1
ATOM 2665 C C . ASN B 1 2 ? -20.188 8.109 37.625 1 28.56 2 ASN B C 1
ATOM 2667 O O . ASN B 1 2 ? -19.703 7.348 36.781 1 28.56 2 ASN B O 1
ATOM 2671 N N . GLN B 1 3 ? -21.281 8.75 37.156 1 36.16 3 GLN B N 1
ATOM 2672 C CA . GLN B 1 3 ? -21.547 9.195 35.781 1 36.16 3 GLN B CA 1
ATOM 2673 C C . GLN B 1 3 ? -20.344 9.898 35.188 1 36.16 3 GLN B C 1
ATOM 2675 O O . GLN B 1 3 ? -19.922 10.953 35.656 1 36.16 3 GLN B O 1
ATOM 2680 N N . HIS B 1 4 ? -19.406 9.289 34.75 1 42.28 4 HIS B N 1
ATOM 2681 C CA . HIS B 1 4 ? -18.172 9.812 34.156 1 42.28 4 HIS B CA 1
ATOM 2682 C C . HIS B 1 4 ? -18.484 10.859 33.094 1 42.28 4 HIS B C 1
ATOM 2684 O O . HIS B 1 4 ? -19.328 10.633 32.219 1 42.28 4 HIS B O 1
ATOM 2690 N N . LYS B 1 5 ? -18.406 12.195 33.469 1 49.19 5 LYS B N 1
ATOM 2691 C CA . LYS B 1 5 ? -18.531 13.391 32.656 1 49.19 5 LYS B CA 1
ATOM 2692 C C . LYS B 1 5 ? -17.719 13.25 31.359 1 49.19 5 LYS B C 1
ATOM 2694 O O . LYS B 1 5 ? -16.531 12.914 31.406 1 49.19 5 LYS B O 1
ATOM 2699 N N . ILE B 1 6 ? -18.469 12.984 30.234 1 49.41 6 ILE B N 1
ATOM 2700 C CA . ILE B 1 6 ? -17.797 12.906 28.938 1 49.41 6 ILE B CA 1
ATOM 2701 C C . ILE B 1 6 ? -17.594 14.312 28.391 1 49.41 6 ILE B C 1
ATOM 2703 O O . ILE B 1 6 ? -18.547 15.086 28.266 1 49.41 6 ILE B O 1
ATOM 2707 N N . ASN B 1 7 ? -16.406 14.852 28.328 1 54.53 7 ASN B N 1
ATOM 2708 C CA . ASN B 1 7 ? -16.109 16.109 27.672 1 54.53 7 ASN B CA 1
ATOM 2709 C C . ASN B 1 7 ? -16.078 15.961 26.156 1 54.53 7 ASN B C 1
ATOM 2711 O O . ASN B 1 7 ? -15.297 15.172 25.625 1 54.53 7 ASN B O 1
ATOM 2715 N N . LEU B 1 8 ? -17.094 16.641 25.578 1 55.03 8 LEU B N 1
ATOM 2716 C CA . LEU B 1 8 ? -17.281 16.578 24.141 1 55.03 8 LEU B CA 1
ATOM 2717 C C . LEU B 1 8 ? -16.688 17.812 23.453 1 55.03 8 LEU B C 1
ATOM 2719 O O . LEU B 1 8 ? -16.812 18.922 23.969 1 55.03 8 LEU B O 1
ATOM 2723 N N . CYS B 1 9 ? -15.797 17.609 22.578 1 56.94 9 CYS B N 1
ATOM 2724 C CA . CYS B 1 9 ? -15.367 18.703 21.719 1 56.94 9 CYS B CA 1
ATOM 2725 C C . CYS B 1 9 ? -16.141 18.688 20.406 1 56.94 9 CYS B C 1
ATOM 2727 O O . CYS B 1 9 ? -16.234 17.672 19.734 1 56.94 9 CYS B O 1
ATOM 2729 N N . PHE B 1 10 ? -16.844 19.766 20.234 1 56 10 PHE B N 1
ATOM 2730 C CA . PHE B 1 10 ? -17.672 19.906 19.031 1 56 10 PHE B CA 1
ATOM 2731 C C . PHE B 1 10 ? -17.047 20.891 18.047 1 56 10 PHE B C 1
ATOM 2733 O O . PHE B 1 10 ? -16.766 22.031 18.406 1 56 10 PHE B O 1
ATOM 2740 N N . LEU B 1 11 ? -16.625 20.328 16.969 1 49.28 11 LEU B N 1
ATOM 2741 C CA . LEU B 1 11 ? -16.031 21.156 15.914 1 49.28 11 LEU B CA 1
ATOM 2742 C C . LEU B 1 11 ? -16.984 21.312 14.734 1 49.28 11 LEU B C 1
ATOM 2744 O O . LEU B 1 11 ? -17.109 20.406 13.906 1 49.28 11 LEU B O 1
ATOM 2748 N N . PRO B 1 12 ? -17.984 22.344 14.812 1 53.72 12 PRO B N 1
ATOM 2749 C CA . PRO B 1 12 ? -18.969 22.531 13.742 1 53.72 12 PRO B CA 1
ATOM 2750 C C . PRO B 1 12 ? -18.406 23.297 12.547 1 53.72 12 PRO B C 1
ATOM 2752 O O . PRO B 1 12 ? -17.562 24.188 12.719 1 53.72 12 PRO B O 1
ATOM 2755 N N . ALA B 1 13 ? -18.5 22.766 11.32 1 46.31 13 ALA B N 1
ATOM 2756 C CA . ALA B 1 13 ? -18.281 23.625 10.164 1 46.31 13 ALA B CA 1
ATOM 2757 C C . ALA B 1 13 ? -19.391 24.672 10.047 1 46.31 13 ALA B C 1
ATOM 2759 O O . ALA B 1 13 ? -19.172 25.766 9.492 1 46.31 13 ALA B O 1
ATOM 2760 N N . VAL B 1 14 ? -20.672 24.25 10.367 1 44.62 14 VAL B N 1
ATOM 2761 C CA . VAL B 1 14 ? -21.797 25.188 10.258 1 44.62 14 VAL B CA 1
ATOM 2762 C C . VAL B 1 14 ? -22.391 25.453 11.641 1 44.62 14 VAL B C 1
ATOM 2764 O O . VAL B 1 14 ? -22.641 24.516 12.398 1 44.62 14 VAL B O 1
ATOM 2767 N N . ALA B 1 15 ? -22.391 26.719 12.109 1 45.72 15 ALA B N 1
ATOM 2768 C CA . ALA B 1 15 ? -22.672 27.266 13.438 1 45.72 15 ALA B CA 1
ATOM 2769 C C . ALA B 1 15 ? -24.062 26.859 13.914 1 45.72 15 ALA B C 1
ATOM 2771 O O . ALA B 1 15 ? -24.234 26.406 15.047 1 45.72 15 ALA B O 1
ATOM 2772 N N . ALA B 1 16 ? -25.016 27.203 13.117 1 44.78 16 ALA B N 1
ATOM 2773 C CA . ALA B 1 16 ? -26.375 27.188 13.648 1 44.78 16 ALA B CA 1
ATOM 2774 C C . ALA B 1 16 ? -26.797 25.766 14.016 1 44.78 16 ALA B C 1
ATOM 2776 O O . ALA B 1 16 ? -27.406 25.531 15.062 1 44.78 16 ALA B O 1
ATOM 2777 N N . LEU B 1 17 ? -26.578 24.891 13.172 1 48.25 17 LEU B N 1
ATOM 2778 C CA . LEU B 1 17 ? -27.047 23.516 13.359 1 48.25 17 LEU B CA 1
ATOM 2779 C C . LEU B 1 17 ? -26.328 22.859 14.531 1 48.25 17 LEU B C 1
ATOM 2781 O O . LEU B 1 17 ? -26.938 22.109 15.305 1 48.25 17 LEU B O 1
ATOM 2785 N N . SER B 1 18 ? -25.125 23.219 14.695 1 53.78 18 SER B N 1
ATOM 2786 C CA . SER B 1 18 ? -24.266 22.656 15.734 1 53.78 18 SER B CA 1
ATOM 2787 C C . SER B 1 18 ? -24.812 22.969 17.125 1 53.78 18 SER B C 1
ATOM 2789 O O . SER B 1 18 ? -24.75 22.125 18.031 1 53.78 18 SER B O 1
ATOM 2791 N N . MET B 1 19 ? -25.438 24.078 17.094 1 54.81 19 MET B N 1
ATOM 2792 C CA . MET B 1 19 ? -25.828 24.562 18.406 1 54.81 19 MET B CA 1
ATOM 2793 C C . MET B 1 19 ? -27.109 23.875 18.875 1 54.81 19 MET B C 1
ATOM 2795 O O . MET B 1 19 ? -27.281 23.625 20.078 1 54.81 19 MET B O 1
ATOM 2799 N N . HIS B 1 20 ? -27.953 23.688 17.859 1 57.59 20 HIS B N 1
ATOM 2800 C CA . HIS B 1 20 ? -29.141 22.938 18.234 1 57.59 20 HIS B CA 1
ATOM 2801 C C . HIS B 1 20 ? -28.781 21.562 18.766 1 57.59 20 HIS B C 1
ATOM 2803 O O . HIS B 1 20 ? -29.359 21.094 19.75 1 57.59 20 HIS B O 1
ATOM 2809 N N . PHE B 1 21 ? -27.812 21.125 18.234 1 58.91 21 PHE B N 1
ATOM 2810 C CA . PHE B 1 21 ? -27.328 19.812 18.656 1 58.91 21 PHE B CA 1
ATOM 2811 C C . PHE B 1 21 ? -26.844 19.859 20.094 1 58.91 21 PHE B C 1
ATOM 2813 O O . PHE B 1 21 ? -27.141 18.969 20.891 1 58.91 21 PHE B O 1
ATOM 2820 N N . LEU B 1 22 ? -26.094 20.828 20.297 1 59.06 22 LEU B N 1
ATOM 2821 C CA . LEU B 1 22 ? -25.484 20.984 21.594 1 59.06 22 LEU B CA 1
ATOM 2822 C C . LEU B 1 22 ? -26.531 21.172 22.688 1 59.06 22 LEU B C 1
ATOM 2824 O O . LEU B 1 22 ? -26.391 20.656 23.797 1 59.06 22 LEU B O 1
ATOM 2828 N N . ASN B 1 23 ? -27.5 21.859 22.219 1 59.31 23 ASN B N 1
ATOM 2829 C CA . ASN B 1 23 ? -28.562 22.109 23.172 1 59.31 23 ASN B CA 1
ATOM 2830 C C . ASN B 1 23 ? -29.266 20.828 23.578 1 59.31 23 ASN B C 1
ATOM 2832 O O . ASN B 1 23 ? -29.531 20.609 24.766 1 59.31 23 ASN B O 1
ATOM 2836 N N . CYS B 1 24 ? -29.469 20.078 22.609 1 56.66 24 CYS B N 1
ATOM 2837 C CA . CYS B 1 24 ? -30.234 18.859 22.844 1 56.66 24 CYS B CA 1
ATOM 2838 C C . CYS B 1 24 ? -29.422 17.844 23.641 1 56.66 24 CYS B C 1
ATOM 2840 O O . CYS B 1 24 ? -29.953 17.203 24.562 1 56.66 24 CYS B O 1
ATOM 2842 N N . HIS B 1 25 ? -28.188 17.719 23.375 1 57.78 25 HIS B N 1
ATOM 2843 C CA . HIS B 1 25 ? -27.406 16.656 23.984 1 57.78 25 HIS B CA 1
ATOM 2844 C C . HIS B 1 25 ? -26.844 17.078 25.328 1 57.78 25 HIS B C 1
ATOM 2846 O O . HIS B 1 25 ? -26.719 16.25 26.25 1 57.78 25 HIS B O 1
ATOM 2852 N N . SER B 1 26 ? -26.406 18.297 25.438 1 56.69 26 SER B N 1
ATOM 2853 C CA . SER B 1 26 ? -25.828 18.75 26.688 1 56.69 26 SER B CA 1
ATOM 2854 C C . SER B 1 26 ? -26.812 18.594 27.844 1 56.69 26 SER B C 1
ATOM 2856 O O . SER B 1 26 ? -26.422 18.219 28.953 1 56.69 26 SER B O 1
ATOM 2858 N N . GLN B 1 27 ? -27.984 18.859 27.562 1 53.47 27 GLN B N 1
ATOM 2859 C CA . GLN B 1 27 ? -28.984 18.781 28.625 1 53.47 27 GLN B CA 1
ATOM 2860 C C . GLN B 1 27 ? -29.188 17.344 29.062 1 53.47 27 GLN B C 1
ATOM 2862 O O . GLN B 1 27 ? -29.391 17.078 30.25 1 53.47 27 GLN B O 1
ATOM 2867 N N . VAL B 1 28 ? -28.984 16.516 28.078 1 51 28 VAL B N 1
ATOM 2868 C CA . VAL B 1 28 ? -29.438 15.156 28.375 1 51 28 VAL B CA 1
ATOM 2869 C C . VAL B 1 28 ? -28.297 14.383 29.062 1 51 28 VAL B C 1
ATOM 2871 O O . VAL B 1 28 ? -28.547 13.586 29.969 1 51 28 VAL B O 1
ATOM 2874 N N . ASN B 1 29 ? -27.094 14.656 28.75 1 55.53 29 ASN B N 1
ATOM 2875 C CA . ASN B 1 29 ? -26.125 13.656 29.188 1 55.53 29 ASN B CA 1
ATOM 2876 C C . ASN B 1 29 ? -25.031 14.289 30.047 1 55.53 29 ASN B C 1
ATOM 2878 O O . ASN B 1 29 ? -23.953 13.695 30.219 1 55.53 29 ASN B O 1
ATOM 2882 N N . ASN B 1 30 ? -25.359 15.414 30.75 1 60.28 30 ASN B N 1
ATOM 2883 C CA . ASN B 1 30 ? -24.344 16.047 31.594 1 60.28 30 ASN B CA 1
ATOM 2884 C C . ASN B 1 30 ? -23 16.125 30.891 1 60.28 30 ASN B C 1
ATOM 2886 O O . ASN B 1 30 ? -21.969 15.719 31.438 1 60.28 30 ASN B O 1
ATOM 2890 N N . MET B 1 31 ? -23.031 16.547 29.656 1 65.12 31 MET B N 1
ATOM 2891 C CA . MET B 1 31 ? -21.812 16.641 28.859 1 65.12 31 MET B CA 1
ATOM 2892 C C . MET B 1 31 ? -21.312 18.078 28.797 1 65.12 31 MET B C 1
ATOM 2894 O O . MET B 1 31 ? -22.109 19.016 28.688 1 65.12 31 MET B O 1
ATOM 2898 N N . LEU B 1 32 ? -19.984 18.266 29.109 1 68.81 32 LEU B N 1
ATOM 2899 C CA . LEU B 1 32 ? -19.344 19.562 28.875 1 68.81 32 LEU B CA 1
ATOM 2900 C C . LEU B 1 32 ? -18.969 19.703 27.406 1 68.81 32 LEU B C 1
ATOM 2902 O O . LEU B 1 32 ? -18.344 18.812 26.828 1 68.81 32 LEU B O 1
ATOM 2906 N N . VAL B 1 33 ? -19.375 20.797 26.828 1 74.12 33 VAL B N 1
ATOM 2907 C CA . VAL B 1 33 ? -19.172 20.984 25.391 1 74.12 33 VAL B CA 1
ATOM 2908 C C . VAL B 1 33 ? -18.141 22.094 25.172 1 74.12 33 VAL B C 1
ATOM 2910 O O . VAL B 1 33 ? -18.297 23.203 25.672 1 74.12 33 VAL B O 1
ATOM 2913 N N . TYR B 1 34 ? -17.094 21.734 24.516 1 74.88 34 TYR B N 1
ATOM 2914 C CA . TYR B 1 34 ? -16.078 22.672 24.094 1 74.88 34 TYR B CA 1
ATOM 2915 C C . TYR B 1 34 ? -16.297 23.125 22.656 1 74.88 34 TYR B C 1
ATOM 2917 O O . TYR B 1 34 ? -16.516 22.297 21.781 1 74.88 34 TYR B O 1
ATOM 2925 N N . VAL B 1 35 ? -16.328 24.469 22.5 1 76.75 35 VAL B N 1
ATOM 2926 C CA . VAL B 1 35 ? -16.484 25.016 21.156 1 76.75 35 VAL B CA 1
ATOM 2927 C C . VAL B 1 35 ? -15.398 26.047 20.875 1 76.75 35 VAL B C 1
ATOM 2929 O O . VAL B 1 35 ? -14.922 26.703 21.797 1 76.75 35 VAL B O 1
ATOM 2932 N N . GLU B 1 36 ? -15.047 26.125 19.625 1 76.38 36 GLU B N 1
ATOM 2933 C CA . GLU B 1 36 ? -14.078 27.156 19.266 1 76.38 36 GLU B CA 1
ATOM 2934 C C . GLU B 1 36 ? -14.672 28.562 19.438 1 76.38 36 GLU B C 1
ATOM 2936 O O . GLU B 1 36 ? -15.812 28.812 19.062 1 76.38 36 GLU B O 1
ATOM 2941 N N . LYS B 1 37 ? -13.875 29.422 19.875 1 75.5 37 LYS B N 1
ATOM 2942 C CA . LYS B 1 37 ? -14.328 30.766 20.203 1 75.5 37 LYS B CA 1
ATOM 2943 C C . LYS B 1 37 ? -14.844 31.484 18.953 1 75.5 37 LYS B C 1
ATOM 2945 O O . LYS B 1 37 ? -15.836 32.219 19.016 1 75.5 37 LYS B O 1
ATOM 2950 N N . LYS B 1 38 ? -14.211 31.156 17.906 1 75.12 38 LYS B N 1
ATOM 2951 C CA . LYS B 1 38 ? -14.555 31.859 16.672 1 75.12 38 LYS B CA 1
ATOM 2952 C C . LYS B 1 38 ? -15.977 31.531 16.219 1 75.12 38 LYS B C 1
ATOM 2954 O O . LYS B 1 38 ? -16.625 32.344 15.555 1 75.12 38 LYS B O 1
ATOM 2959 N N . ILE B 1 39 ? -16.469 30.406 16.578 1 72.25 39 ILE B N 1
ATOM 2960 C CA . ILE B 1 39 ? -17.812 29.969 16.188 1 72.25 39 ILE B CA 1
ATOM 2961 C C . ILE B 1 39 ? -18.859 30.781 16.938 1 72.25 39 ILE B C 1
ATOM 2963 O O . ILE B 1 39 ? -19.906 31.141 16.375 1 72.25 39 ILE B O 1
ATOM 2967 N N . LEU B 1 40 ? -18.562 31.141 18.141 1 72.69 40 LEU B N 1
ATOM 2968 C CA . LEU B 1 40 ? -19.5 31.891 18.969 1 72.69 40 LEU B CA 1
ATOM 2969 C C . LEU B 1 40 ? -19.547 33.344 18.531 1 72.69 40 LEU B C 1
ATOM 2971 O O . LEU B 1 40 ? -20.516 34.062 18.828 1 72.69 40 LEU B O 1
ATOM 2975 N N . ASP B 1 41 ? -18.5 33.719 17.797 1 73.81 41 ASP B N 1
ATOM 2976 C CA . ASP B 1 41 ? -18.422 35.094 17.328 1 73.81 41 ASP B CA 1
ATOM 2977 C C . ASP B 1 41 ? -19.156 35.281 16 1 73.81 41 ASP B C 1
ATOM 2979 O O . ASP B 1 41 ? -19.266 36.375 15.492 1 73.81 41 ASP B O 1
ATOM 2983 N N . ASP B 1 42 ? -19.656 34.188 15.562 1 71.62 42 ASP B N 1
ATOM 2984 C CA . ASP B 1 42 ? -20.469 34.25 14.344 1 71.62 42 ASP B CA 1
ATOM 2985 C C . ASP B 1 42 ? -21.75 35.031 14.578 1 71.62 42 ASP B C 1
ATOM 2987 O O . ASP B 1 42 ? -22.5 34.75 15.508 1 71.62 42 ASP B O 1
ATOM 2991 N N . PRO B 1 43 ? -22.016 36.031 13.781 1 72.88 43 PRO B N 1
ATOM 2992 C CA . PRO B 1 43 ? -23.203 36.875 13.969 1 72.88 43 PRO B CA 1
ATOM 2993 C C . PRO B 1 43 ? -24.5 36.062 13.977 1 72.88 43 PRO B C 1
ATOM 2995 O O . PRO B 1 43 ? -25.438 36.438 14.688 1 72.88 43 PRO B O 1
ATOM 2998 N N . ALA B 1 44 ? -24.531 35 13.203 1 69.38 44 ALA B N 1
ATOM 2999 C CA . ALA B 1 44 ? -25.734 34.188 13.148 1 69.38 44 ALA B CA 1
ATOM 3000 C C . ALA B 1 44 ? -26 33.5 14.492 1 69.38 44 ALA B C 1
ATOM 3002 O O . ALA B 1 44 ? -27.156 33.312 14.867 1 69.38 44 ALA B O 1
ATOM 3003 N N . ILE B 1 45 ? -25.016 33.281 15.188 1 69.62 45 ILE B N 1
ATOM 3004 C CA . ILE B 1 45 ? -25.141 32.656 16.5 1 69.62 45 ILE B CA 1
ATOM 3005 C C . ILE B 1 45 ? -25.312 33.719 17.578 1 69.62 45 ILE B C 1
ATOM 3007 O O . ILE B 1 45 ? -26.141 33.562 18.469 1 69.62 45 ILE B O 1
ATOM 3011 N N . MET B 1 46 ? -24.578 34.812 17.422 1 70.5 46 MET B N 1
ATOM 3012 C CA . MET B 1 46 ? -24.578 35.875 18.422 1 70.5 46 MET B CA 1
ATOM 3013 C C . MET B 1 46 ? -25.969 36.531 18.516 1 70.5 46 MET B C 1
ATOM 3015 O O . MET B 1 46 ? -26.406 36.906 19.594 1 70.5 46 MET B O 1
ATOM 3019 N N . ASN B 1 47 ? -26.531 36.469 17.391 1 71.88 47 ASN B N 1
ATOM 3020 C CA . ASN B 1 47 ? -27.797 37.188 17.344 1 71.88 47 ASN B CA 1
ATOM 3021 C C . ASN B 1 47 ? -28.984 36.281 17.594 1 71.88 47 ASN B C 1
ATOM 3023 O O . ASN B 1 47 ? -30.141 36.719 17.625 1 71.88 47 ASN B O 1
ATOM 3027 N N . ASP B 1 48 ? -28.641 35.062 17.703 1 68.81 48 ASP B N 1
ATOM 3028 C CA . ASP B 1 48 ? -29.734 34.156 17.969 1 68.81 48 ASP B CA 1
ATOM 3029 C C . ASP B 1 48 ? -30 34.031 19.469 1 68.81 48 ASP B C 1
ATOM 3031 O O . ASP B 1 48 ? -29.203 33.438 20.203 1 68.81 48 ASP B O 1
ATOM 3035 N N . GLU B 1 49 ? -31.094 34.594 19.953 1 69.88 49 GLU B N 1
ATOM 3036 C CA . GLU B 1 49 ? -31.469 34.656 21.375 1 69.88 49 GLU B CA 1
ATOM 3037 C C . GLU B 1 49 ? -31.641 33.25 21.953 1 69.88 49 GLU B C 1
ATOM 3039 O O . GLU B 1 49 ? -31.422 33.031 23.141 1 69.88 49 GLU B O 1
ATOM 3044 N N . SER B 1 50 ? -32.031 32.375 21.062 1 65.75 50 SER B N 1
ATOM 3045 C CA . SER B 1 50 ? -32.25 31.016 21.531 1 65.75 50 SER B CA 1
ATOM 3046 C C . SER B 1 50 ? -30.953 30.375 22 1 65.75 50 SER B C 1
ATOM 3048 O O . SER B 1 50 ? -30.969 29.438 22.812 1 65.75 50 SER B O 1
ATOM 3050 N N . PHE B 1 51 ? -29.906 31.016 21.578 1 68 51 PHE B N 1
ATOM 3051 C CA . PHE B 1 51 ? -28.609 30.422 21.891 1 68 51 PHE B CA 1
ATOM 3052 C C . PHE B 1 51 ? -27.969 31.109 23.094 1 68 51 PHE B C 1
ATOM 3054 O O . PHE B 1 51 ? -27.016 30.594 23.672 1 68 51 PHE B O 1
ATOM 3061 N N . ALA B 1 52 ? -28.5 32.188 23.422 1 66.19 52 ALA B N 1
ATOM 3062 C CA . ALA B 1 52 ? -27.891 32.969 24.5 1 66.19 52 ALA B CA 1
ATOM 3063 C C . ALA B 1 52 ? -27.812 32.156 25.781 1 66.19 52 ALA B C 1
ATOM 3065 O O . ALA B 1 52 ? -26.797 32.188 26.484 1 66.19 52 ALA B O 1
ATOM 3066 N N . SER B 1 53 ? -28.875 31.391 26 1 66.19 53 SER B N 1
ATOM 3067 C CA . SER B 1 53 ? -28.922 30.594 27.219 1 66.19 53 SER B CA 1
ATOM 3068 C C . SER B 1 53 ? -27.969 29.406 27.156 1 66.19 53 SER B C 1
ATOM 3070 O O . SER B 1 53 ? -27.375 29.016 28.156 1 66.19 53 SER B O 1
ATOM 3072 N N . VAL B 1 54 ? -27.703 28.922 25.938 1 66.5 54 VAL B N 1
ATOM 3073 C CA . VAL B 1 54 ? -26.906 27.719 25.75 1 66.5 54 VAL B CA 1
ATOM 3074 C C . VAL B 1 54 ? -25.422 28.078 25.688 1 66.5 54 VAL B C 1
ATOM 3076 O O . VAL B 1 54 ? -24.562 27.297 26.109 1 66.5 54 VAL B O 1
ATOM 3079 N N . LYS B 1 55 ? -25.141 29.25 25.281 1 68.94 55 LYS B N 1
ATOM 3080 C CA . LYS B 1 55 ? -23.766 29.719 25.141 1 68.94 55 LYS B CA 1
ATOM 3081 C C . LYS B 1 55 ? -23.047 29.703 26.469 1 68.94 55 LYS B C 1
ATOM 3083 O O . LYS B 1 55 ? -21.844 29.453 26.531 1 68.94 55 LYS B O 1
ATOM 3088 N N . LYS B 1 56 ? -23.812 29.906 27.484 1 68.38 56 LYS B N 1
ATOM 3089 C CA . LYS B 1 56 ? -23.219 29.984 28.812 1 68.38 56 LYS B CA 1
ATOM 3090 C C . LYS B 1 56 ? -22.75 28.609 29.297 1 68.38 56 LYS B C 1
ATOM 3092 O O . LYS B 1 56 ? -21.938 28.516 30.203 1 68.38 56 LYS B O 1
ATOM 3097 N N . ARG B 1 57 ? -23.203 27.672 28.562 1 68.88 57 ARG B N 1
ATOM 3098 C CA . ARG B 1 57 ? -22.906 26.312 29 1 68.88 57 ARG B CA 1
ATOM 3099 C C . ARG B 1 57 ? -21.703 25.75 28.25 1 68.88 57 ARG B C 1
ATOM 3101 O O . ARG B 1 57 ? -21.188 24.688 28.609 1 68.88 57 ARG B O 1
ATOM 3108 N N . PHE B 1 58 ? -21.234 26.438 27.328 1 73.38 58 PHE B N 1
ATOM 3109 C CA . PHE B 1 58 ? -20.141 25.938 26.484 1 73.38 58 PHE B CA 1
ATOM 3110 C C . PHE B 1 58 ? -18.797 26.453 27 1 73.38 58 PHE B C 1
ATOM 3112 O O . PHE B 1 58 ? -18.703 27.578 27.484 1 73.38 58 PHE B O 1
ATOM 3119 N N . CYS B 1 59 ? -17.891 25.531 27.016 1 75.81 59 CYS B N 1
ATOM 3120 C CA . CYS B 1 59 ? -16.516 25.953 27.188 1 75.81 59 CYS B CA 1
ATOM 3121 C C . CYS B 1 59 ? -15.898 26.344 25.844 1 75.81 59 CYS B C 1
ATOM 3123 O O . CYS B 1 59 ? -16.188 25.734 24.812 1 75.81 59 CYS B O 1
ATOM 3125 N N . THR B 1 60 ? -15.148 27.344 25.828 1 77.69 60 THR B N 1
ATOM 3126 C CA . THR B 1 60 ? -14.547 27.812 24.594 1 77.69 60 THR B CA 1
ATOM 3127 C C . THR B 1 60 ? -13.039 27.609 24.594 1 77.69 60 THR B C 1
ATOM 3129 O O . THR B 1 60 ? -12.422 27.547 25.672 1 77.69 60 THR B O 1
ATOM 3132 N N . PHE B 1 61 ? -12.562 27.328 23.406 1 77.94 61 PHE B N 1
ATOM 3133 C CA . PHE B 1 61 ? -11.109 27.234 23.25 1 77.94 61 PHE B CA 1
ATOM 3134 C C . PHE B 1 61 ? -10.648 27.938 21.984 1 77.94 61 PHE B C 1
ATOM 3136 O O . PHE B 1 61 ? -11.461 28.219 21.094 1 77.94 61 PHE B O 1
ATOM 3143 N N . SER B 1 62 ? -9.367 28.422 22.062 1 77.75 62 SER B N 1
ATOM 3144 C CA . SER B 1 62 ? -8.695 28.969 20.891 1 77.75 62 SER B CA 1
ATOM 3145 C C . SER B 1 62 ? -7.504 28.109 20.484 1 77.75 62 SER B C 1
ATOM 3147 O O . SER B 1 62 ? -6.676 27.75 21.328 1 77.75 62 SER B O 1
ATOM 3149 N N . GLU B 1 63 ? -7.445 27.672 19.219 1 71.62 63 GLU B N 1
ATOM 3150 C CA . GLU B 1 63 ? -6.441 26.75 18.688 1 71.62 63 GLU B CA 1
ATOM 3151 C C . GLU B 1 63 ? -5.031 27.203 19.047 1 71.62 63 GLU B C 1
ATOM 3153 O O . GLU B 1 63 ? -4.195 26.391 19.453 1 71.62 63 GLU B O 1
ATOM 3158 N N . ASP B 1 64 ? -4.754 28.422 18.922 1 67 64 ASP B N 1
ATOM 3159 C CA . ASP B 1 64 ? -3.393 28.938 19.078 1 67 64 ASP B CA 1
ATOM 3160 C C . ASP B 1 64 ? -3.039 29.141 20.547 1 67 64 ASP B C 1
ATOM 3162 O O . ASP B 1 64 ? -1.862 29.25 20.891 1 67 64 ASP B O 1
ATOM 3166 N N . TYR B 1 65 ? -4.09 28.906 21.375 1 65.81 65 TYR B N 1
ATOM 3167 C CA . TYR B 1 65 ? -3.811 29.375 22.719 1 65.81 65 TYR B CA 1
ATOM 3168 C C . TYR B 1 65 ? -4.074 28.281 23.75 1 65.81 65 TYR B C 1
ATOM 3170 O O . TYR B 1 65 ? -3.443 28.25 24.812 1 65.81 65 TYR B O 1
ATOM 3178 N N . ASP B 1 66 ? -4.938 27.438 23.344 1 76.38 66 ASP B N 1
ATOM 3179 C CA . ASP B 1 66 ? -5.379 26.484 24.359 1 76.38 66 ASP B CA 1
ATOM 3180 C C . ASP B 1 66 ? -4.996 25.062 23.984 1 76.38 66 ASP B C 1
ATOM 3182 O O . ASP B 1 66 ? -5.133 24.656 22.812 1 76.38 66 ASP B O 1
ATOM 3186 N N . ASP B 1 67 ? -4.406 24.391 24.969 1 79.19 67 ASP B N 1
ATOM 3187 C CA . ASP B 1 67 ? -4.176 22.953 24.844 1 79.19 67 ASP B CA 1
ATOM 3188 C C . ASP B 1 67 ? -5.324 22.156 25.453 1 79.19 67 ASP B C 1
ATOM 3190 O O . ASP B 1 67 ? -5.469 22.109 26.688 1 79.19 67 ASP B O 1
ATOM 3194 N N . ILE B 1 68 ? -6.113 21.547 24.641 1 78.62 68 ILE B N 1
ATOM 3195 C CA . ILE B 1 68 ? -7.305 20.859 25.125 1 78.62 68 ILE B CA 1
ATOM 3196 C C . ILE B 1 68 ? -7.035 19.359 25.172 1 78.62 68 ILE B C 1
ATOM 3198 O O . ILE B 1 68 ? -7.957 18.562 25.375 1 78.62 68 ILE B O 1
ATOM 3202 N N . SER B 1 69 ? -5.84 18.828 25.031 1 80.31 69 SER B N 1
ATOM 3203 C CA . SER B 1 69 ? -5.453 17.422 24.891 1 80.31 69 SER B CA 1
ATOM 3204 C C . SER B 1 69 ? -5.957 16.594 26.062 1 80.31 69 SER B C 1
ATOM 3206 O O . SER B 1 69 ? -6.406 15.453 25.875 1 80.31 69 SER B O 1
ATOM 3208 N N . ASP B 1 70 ? -6.012 17.094 27.219 1 81.38 70 ASP B N 1
ATOM 3209 C CA . ASP B 1 70 ? -6.395 16.297 28.375 1 81.38 70 ASP B CA 1
ATOM 3210 C C . ASP B 1 70 ? -7.777 16.688 28.891 1 81.38 70 ASP B C 1
ATOM 3212 O O . ASP B 1 70 ? -8.188 16.266 29.969 1 81.38 70 ASP B O 1
ATOM 3216 N N . GLN B 1 71 ? -8.492 17.391 28.031 1 81.25 71 GLN B N 1
ATOM 3217 C CA . GLN B 1 71 ? -9.773 17.891 28.5 1 81.25 71 GLN B CA 1
ATOM 3218 C C . GLN B 1 71 ? -10.938 17.266 27.734 1 81.25 71 GLN B C 1
ATOM 3220 O O . GLN B 1 71 ? -12.086 17.359 28.156 1 81.25 71 GLN B O 1
ATOM 3225 N N . ILE B 1 72 ? -10.539 16.594 26.641 1 85.88 72 ILE B N 1
ATOM 3226 C CA . ILE B 1 72 ? -11.594 16.125 25.75 1 85.88 72 ILE B CA 1
ATOM 3227 C C . ILE B 1 72 ? -11.633 14.602 25.75 1 85.88 72 ILE B C 1
ATOM 3229 O O . ILE B 1 72 ? -10.594 13.945 25.641 1 85.88 72 ILE B O 1
ATOM 3233 N N . ASP B 1 73 ? -12.867 14.062 25.828 1 84.19 73 ASP B N 1
ATOM 3234 C CA . ASP B 1 73 ? -13.039 12.609 25.797 1 84.19 73 ASP B CA 1
ATOM 3235 C C . ASP B 1 73 ? -13.562 12.148 24.438 1 84.19 73 ASP B C 1
ATOM 3237 O O . ASP B 1 73 ? -13.406 10.977 24.078 1 84.19 73 ASP B O 1
ATOM 3241 N N . PHE B 1 74 ? -14.188 13.031 23.906 1 87.19 74 PHE B N 1
ATOM 3242 C CA . PHE B 1 74 ? -14.922 12.664 22.703 1 87.19 74 PHE B CA 1
ATOM 3243 C C . PHE B 1 74 ? -15.094 13.867 21.781 1 87.19 74 PHE B C 1
ATOM 3245 O O . PHE B 1 74 ? -15.375 14.977 22.25 1 87.19 74 PHE B O 1
ATOM 3252 N N . ILE B 1 75 ? -14.883 13.633 20.422 1 88.19 75 ILE B N 1
ATOM 3253 C CA . ILE B 1 75 ? -14.969 14.742 19.484 1 88.19 75 ILE B CA 1
ATOM 3254 C C . ILE B 1 75 ? -16.109 14.484 18.5 1 88.19 75 ILE B C 1
ATOM 3256 O O . ILE B 1 75 ? -16.234 13.375 17.969 1 88.19 75 ILE B O 1
ATOM 3260 N N . ILE B 1 76 ? -16.906 15.398 18.281 1 85.81 76 ILE B N 1
ATOM 3261 C CA . ILE B 1 76 ? -17.906 15.383 17.219 1 85.81 76 ILE B CA 1
ATOM 3262 C C . ILE B 1 76 ? -17.562 16.453 16.172 1 85.81 76 ILE B C 1
ATOM 3264 O O . ILE B 1 76 ? -17.453 17.641 16.5 1 85.81 76 ILE B O 1
ATOM 3268 N N . CYS B 1 77 ? -17.328 15.969 15.008 1 85.44 77 CYS B N 1
ATOM 3269 C CA . CYS B 1 77 ? -17.062 16.859 13.883 1 85.44 77 CYS B CA 1
ATOM 3270 C C . CYS B 1 77 ? -18.281 16.969 12.977 1 85.44 77 CYS B C 1
ATOM 3272 O O . CYS B 1 77 ? -18.891 15.961 12.625 1 85.44 77 CYS B O 1
ATOM 3274 N N . LEU B 1 78 ? -18.594 18.188 12.688 1 83.62 78 LEU B N 1
ATOM 3275 C CA . LEU B 1 78 ? -19.656 18.453 11.734 1 83.62 78 LEU B CA 1
ATOM 3276 C C . LEU B 1 78 ? -19.141 19.25 10.547 1 83.62 78 LEU B C 1
ATOM 3278 O O . LEU B 1 78 ? -18.859 20.453 10.664 1 83.62 78 LEU B O 1
ATOM 3282 N N . GLY B 1 79 ? -19.047 18.656 9.453 1 84 79 GLY B N 1
ATOM 3283 C CA . GLY B 1 79 ? -18.516 19.281 8.266 1 84 79 GLY B CA 1
ATOM 3284 C C . GLY B 1 79 ? -17.906 18.297 7.285 1 84 79 GLY B C 1
ATOM 3285 O O . GLY B 1 79 ? -18.312 17.141 7.234 1 84 79 GLY B O 1
ATOM 3286 N N . GLY B 1 80 ? -17.016 18.797 6.488 1 86.19 80 GLY B N 1
ATOM 3287 C CA . GLY B 1 80 ? -16.328 17.953 5.523 1 86.19 80 GLY B CA 1
ATOM 3288 C C . GLY B 1 80 ? -15.023 17.391 6.043 1 86.19 80 GLY B C 1
ATOM 3289 O O . GLY B 1 80 ? -14.758 17.438 7.242 1 86.19 80 GLY B O 1
ATOM 3290 N N . ASP B 1 81 ? -14.242 16.859 5.113 1 91.38 81 ASP B N 1
ATOM 3291 C CA . ASP B 1 81 ? -12.961 16.25 5.457 1 91.38 81 ASP B CA 1
ATOM 3292 C C . ASP B 1 81 ? -12.023 17.266 6.105 1 91.38 81 ASP B C 1
ATOM 3294 O O . ASP B 1 81 ? -11.25 16.922 7.004 1 91.38 81 ASP B O 1
ATOM 3298 N N . GLY B 1 82 ? -12.148 18.484 5.688 1 89.62 82 GLY B N 1
ATOM 3299 C CA . GLY B 1 82 ? -11.32 19.547 6.258 1 89.62 82 GLY B CA 1
ATOM 3300 C C . GLY B 1 82 ? -11.531 19.719 7.75 1 89.62 82 GLY B C 1
ATOM 3301 O O . GLY B 1 82 ? -10.594 20.062 8.477 1 89.62 82 GLY B O 1
ATOM 3302 N N . THR B 1 83 ? -12.719 19.516 8.211 1 87.12 83 THR B N 1
ATOM 3303 C CA . THR B 1 83 ? -13.023 19.641 9.625 1 87.12 83 THR B CA 1
ATOM 3304 C C . THR B 1 83 ? -12.32 18.562 10.43 1 87.12 83 THR B C 1
ATOM 3306 O O . THR B 1 83 ? -11.844 18.812 11.547 1 87.12 83 THR B O 1
ATOM 3309 N N . LEU B 1 84 ? -12.312 17.438 9.867 1 91 84 LEU B N 1
ATOM 3310 C CA . LEU B 1 84 ? -11.617 16.359 10.555 1 91 84 LEU B CA 1
ATOM 3311 C C . LEU B 1 84 ? -10.109 16.609 10.578 1 91 84 LEU B C 1
ATOM 3313 O O . LEU B 1 84 ? -9.445 16.328 11.57 1 91 84 LEU B O 1
ATOM 3317 N N . LEU B 1 85 ? -9.586 17.125 9.453 1 93.38 85 LEU B N 1
ATOM 3318 C CA . LEU B 1 85 ? -8.172 17.484 9.422 1 93.38 85 LEU B CA 1
ATOM 3319 C C . LEU B 1 85 ? -7.855 18.531 10.492 1 93.38 85 LEU B C 1
ATOM 3321 O O . LEU B 1 85 ? -6.828 18.422 11.164 1 93.38 85 LEU B O 1
ATOM 3325 N N . TYR B 1 86 ? -8.75 19.469 10.656 1 89.06 86 TYR B N 1
ATOM 3326 C CA . TYR B 1 86 ? -8.586 20.484 11.688 1 89.06 86 TYR B CA 1
ATOM 3327 C C . TYR B 1 86 ? -8.633 19.859 13.078 1 89.06 86 TYR B C 1
ATOM 3329 O O . TYR B 1 86 ? -7.785 20.156 13.922 1 89.06 86 TYR B O 1
ATOM 3337 N N . ALA B 1 87 ? -9.602 19 13.32 1 88.69 87 ALA B N 1
ATOM 3338 C CA . ALA B 1 87 ? -9.703 18.328 14.609 1 88.69 87 ALA B CA 1
ATOM 3339 C C . ALA B 1 87 ? -8.414 17.578 14.938 1 88.69 87 ALA B C 1
ATOM 3341 O O . ALA B 1 87 ? -7.926 17.641 16.078 1 88.69 87 ALA B O 1
ATOM 3342 N N . SER B 1 88 ? -7.883 16.875 13.961 1 93.12 88 SER B N 1
ATOM 3343 C CA . SER B 1 88 ? -6.633 16.141 14.125 1 93.12 88 SER B CA 1
ATOM 3344 C C . SER B 1 88 ? -5.496 17.062 14.547 1 93.12 88 SER B C 1
ATOM 3346 O O . SER B 1 88 ? -4.68 16.719 15.398 1 93.12 88 SER B O 1
ATOM 3348 N N . SER B 1 89 ? -5.48 18.25 14.023 1 89.94 89 SER B N 1
ATOM 3349 C CA . SER B 1 89 ? -4.395 19.203 14.242 1 89.94 89 SER B CA 1
ATOM 3350 C C . SER B 1 89 ? -4.445 19.781 15.656 1 89.94 89 SER B C 1
ATOM 3352 O O . SER B 1 89 ? -3.451 20.312 16.141 1 89.94 89 SER B O 1
ATOM 3354 N N . LEU B 1 90 ? -5.527 19.703 16.344 1 87.19 90 LEU B N 1
ATOM 3355 C CA . LEU B 1 90 ? -5.699 20.281 17.672 1 87.19 90 LEU B CA 1
ATOM 3356 C C . LEU B 1 90 ? -5.02 19.422 18.734 1 87.19 90 LEU B C 1
ATOM 3358 O O . LEU B 1 90 ? -4.812 19.875 19.859 1 87.19 90 LEU B O 1
ATOM 3362 N N . PHE B 1 91 ? -4.621 18.25 18.328 1 90.19 91 PHE B N 1
ATOM 3363 C CA . PHE B 1 91 ? -4.062 17.328 19.297 1 90.19 91 PHE B CA 1
ATOM 3364 C C . PHE B 1 91 ? -2.684 16.844 18.859 1 90.19 91 PHE B C 1
ATOM 3366 O O . PHE B 1 91 ? -2.57 15.977 17.984 1 90.19 91 PHE B O 1
ATOM 3373 N N . PRO B 1 92 ? -1.666 17.234 19.484 1 88.38 92 PRO B N 1
ATOM 3374 C CA . PRO B 1 92 ? -0.304 16.875 19.078 1 88.38 92 PRO B CA 1
ATOM 3375 C C . PRO B 1 92 ? 0.091 15.469 19.516 1 88.38 92 PRO B C 1
ATOM 3377 O O . PRO B 1 92 ? 1.121 14.945 19.078 1 88.38 92 PRO B O 1
ATOM 3380 N N . ARG B 1 93 ? -0.71 14.859 20.359 1 92.62 93 ARG B N 1
ATOM 3381 C CA . ARG B 1 93 ? -0.48 13.492 20.812 1 92.62 93 ARG B CA 1
ATOM 3382 C C . ARG B 1 93 ? -1.727 12.633 20.625 1 92.62 93 ARG B C 1
ATOM 3384 O O . ARG B 1 93 ? -2.248 12.523 19.516 1 92.62 93 ARG B O 1
ATOM 3391 N N . SER B 1 94 ? -2.234 12.141 21.719 1 92.81 94 SER B N 1
ATOM 3392 C CA . SER B 1 94 ? -3.412 11.281 21.641 1 92.81 94 SER B CA 1
ATOM 3393 C C . SER B 1 94 ? -4.648 12.07 21.219 1 92.81 94 SER B C 1
ATOM 3395 O O . SER B 1 94 ? -4.875 13.188 21.688 1 92.81 94 SER B O 1
ATOM 3397 N N . VAL B 1 95 ? -5.312 11.531 20.312 1 93.75 95 VAL B N 1
ATOM 3398 C CA . VAL B 1 95 ? -6.566 12.117 19.828 1 93.75 95 VAL B CA 1
ATOM 3399 C C . VAL B 1 95 ? -7.746 11.328 20.391 1 93.75 95 VAL B C 1
ATOM 3401 O O . VAL B 1 95 ? -7.766 10.094 20.328 1 93.75 95 VAL B O 1
ATOM 3404 N N . PRO B 1 96 ? -8.703 12.047 21 1 91.81 96 PRO B N 1
ATOM 3405 C CA . PRO B 1 96 ? -9.922 11.336 21.391 1 91.81 96 PRO B CA 1
ATOM 3406 C C . PRO B 1 96 ? -10.68 10.773 20.188 1 91.81 96 PRO B C 1
ATOM 3408 O O . PRO B 1 96 ? -10.469 11.219 19.047 1 91.81 96 PRO B O 1
ATOM 3411 N N . PRO B 1 97 ? -11.555 9.742 20.453 1 93.19 97 PRO B N 1
ATOM 3412 C CA . PRO B 1 97 ? -12.391 9.258 19.359 1 93.19 97 PRO B CA 1
ATOM 3413 C C . PRO B 1 97 ? -13.188 10.367 18.672 1 93.19 97 PRO B C 1
ATOM 3415 O O . PRO B 1 97 ? -13.68 11.273 19.344 1 93.19 97 PRO B O 1
ATOM 3418 N N . VAL B 1 98 ? -13.234 10.266 17.391 1 93.56 98 VAL B N 1
ATOM 3419 C CA . VAL B 1 98 ? -13.898 11.312 16.625 1 93.56 98 VAL B CA 1
ATOM 3420 C C . VAL B 1 98 ? -15.086 10.727 15.867 1 93.56 98 VAL B C 1
ATOM 3422 O O . VAL B 1 98 ? -14.945 9.727 15.164 1 93.56 98 VAL B O 1
ATOM 3425 N N . MET B 1 99 ? -16.172 11.305 16.109 1 91.5 99 MET B N 1
ATOM 3426 C CA . MET B 1 99 ? -17.359 11.055 15.281 1 91.5 99 MET B CA 1
ATOM 3427 C C . MET B 1 99 ? -17.562 12.172 14.273 1 91.5 99 MET B C 1
ATOM 3429 O O . MET B 1 99 ? -17.781 13.328 14.656 1 91.5 99 MET B O 1
ATOM 3433 N N . ALA B 1 100 ? -17.547 11.844 12.984 1 91.94 100 ALA B N 1
ATOM 3434 C CA . ALA B 1 100 ? -17.562 12.875 11.945 1 91.94 100 ALA B CA 1
ATOM 3435 C C . ALA B 1 100 ? -18.844 12.812 11.133 1 91.94 100 ALA B C 1
ATOM 3437 O O . ALA B 1 100 ? -19.125 11.812 10.469 1 91.94 100 ALA B O 1
ATOM 3438 N N . PHE B 1 101 ? -19.547 13.93 11.18 1 88.94 101 PHE B N 1
ATOM 3439 C CA . PHE B 1 101 ? -20.812 14.062 10.469 1 88.94 101 PHE B CA 1
ATOM 3440 C C . PHE B 1 101 ? -20.656 14.938 9.234 1 88.94 101 PHE B C 1
ATOM 3442 O O . PHE B 1 101 ? -19.938 15.945 9.266 1 88.94 101 PHE B O 1
ATOM 3449 N N . HIS B 1 102 ? -21.188 14.508 8.156 1 86.06 102 HIS B N 1
ATOM 3450 C CA . HIS B 1 102 ? -21.328 15.414 7.016 1 86.06 102 HIS B CA 1
ATOM 3451 C C . HIS B 1 102 ? -22.688 16.109 7.012 1 86.06 102 HIS B C 1
ATOM 3453 O O . HIS B 1 102 ? -23.672 15.547 7.516 1 86.06 102 HIS B O 1
ATOM 3459 N N . LEU B 1 103 ? -22.578 17.469 6.477 1 76.19 103 LEU B N 1
ATOM 3460 C CA . LEU B 1 103 ? -23.797 18.234 6.246 1 76.19 103 LEU B CA 1
ATOM 3461 C C . LEU B 1 103 ? -24.141 18.266 4.766 1 76.19 103 LEU B C 1
ATOM 3463 O O . LEU B 1 103 ? -23.375 18.75 3.943 1 76.19 103 LEU B O 1
ATOM 3467 N N . GLY B 1 104 ? -25.031 17.453 4.223 1 75 104 GLY B N 1
ATOM 3468 C CA . GLY B 1 104 ? -25.375 17.375 2.811 1 75 104 GLY B CA 1
ATOM 3469 C C . GLY B 1 104 ? -24.766 16.172 2.117 1 75 104 GLY B C 1
ATOM 3470 O O . GLY B 1 104 ? -25.031 15.023 2.506 1 75 104 GLY B O 1
ATOM 3471 N N . SER B 1 105 ? -23.578 16.641 1.306 1 77.94 105 SER B N 1
ATOM 3472 C CA . SER B 1 105 ? -23 15.531 0.554 1 77.94 105 SER B CA 1
ATOM 3473 C C . SER B 1 105 ? -21.953 14.781 1.382 1 77.94 105 SER B C 1
ATOM 3475 O O . SER B 1 105 ? -21.234 15.398 2.166 1 77.94 105 SER B O 1
ATOM 3477 N N . LEU B 1 106 ? -21.875 13.562 1.204 1 79 106 LEU B N 1
ATOM 3478 C CA . LEU B 1 106 ? -20.953 12.68 1.911 1 79 106 LEU B CA 1
ATOM 3479 C C . LEU B 1 106 ? -19.5 13.125 1.702 1 79 106 LEU B C 1
ATOM 3481 O O . LEU B 1 106 ? -19.109 13.453 0.582 1 79 106 LEU B O 1
ATOM 3485 N N . GLY B 1 107 ? -18.797 13.242 2.873 1 87.25 107 GLY B N 1
ATOM 3486 C CA . GLY B 1 107 ? -17.359 13.367 2.809 1 87.25 107 GLY B CA 1
ATOM 3487 C C . GLY B 1 107 ? -16.641 12.031 2.914 1 87.25 107 GLY B C 1
ATOM 3488 O O . GLY B 1 107 ? -17.188 11.062 3.438 1 87.25 107 GLY B O 1
ATOM 3489 N N . PHE B 1 108 ? -15.492 11.992 2.404 1 92.5 108 PHE B N 1
ATOM 3490 C CA . PHE B 1 108 ? -14.75 10.742 2.432 1 92.5 108 PHE B CA 1
ATOM 3491 C C . PHE B 1 108 ? -14.484 10.297 3.865 1 92.5 108 PHE B C 1
ATOM 3493 O O . PHE B 1 108 ? -14.539 9.109 4.172 1 92.5 108 PHE B O 1
ATOM 3500 N N . LEU B 1 109 ? -14.219 11.297 4.699 1 95.5 109 LEU B N 1
ATOM 3501 C CA . LEU B 1 109 ? -13.836 10.984 6.07 1 95.5 109 LEU B CA 1
ATOM 3502 C C . LEU B 1 109 ? -15.008 11.203 7.027 1 95.5 109 LEU B C 1
ATOM 3504 O O . LEU B 1 109 ? -14.844 11.094 8.242 1 95.5 109 LEU B O 1
ATOM 3508 N N . THR B 1 110 ? -16.188 11.539 6.547 1 93.19 110 THR B N 1
ATOM 3509 C CA . THR B 1 110 ? -17.328 11.875 7.398 1 93.19 110 THR B CA 1
ATOM 3510 C C . THR B 1 110 ? -18.516 10.969 7.094 1 93.19 110 THR B C 1
ATOM 3512 O O . THR B 1 110 ? -19.469 11.398 6.445 1 93.19 110 THR B O 1
ATOM 3515 N N . PRO B 1 111 ? -18.516 9.789 7.641 1 92.5 111 PRO B N 1
ATOM 3516 C CA . PRO B 1 111 ? -19.469 8.766 7.219 1 92.5 111 PRO B CA 1
ATOM 3517 C C . PRO B 1 111 ? -20.844 8.938 7.867 1 92.5 111 PRO B C 1
ATOM 3519 O O . PRO B 1 111 ? -21.812 8.297 7.441 1 92.5 111 PRO B O 1
ATOM 3522 N N . PHE B 1 112 ? -21.047 9.781 8.875 1 91.19 112 PHE B N 1
ATOM 3523 C CA . PHE B 1 112 ? -22.312 9.898 9.578 1 91.19 112 PHE B CA 1
ATOM 3524 C C . PHE B 1 112 ? -23.172 10.992 8.953 1 91.19 112 PHE B C 1
ATOM 3526 O O . PHE B 1 112 ? -22.672 12.078 8.633 1 91.19 112 PHE B O 1
ATOM 3533 N N . ASN B 1 113 ? -24.359 10.609 8.797 1 87.5 113 ASN B N 1
ATOM 3534 C CA . ASN B 1 113 ? -25.344 11.602 8.383 1 87.5 113 ASN B CA 1
ATOM 3535 C C . ASN B 1 113 ? -25.938 12.336 9.586 1 87.5 113 ASN B C 1
ATOM 3537 O O . ASN B 1 113 ? -26.391 11.711 10.547 1 87.5 113 ASN B O 1
ATOM 3541 N N . PHE B 1 114 ? -26.062 13.562 9.445 1 82.75 114 PHE B N 1
ATOM 3542 C CA . PHE B 1 114 ? -26.469 14.375 10.586 1 82.75 114 PHE B CA 1
ATOM 3543 C C . PHE B 1 114 ? -27.969 14.242 10.852 1 82.75 114 PHE B C 1
ATOM 3545 O O . PHE B 1 114 ? -28.438 14.547 11.945 1 82.75 114 PHE B O 1
ATOM 3552 N N . GLU B 1 115 ? -28.766 13.734 9.961 1 78.25 115 GLU B N 1
ATOM 3553 C CA . GLU B 1 115 ? -30.203 13.617 10.117 1 78.25 115 GLU B CA 1
ATOM 3554 C C . GLU B 1 115 ? -30.562 12.766 11.328 1 78.25 115 GLU B C 1
ATOM 3556 O O . GLU B 1 115 ? -31.516 13.055 12.039 1 78.25 115 GLU B O 1
ATOM 3561 N N . ASN B 1 116 ? -29.859 11.711 11.57 1 77.94 116 ASN B N 1
ATOM 3562 C CA . ASN B 1 116 ? -30.125 10.812 12.695 1 77.94 116 ASN B CA 1
ATOM 3563 C C . ASN B 1 116 ? -29.047 10.898 13.758 1 77.94 116 ASN B C 1
ATOM 3565 O O . ASN B 1 116 ? -28.688 9.891 14.367 1 77.94 116 ASN B O 1
ATOM 3569 N N . PHE B 1 117 ? -28.594 12.047 14.031 1 79.56 117 PHE B N 1
ATOM 3570 C CA . PHE B 1 117 ? -27.375 12.195 14.828 1 79.56 117 PHE B CA 1
ATOM 3571 C C . PHE B 1 117 ? -27.625 11.797 16.281 1 79.56 117 PHE B C 1
ATOM 3573 O O . PHE B 1 117 ? -26.75 11.219 16.922 1 79.56 117 PHE B O 1
ATOM 3580 N N . GLN B 1 118 ? -28.781 12.086 16.906 1 75.12 118 GLN B N 1
ATOM 3581 C CA . GLN B 1 118 ? -29.031 11.812 18.312 1 75.12 118 GLN B CA 1
ATOM 3582 C C . GLN B 1 118 ? -28.906 10.32 18.609 1 75.12 118 GLN B C 1
ATOM 3584 O O . GLN B 1 118 ? -28.203 9.922 19.547 1 75.12 118 GLN B O 1
ATOM 3589 N N . SER B 1 119 ? -29.594 9.617 17.781 1 81.12 119 SER B N 1
ATOM 3590 C CA . SER B 1 119 ? -29.562 8.172 17.984 1 81.12 119 SER B CA 1
ATOM 3591 C C . SER B 1 119 ? -28.156 7.621 17.734 1 81.12 119 SER B C 1
ATOM 3593 O O . SER B 1 119 ? -27.703 6.727 18.438 1 81.12 119 SER B O 1
ATOM 3595 N N . GLN B 1 120 ? -27.469 8.172 16.797 1 84.56 120 GLN B N 1
ATOM 3596 C CA . GLN B 1 120 ? -26.141 7.699 16.438 1 84.56 120 GLN B CA 1
ATOM 3597 C C . GLN B 1 120 ? -25.125 8.016 17.531 1 84.56 120 GLN B C 1
ATOM 3599 O O . GLN B 1 120 ? -24.312 7.172 17.906 1 84.56 120 GLN B O 1
ATOM 3604 N N . VAL B 1 121 ? -25.219 9.164 18.062 1 81.94 121 VAL B N 1
ATOM 3605 C CA . VAL B 1 121 ? -24.312 9.586 19.125 1 81.94 121 VAL B CA 1
ATOM 3606 C C . VAL B 1 121 ? -24.562 8.742 20.375 1 81.94 121 VAL B C 1
ATOM 3608 O O . VAL B 1 121 ? -23.609 8.32 21.047 1 81.94 121 VAL B O 1
ATOM 3611 N N . THR B 1 122 ? -25.766 8.531 20.688 1 78.25 122 THR B N 1
ATOM 3612 C CA . THR B 1 122 ? -26.125 7.711 21.828 1 78.25 122 THR B CA 1
ATOM 3613 C C . THR B 1 122 ? -25.547 6.309 21.703 1 78.25 122 THR B C 1
ATOM 3615 O O . THR B 1 122 ? -25 5.762 22.656 1 78.25 122 THR B O 1
ATOM 3618 N N . GLN B 1 123 ? -25.609 5.773 20.547 1 83.06 123 GLN B N 1
ATOM 3619 C CA . GLN B 1 123 ? -25.094 4.434 20.297 1 83.06 123 GLN B CA 1
ATOM 3620 C C . GLN B 1 123 ? -23.578 4.375 20.516 1 83.06 123 GLN B C 1
ATOM 3622 O O . GLN B 1 123 ? -23.078 3.406 21.094 1 83.06 123 GLN B O 1
ATOM 3627 N N . VAL B 1 124 ? -22.938 5.41 20.109 1 82.56 124 VAL B N 1
ATOM 3628 C CA . VAL B 1 124 ? -21.484 5.461 20.25 1 82.56 124 VAL B CA 1
ATOM 3629 C C . VAL B 1 124 ? -21.109 5.605 21.719 1 82.56 124 VAL B C 1
ATOM 3631 O O . VAL B 1 124 ? -20.188 4.934 22.203 1 82.56 124 VAL B O 1
ATOM 3634 N N . ILE B 1 125 ? -21.812 6.379 22.453 1 76.81 125 ILE B N 1
ATOM 3635 C CA . ILE B 1 125 ? -21.531 6.629 23.859 1 76.81 125 ILE B CA 1
ATOM 3636 C C . ILE B 1 125 ? -21.781 5.359 24.672 1 76.81 125 ILE B C 1
ATOM 3638 O O . ILE B 1 125 ? -21.062 5.082 25.641 1 76.81 125 ILE B O 1
ATOM 3642 N N . GLU B 1 126 ? -22.656 4.539 24.156 1 80.12 126 GLU B N 1
ATOM 3643 C CA . GLU B 1 126 ? -22.984 3.291 24.844 1 80.12 126 GLU B CA 1
ATOM 3644 C C . GLU B 1 126 ? -21.984 2.195 24.516 1 80.12 126 GLU B C 1
ATOM 3646 O O . GLU B 1 126 ? -22.047 1.096 25.062 1 80.12 126 GLU B O 1
ATOM 3651 N N . GLY B 1 127 ? -21.078 2.484 23.594 1 80.81 127 GLY B N 1
ATOM 3652 C CA . GLY B 1 127 ? -19.969 1.571 23.328 1 80.81 127 GLY B CA 1
ATOM 3653 C C . GLY B 1 127 ? -20.234 0.66 22.141 1 80.81 127 GLY B C 1
ATOM 3654 O O . GLY B 1 127 ? -19.547 -0.354 21.969 1 80.81 127 GLY B O 1
ATOM 3655 N N . ASN B 1 128 ? -21.156 0.941 21.391 1 81.75 128 ASN B N 1
ATOM 3656 C CA . ASN B 1 128 ? -21.531 0.11 20.25 1 81.75 128 ASN B CA 1
ATOM 3657 C C . ASN B 1 128 ? -20.969 0.656 18.938 1 81.75 128 ASN B C 1
ATOM 3659 O O . ASN B 1 128 ? -21.719 0.972 18.016 1 81.75 128 ASN B O 1
ATOM 3663 N N . ALA B 1 129 ? -19.75 0.91 18.891 1 84.88 129 ALA B N 1
ATOM 3664 C CA . ALA B 1 129 ? -19.219 1.419 17.625 1 84.88 129 ALA B CA 1
ATOM 3665 C C . ALA B 1 129 ? -17.812 0.897 17.375 1 84.88 129 ALA B C 1
ATOM 3667 O O . ALA B 1 129 ? -17.016 0.762 18.297 1 84.88 129 ALA B O 1
ATOM 3668 N N . ALA B 1 130 ? -17.578 0.514 16.094 1 91.06 130 ALA B N 1
ATOM 3669 C CA . ALA B 1 130 ? -16.234 0.135 15.648 1 91.06 130 ALA B CA 1
ATOM 3670 C C . ALA B 1 130 ? -15.375 1.368 15.398 1 91.06 130 ALA B C 1
ATOM 3672 O O . ALA B 1 130 ? -15.891 2.459 15.148 1 91.06 130 ALA B O 1
ATOM 3673 N N . LEU B 1 131 ? -14.055 1.183 15.641 1 93.31 131 LEU B N 1
ATOM 3674 C CA . LEU B 1 131 ? -13.102 2.264 15.438 1 93.31 131 LEU B CA 1
ATOM 3675 C C . LEU B 1 131 ? -12.078 1.892 14.367 1 93.31 131 LEU B C 1
ATOM 3677 O O . LEU B 1 131 ? -11.68 0.73 14.258 1 93.31 131 LEU B O 1
ATOM 3681 N N . VAL B 1 132 ? -11.781 2.816 13.531 1 96.56 132 VAL B N 1
ATOM 3682 C CA . VAL B 1 132 ? -10.617 2.709 12.656 1 96.56 132 VAL B CA 1
ATOM 3683 C C . VAL B 1 132 ? -9.523 3.66 13.133 1 96.56 132 VAL B C 1
ATOM 3685 O O . VAL B 1 132 ? -9.781 4.832 13.406 1 96.56 132 VAL B O 1
ATOM 3688 N N . LEU B 1 133 ? -8.32 3.137 13.375 1 97.81 133 LEU B N 1
ATOM 3689 C CA . LEU B 1 133 ? -7.172 3.953 13.75 1 97.81 133 LEU B CA 1
ATOM 3690 C C . LEU B 1 133 ? -6.445 4.465 12.508 1 97.81 133 LEU B C 1
ATOM 3692 O O . LEU B 1 133 ? -5.75 3.705 11.828 1 97.81 133 LEU B O 1
ATOM 3696 N N . ARG B 1 134 ? -6.605 5.707 12.219 1 98.5 134 ARG B N 1
ATOM 3697 C CA . ARG B 1 134 ? -5.965 6.32 11.055 1 98.5 134 ARG B CA 1
ATOM 3698 C C . ARG B 1 134 ? -4.578 6.844 11.414 1 98.5 134 ARG B C 1
ATOM 3700 O O . ARG B 1 134 ? -4.434 7.688 12.297 1 98.5 134 ARG B O 1
ATOM 3707 N N . SER B 1 135 ? -3.586 6.336 10.695 1 98.75 135 SER B N 1
ATOM 3708 C CA . SER B 1 135 ? -2.211 6.742 10.969 1 98.75 135 SER B CA 1
ATOM 3709 C C . SER B 1 135 ? -2.004 8.227 10.664 1 98.75 135 SER B C 1
ATOM 3711 O O . SER B 1 135 ? -2.695 8.797 9.82 1 98.75 135 SER B O 1
ATOM 3713 N N . ARG B 1 136 ? -1.117 8.812 11.43 1 98.81 136 ARG B N 1
ATOM 3714 C CA . ARG B 1 136 ? -0.622 10.156 11.172 1 98.81 136 ARG B CA 1
ATOM 3715 C C . ARG B 1 136 ? 0.889 10.156 10.961 1 98.81 136 ARG B C 1
ATOM 3717 O O . ARG B 1 136 ? 1.576 9.219 11.375 1 98.81 136 ARG B O 1
ATOM 3724 N N . LEU B 1 137 ? 1.366 11.109 10.312 1 98.81 137 LEU B N 1
ATOM 3725 C CA . LEU B 1 137 ? 2.805 11.289 10.156 1 98.81 137 LEU B CA 1
ATOM 3726 C C . LEU B 1 137 ? 3.342 12.312 11.148 1 98.81 137 LEU B C 1
ATOM 3728 O O . LEU B 1 137 ? 2.711 13.352 11.375 1 98.81 137 LEU B O 1
ATOM 3732 N N . LYS B 1 138 ? 4.383 11.969 11.812 1 98.75 138 LYS B N 1
ATOM 3733 C CA . LYS B 1 138 ? 5.184 12.922 12.586 1 98.75 138 LYS B CA 1
ATOM 3734 C C . LYS B 1 138 ? 6.281 13.539 11.727 1 98.75 138 LYS B C 1
ATOM 3736 O O . LYS B 1 138 ? 7.156 12.836 11.219 1 98.75 138 LYS B O 1
ATOM 3741 N N . VAL B 1 139 ? 6.27 14.828 11.609 1 98.69 139 VAL B N 1
ATOM 3742 C CA . VAL B 1 139 ? 7.184 15.523 10.703 1 98.69 139 VAL B CA 1
ATOM 3743 C C . VAL B 1 139 ? 8.031 16.516 11.492 1 98.69 139 VAL B C 1
ATOM 3745 O O . VAL B 1 139 ? 7.508 17.328 12.258 1 98.69 139 VAL B O 1
ATOM 3748 N N . LYS B 1 140 ? 9.266 16.438 11.344 1 98.62 140 LYS B N 1
ATOM 3749 C CA . LYS B 1 140 ? 10.211 17.391 11.922 1 98.62 140 LYS B CA 1
ATOM 3750 C C . LYS B 1 140 ? 10.922 18.188 10.836 1 98.62 140 LYS B C 1
ATOM 3752 O O . LYS B 1 140 ? 11.57 17.625 9.961 1 98.62 140 LYS B O 1
ATOM 3757 N N . VAL B 1 141 ? 10.773 19.469 10.891 1 98.56 141 VAL B N 1
ATOM 3758 C CA . VAL B 1 141 ? 11.492 20.359 9.984 1 98.56 141 VAL B CA 1
ATOM 3759 C C . VAL B 1 141 ? 12.672 20.984 10.719 1 98.56 141 VAL B C 1
ATOM 3761 O O . VAL B 1 141 ? 12.492 21.641 11.75 1 98.56 141 VAL B O 1
ATOM 3764 N N . ILE B 1 142 ? 13.836 20.766 10.227 1 98.19 142 ILE B N 1
ATOM 3765 C CA . ILE B 1 142 ? 15.039 21.359 10.797 1 98.19 142 ILE B CA 1
ATOM 3766 C C . ILE B 1 142 ? 15.562 22.453 9.875 1 98.19 142 ILE B C 1
ATOM 3768 O O . ILE B 1 142 ? 15.922 22.203 8.719 1 98.19 142 ILE B O 1
ATOM 3772 N N . LYS B 1 143 ? 15.672 23.625 10.406 1 97.19 143 LYS B N 1
ATOM 3773 C CA . LYS B 1 143 ? 16.203 24.766 9.672 1 97.19 143 LYS B CA 1
ATOM 3774 C C . LYS B 1 143 ? 17.594 25.141 10.18 1 97.19 143 LYS B C 1
ATOM 3776 O O . LYS B 1 143 ? 17.828 25.172 11.391 1 97.19 143 LYS B O 1
ATOM 3781 N N . GLU B 1 144 ? 18.406 25.359 9.242 1 93.56 144 GLU B N 1
ATOM 3782 C CA . GLU B 1 144 ? 19.734 25.828 9.578 1 93.56 144 GLU B CA 1
ATOM 3783 C C . GLU B 1 144 ? 19.828 27.344 9.445 1 93.56 144 GLU B C 1
ATOM 3785 O O . GLU B 1 144 ? 19.484 27.906 8.398 1 93.56 144 GLU B O 1
ATOM 3790 N N . HIS B 1 145 ? 20.312 27.938 10.555 1 88.38 145 HIS B N 1
ATOM 3791 C CA . HIS B 1 145 ? 20.5 29.375 10.562 1 88.38 145 HIS B CA 1
ATOM 3792 C C . HIS B 1 145 ? 21.938 29.734 10.891 1 88.38 145 HIS B C 1
ATOM 3794 O O . HIS B 1 145 ? 22.609 29.047 11.672 1 88.38 145 HIS B O 1
ATOM 3800 N N . TRP B 1 146 ? 22.406 30.688 10.172 1 83.12 146 TRP B N 1
ATOM 3801 C CA . TRP B 1 146 ? 23.734 31.219 10.453 1 83.12 146 TRP B CA 1
ATOM 3802 C C . TRP B 1 146 ? 23.641 32.562 11.156 1 83.12 146 TRP B C 1
ATOM 3804 O O . TRP B 1 146 ? 22.875 33.438 10.734 1 83.12 146 TRP B O 1
ATOM 3814 N N . GLU B 1 147 ? 24.141 32.688 12.375 1 76.88 147 GLU B N 1
ATOM 3815 C CA . GLU B 1 147 ? 24.156 33.938 13.109 1 76.88 147 GLU B CA 1
ATOM 3816 C C . GLU B 1 147 ? 25.578 34.469 13.297 1 76.88 147 GLU B C 1
ATOM 3818 O O . GLU B 1 147 ? 26.5 33.688 13.531 1 76.88 147 GLU B O 1
ATOM 3823 N N . LYS B 1 148 ? 25.781 35.719 12.969 1 75.38 148 LYS B N 1
ATOM 3824 C CA . LYS B 1 148 ? 27.047 36.406 13.258 1 75.38 148 LYS B CA 1
ATOM 3825 C C . LYS B 1 148 ? 27.172 36.719 14.742 1 75.38 148 LYS B C 1
ATOM 3827 O O . LYS B 1 148 ? 26.281 37.344 15.328 1 75.38 148 LYS B O 1
ATOM 3832 N N . LYS B 1 149 ? 27.938 35.969 15.359 1 69 149 LYS B N 1
ATOM 3833 C CA . LYS B 1 149 ? 28.219 36.344 16.75 1 69 149 LYS B CA 1
ATOM 3834 C C . LYS B 1 149 ? 29.484 37.188 16.844 1 69 149 LYS B C 1
ATOM 3836 O O . LYS B 1 149 ? 30.5 36.875 16.219 1 69 149 LYS B O 1
ATOM 3841 N N . ALA B 1 150 ? 29.344 38.25 17.438 1 63.56 150 ALA B N 1
ATOM 3842 C CA . ALA B 1 150 ? 30.484 39.094 17.734 1 63.56 150 ALA B CA 1
ATOM 3843 C C . ALA B 1 150 ? 31.438 38.438 18.719 1 63.56 150 ALA B C 1
ATOM 3845 O O . ALA B 1 150 ? 31.016 37.875 19.734 1 63.56 150 ALA B O 1
ATOM 3846 N N . VAL B 1 151 ? 32.5 37.906 18.266 1 58.06 151 VAL B N 1
ATOM 3847 C CA . VAL B 1 151 ? 33.531 37.438 19.203 1 58.06 151 VAL B CA 1
ATOM 3848 C C . VAL B 1 151 ? 34.062 38.625 19.984 1 58.06 151 VAL B C 1
ATOM 3850 O O . VAL B 1 151 ? 34.625 39.562 19.406 1 58.06 151 VAL B O 1
ATOM 3853 N N . ILE B 1 152 ? 33.406 38.875 21.031 1 54.47 152 ILE B N 1
ATOM 3854 C CA . ILE B 1 152 ? 34 39.906 21.891 1 54.47 152 ILE B CA 1
ATOM 3855 C C . ILE B 1 152 ? 35.406 39.469 22.281 1 54.47 152 ILE B C 1
ATOM 3857 O O . ILE B 1 152 ? 35.594 38.438 22.953 1 54.47 152 ILE B O 1
ATOM 3861 N N . GLN B 1 153 ? 36.406 39.594 21.516 1 50.38 153 GLN B N 1
ATOM 3862 C CA . GLN B 1 153 ? 37.75 39.406 22.016 1 50.38 153 GLN B CA 1
ATOM 3863 C C . GLN B 1 153 ? 38 40.312 23.234 1 50.38 153 GLN B C 1
ATOM 3865 O O . GLN B 1 153 ? 37.75 41.531 23.172 1 50.38 153 GLN B O 1
ATOM 3870 N N . ASN B 1 154 ? 37.812 39.875 24.391 1 49 154 ASN B N 1
ATOM 3871 C CA . ASN B 1 154 ? 38.188 40.625 25.578 1 49 154 ASN B CA 1
ATOM 3872 C C . ASN B 1 154 ? 39.375 41.562 25.281 1 49 154 ASN B C 1
ATOM 3874 O O . ASN B 1 154 ? 39.938 42.156 26.203 1 49 154 ASN B O 1
ATOM 3878 N N . GLY B 1 155 ? 40.406 41.094 24.531 1 45.97 155 GLY B N 1
ATOM 3879 C CA . GLY B 1 155 ? 41.625 41.875 24.75 1 45.97 155 GLY B CA 1
ATOM 3880 C C . GLY B 1 155 ? 41.438 43.344 24.438 1 45.97 155 GLY B C 1
ATOM 3881 O O . GLY B 1 155 ? 40.438 43.719 23.828 1 45.97 155 GLY B O 1
ATOM 3882 N N . ILE B 1 156 ? 42.594 44.25 24.734 1 44.62 156 ILE B N 1
ATOM 3883 C CA . ILE B 1 156 ? 42.969 45.656 24.625 1 44.62 156 ILE B CA 1
ATOM 3884 C C . ILE B 1 156 ? 42.562 46.188 23.266 1 44.62 156 ILE B C 1
ATOM 3886 O O . ILE B 1 156 ? 42.844 45.562 22.234 1 44.62 156 ILE B O 1
ATOM 3890 N N . GLU B 1 157 ? 41.625 47.094 23.219 1 43.12 157 GLU B N 1
ATOM 3891 C CA . GLU B 1 157 ? 41.156 48 22.172 1 43.12 157 GLU B CA 1
ATOM 3892 C C . GLU B 1 157 ? 42.281 48.438 21.25 1 43.12 157 GLU B C 1
ATOM 3894 O O . GLU B 1 157 ? 42.094 49.344 20.438 1 43.12 157 GLU B O 1
ATOM 3899 N N . GLU B 1 158 ? 43.562 48.062 21.641 1 41.69 158 GLU B N 1
ATOM 3900 C CA . GLU B 1 158 ? 44.375 48.969 20.844 1 41.69 158 GLU B CA 1
ATOM 3901 C C . GLU B 1 158 ? 44.031 48.844 19.359 1 41.69 158 GLU B C 1
ATOM 3903 O O . GLU B 1 158 ? 43.906 49.844 18.672 1 41.69 158 GLU B O 1
ATOM 3908 N N . ASN B 1 159 ? 44.812 47.875 18.641 1 42.38 159 ASN B N 1
ATOM 3909 C CA . ASN B 1 159 ? 44.875 48.031 17.188 1 42.38 159 ASN B CA 1
ATOM 3910 C C . ASN B 1 159 ? 43.562 47.594 16.547 1 42.38 159 ASN B C 1
ATOM 3912 O O . ASN B 1 159 ? 42.844 46.75 17.109 1 42.38 159 ASN B O 1
ATOM 3916 N N . GLY B 1 160 ? 42.969 48.125 15.602 1 44.31 160 GLY B N 1
ATOM 3917 C CA . GLY B 1 160 ? 41.875 48.031 14.641 1 44.31 160 GLY B CA 1
ATOM 3918 C C . GLY B 1 160 ? 41.438 46.594 14.375 1 44.31 160 GLY B C 1
ATOM 3919 O O . GLY B 1 160 ? 40.938 46.312 13.297 1 44.31 160 GLY B O 1
ATOM 3920 N N . VAL B 1 161 ? 41.969 45.719 15.164 1 44.5 161 VAL B N 1
ATOM 3921 C CA . VAL B 1 161 ? 41.688 44.406 14.633 1 44.5 161 VAL B CA 1
ATOM 3922 C C . VAL B 1 161 ? 40.188 44.156 14.578 1 44.5 161 VAL B C 1
ATOM 3924 O O . VAL B 1 161 ? 39.469 44.469 15.531 1 44.5 161 VAL B O 1
ATOM 3927 N N . SER B 1 162 ? 39.656 44 13.359 1 47.53 162 SER B N 1
ATOM 3928 C CA . SER B 1 162 ? 38.344 43.625 12.852 1 47.53 162 SER B CA 1
ATOM 3929 C C . SER B 1 162 ? 37.719 42.5 13.688 1 47.53 162 SER B C 1
ATOM 3931 O O . SER B 1 162 ? 38.375 41.5 13.961 1 47.53 162 SER B O 1
ATOM 3933 N N . SER B 1 163 ? 37.031 42.75 14.75 1 51.5 163 SER B N 1
ATOM 3934 C CA . SER B 1 163 ? 36.156 41.781 15.391 1 51.5 163 SER B CA 1
ATOM 3935 C C . SER B 1 163 ? 35.594 40.781 14.375 1 51.5 163 SER B C 1
ATOM 3937 O O . SER B 1 163 ? 34.844 41.156 13.477 1 51.5 163 SER B O 1
ATOM 3939 N N . GLY B 1 164 ? 36.469 39.906 13.844 1 54.81 164 GLY B N 1
ATOM 3940 C CA . GLY B 1 164 ? 36 38.875 12.922 1 54.81 164 GLY B CA 1
ATOM 3941 C C . GLY B 1 164 ? 34.719 38.25 13.359 1 54.81 164 GLY B C 1
ATOM 3942 O O . GLY B 1 164 ? 34.562 37.906 14.531 1 54.81 164 GLY B O 1
ATOM 3943 N N . LEU B 1 165 ? 33.594 38.75 13.039 1 60.72 165 LEU B N 1
ATOM 3944 C CA . LEU B 1 165 ? 32.281 38.094 13.172 1 60.72 165 LEU B CA 1
ATOM 3945 C C . LEU B 1 165 ? 32.375 36.625 12.797 1 60.72 165 LEU B C 1
ATOM 3947 O O . LEU B 1 165 ? 32.875 36.281 11.727 1 60.72 165 LEU B O 1
ATOM 3951 N N . GLU B 1 166 ? 32.562 35.688 13.805 1 69.62 166 GLU B N 1
ATOM 3952 C CA . GLU B 1 166 ? 32.5 34.25 13.492 1 69.62 166 GLU B CA 1
ATOM 3953 C C . GLU B 1 166 ? 31.047 33.812 13.32 1 69.62 166 GLU B C 1
ATOM 3955 O O . GLU B 1 166 ? 30.172 34.219 14.078 1 69.62 166 GLU B O 1
ATOM 3960 N N . LYS B 1 167 ? 30.672 33.312 12.172 1 76.06 167 LYS B N 1
ATOM 3961 C CA . LYS B 1 167 ? 29.359 32.781 11.898 1 76.06 167 LYS B CA 1
ATOM 3962 C C . LYS B 1 167 ? 29.156 31.438 12.602 1 76.06 167 LYS B C 1
ATOM 3964 O O . LYS B 1 167 ? 30.016 30.562 12.531 1 76.06 167 LYS B O 1
ATOM 3969 N N . GLU B 1 168 ? 28.172 31.453 13.586 1 84.38 168 GLU B N 1
ATOM 3970 C CA . GLU B 1 168 ? 27.781 30.188 14.219 1 84.38 168 GLU B CA 1
ATOM 3971 C C . GLU B 1 168 ? 26.484 29.656 13.641 1 84.38 168 GLU B C 1
ATOM 3973 O O . GLU B 1 168 ? 25.531 30.406 13.43 1 84.38 168 GLU B O 1
ATOM 3978 N N . MET B 1 169 ? 26.531 28.406 13.227 1 84.62 169 MET B N 1
ATOM 3979 C CA . MET B 1 169 ? 25.344 27.734 12.695 1 84.62 169 MET B CA 1
ATOM 3980 C C . MET B 1 169 ? 24.469 27.203 13.82 1 84.62 169 MET B C 1
ATOM 3982 O O . MET B 1 169 ? 24.969 26.594 14.773 1 84.62 169 MET B O 1
ATOM 3986 N N . PHE B 1 170 ? 23.172 27.656 13.789 1 89.81 170 PHE B N 1
ATOM 3987 C CA . PHE B 1 170 ? 22.25 27.047 14.742 1 89.81 170 PHE B CA 1
ATOM 3988 C C . PHE B 1 170 ? 21.078 26.391 14.023 1 89.81 170 PHE B C 1
ATOM 3990 O O . PHE B 1 170 ? 20.672 26.844 12.945 1 89.81 170 PHE B O 1
ATOM 3997 N N . LYS B 1 171 ? 20.594 25.328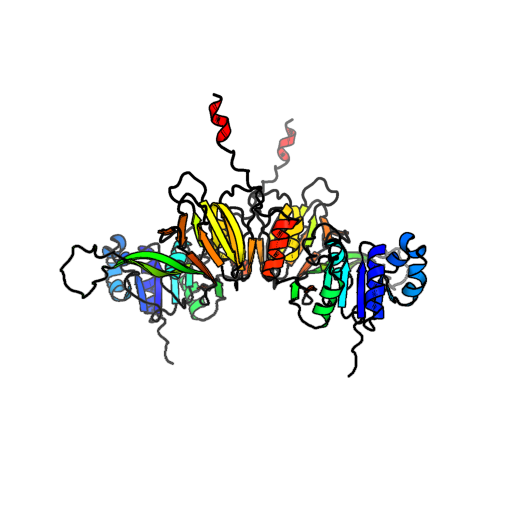 14.672 1 92.06 171 LYS B N 1
ATOM 3998 C CA . LYS B 1 171 ? 19.484 24.578 14.086 1 92.06 171 LYS B CA 1
ATOM 3999 C C . LYS B 1 171 ? 18.188 24.781 14.867 1 92.06 171 LYS B C 1
ATOM 4001 O O . LYS B 1 171 ? 18.203 24.844 16.094 1 92.06 171 LYS B O 1
ATOM 4006 N N . GLN B 1 172 ? 17.141 25.094 14.117 1 95.06 172 GLN B N 1
ATOM 4007 C CA . GLN B 1 172 ? 15.805 25.188 14.695 1 95.06 172 GLN B CA 1
ATOM 4008 C C . GLN B 1 172 ? 14.906 24.062 14.188 1 95.06 172 GLN B C 1
ATOM 4010 O O . GLN B 1 172 ? 14.797 23.844 12.977 1 95.06 172 GLN B O 1
ATOM 4015 N N . ALA B 1 173 ? 14.258 23.344 15.141 1 96.75 173 ALA B N 1
ATOM 4016 C CA . ALA B 1 173 ? 13.391 22.219 14.773 1 96.75 173 ALA B CA 1
ATOM 4017 C C . ALA B 1 173 ? 11.938 22.516 15.117 1 96.75 173 ALA B C 1
ATOM 4019 O O . ALA B 1 173 ? 11.641 23.031 16.188 1 96.75 173 ALA B O 1
ATOM 4020 N N . THR B 1 174 ? 11.102 22.344 14.195 1 96.81 174 THR B N 1
ATOM 4021 C CA . THR B 1 174 ? 9.656 22.422 14.414 1 96.81 174 THR B CA 1
ATOM 4022 C C . THR B 1 174 ? 8.984 21.094 14.055 1 96.81 174 THR B C 1
ATOM 4024 O O . THR B 1 174 ? 9.367 20.453 13.078 1 96.81 174 THR B O 1
ATOM 4027 N N . GLN B 1 175 ? 7.969 20.703 14.836 1 96.44 175 GLN B N 1
ATOM 4028 C CA . GLN B 1 175 ? 7.305 19.422 14.641 1 96.44 175 GLN B CA 1
ATOM 4029 C C . GLN B 1 175 ? 5.848 19.609 14.234 1 96.44 175 GLN B C 1
ATOM 4031 O O . GLN B 1 175 ? 5.168 20.5 14.742 1 96.44 175 GLN B O 1
ATOM 4036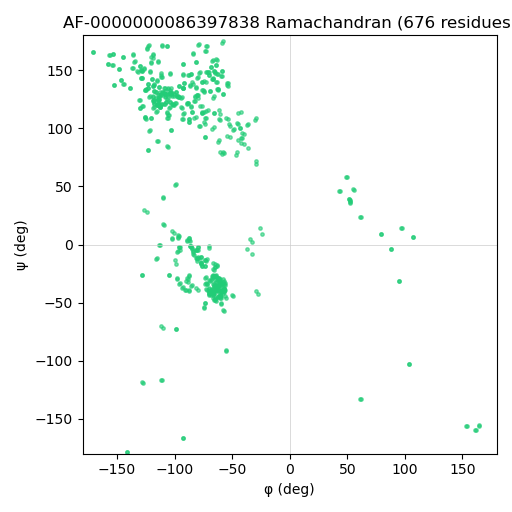 N N . TYR B 1 176 ? 5.406 18.797 13.344 1 96.25 176 TYR B N 1
ATOM 4037 C CA . TYR B 1 176 ? 4.027 18.781 12.867 1 96.25 176 TYR B CA 1
ATOM 4038 C C . TYR B 1 176 ? 3.459 17.375 12.859 1 96.25 176 TYR B C 1
ATOM 4040 O O . TYR B 1 176 ? 4.203 16.391 12.711 1 96.25 176 TYR B O 1
ATOM 4048 N N . LEU B 1 177 ? 2.127 17.25 13.086 1 96.88 177 LEU B N 1
ATOM 4049 C CA . LEU B 1 177 ? 1.383 16.016 12.867 1 96.88 177 LEU B CA 1
ATOM 4050 C C . LEU B 1 177 ? 0.442 16.156 11.68 1 96.88 177 LEU B C 1
ATOM 4052 O O . LEU B 1 177 ? -0.25 17.172 11.539 1 96.88 177 LEU B O 1
ATOM 4056 N N . VAL B 1 178 ? 0.517 15.172 10.836 1 97.81 178 VAL B N 1
ATOM 4057 C CA . VAL B 1 178 ? -0.186 15.227 9.562 1 97.81 178 VAL B CA 1
ATOM 4058 C C . VAL B 1 178 ? -1.085 14.008 9.406 1 97.81 178 VAL B C 1
ATOM 4060 O O . VAL B 1 178 ? -0.65 12.875 9.641 1 97.81 178 VAL B O 1
ATOM 4063 N N . LEU B 1 179 ? -2.336 14.25 8.984 1 98.44 179 LEU B N 1
ATOM 4064 C CA . LEU B 1 179 ? -3.27 13.148 8.789 1 98.44 179 LEU B CA 1
ATOM 4065 C C . LEU B 1 179 ? -3.248 12.664 7.344 1 98.44 179 LEU B C 1
ATOM 4067 O O . LEU B 1 179 ? -3.336 11.469 7.082 1 98.44 179 LEU B O 1
ATOM 4071 N N . ASN B 1 180 ? -3.098 13.617 6.406 1 98.44 180 ASN B N 1
ATOM 4072 C CA . ASN B 1 180 ? -3.111 13.273 4.988 1 98.44 180 ASN B CA 1
ATOM 4073 C C . ASN B 1 180 ? -1.696 13.172 4.422 1 98.44 180 ASN B C 1
ATOM 4075 O O . ASN B 1 180 ? -1.186 12.078 4.207 1 98.44 180 ASN B O 1
ATOM 4079 N N . GLU B 1 181 ? -1.069 14.352 4.266 1 98.81 181 GLU B N 1
ATOM 4080 C CA . GLU B 1 181 ? 0.187 14.25 3.527 1 98.81 181 GLU B CA 1
ATOM 4081 C C . GLU B 1 181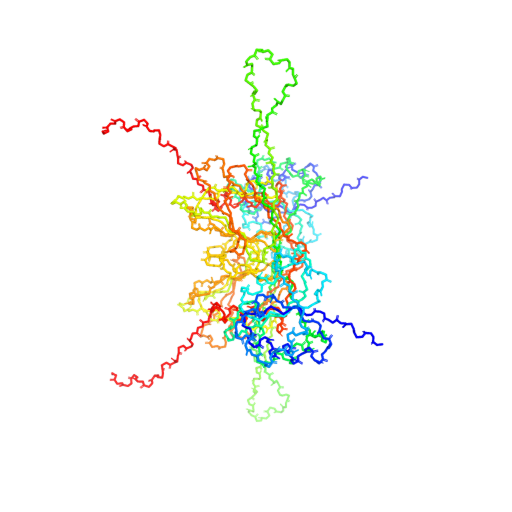 ? 1.105 15.43 3.832 1 98.81 181 GLU B C 1
ATOM 4083 O O . GLU B 1 181 ? 0.647 16.469 4.293 1 98.81 181 GLU B O 1
ATOM 4088 N N . VAL B 1 182 ? 2.359 15.172 3.65 1 98.88 182 VAL B N 1
ATOM 4089 C CA . VAL B 1 182 ? 3.41 16.172 3.5 1 98.88 182 VAL B CA 1
ATOM 4090 C C . VAL B 1 182 ? 3.709 16.391 2.018 1 98.88 182 VAL B C 1
ATOM 4092 O O . VAL B 1 182 ? 3.936 15.43 1.278 1 98.88 182 VAL B O 1
ATOM 4095 N N . VAL B 1 183 ? 3.674 17.672 1.588 1 98.88 183 VAL B N 1
ATOM 4096 C CA . VAL B 1 183 ? 3.975 17.969 0.19 1 98.88 183 VAL B CA 1
ATOM 4097 C C . VAL B 1 183 ? 5.211 18.859 0.102 1 98.88 183 VAL B C 1
ATOM 4099 O O . VAL B 1 183 ? 5.27 19.922 0.731 1 98.88 183 VAL B O 1
ATOM 4102 N N . VAL B 1 184 ? 6.199 18.422 -0.557 1 98.88 184 VAL B N 1
ATOM 4103 C CA . VAL B 1 184 ? 7.348 19.25 -0.927 1 98.88 184 VAL B CA 1
ATOM 4104 C C . VAL B 1 184 ? 7.262 19.625 -2.404 1 98.88 184 VAL B C 1
ATOM 4106 O O . VAL B 1 184 ? 7.199 18.75 -3.27 1 98.88 184 VAL B O 1
ATOM 4109 N N . ASP B 1 185 ? 7.258 20.875 -2.67 1 98.44 185 ASP B N 1
ATOM 4110 C CA . ASP B 1 185 ? 7.066 21.297 -4.055 1 98.44 185 ASP B CA 1
ATOM 4111 C C . ASP B 1 185 ? 7.941 22.5 -4.395 1 98.44 185 ASP B C 1
ATOM 4113 O O . ASP B 1 185 ? 8.703 22.984 -3.553 1 98.44 185 ASP B O 1
ATOM 4117 N N . ARG B 1 186 ? 7.859 23 -5.57 1 97.19 186 ARG B N 1
ATOM 4118 C CA . ARG B 1 186 ? 8.75 24.016 -6.102 1 97.19 186 ARG B CA 1
ATOM 4119 C C . ARG B 1 186 ? 8.297 25.406 -5.672 1 97.19 186 ARG B C 1
ATOM 4121 O O . ARG B 1 186 ? 9 26.406 -5.906 1 97.19 186 ARG B O 1
ATOM 4128 N N . GLY B 1 187 ? 7.172 25.531 -5.078 1 96.12 187 GLY B N 1
ATOM 4129 C CA . GLY B 1 187 ? 6.672 26.844 -4.688 1 96.12 187 GLY B CA 1
ATOM 4130 C C . GLY B 1 187 ? 6.473 27.781 -5.863 1 96.12 187 GLY B C 1
ATOM 4131 O O . GLY B 1 187 ? 5.852 27.406 -6.863 1 96.12 187 GLY B O 1
ATOM 4132 N N . PRO B 1 188 ? 6.977 28.969 -5.664 1 93.94 188 PRO B N 1
ATOM 4133 C CA . PRO B 1 188 ? 6.758 29.953 -6.727 1 93.94 188 PRO B CA 1
ATOM 4134 C C . PRO B 1 188 ? 7.723 29.781 -7.895 1 93.94 188 PRO B C 1
ATOM 4136 O O . PRO B 1 188 ? 7.594 30.469 -8.914 1 93.94 188 PRO B O 1
ATOM 4139 N N . SER B 1 189 ? 8.602 28.938 -7.785 1 92.88 189 SER B N 1
ATOM 4140 C CA . SER B 1 189 ? 9.625 28.766 -8.812 1 92.88 189 SER B CA 1
ATOM 4141 C C . SER B 1 189 ? 9.016 28.25 -10.109 1 92.88 189 SER B C 1
ATOM 4143 O O . SER B 1 189 ? 8.133 27.391 -10.086 1 92.88 189 SER B O 1
ATOM 4145 N N . SER B 1 190 ? 9.484 28.688 -11.305 1 93.12 190 SER B N 1
ATOM 4146 C CA . SER B 1 190 ? 9.07 28.188 -12.609 1 93.12 190 SER B CA 1
ATOM 4147 C C . SER B 1 190 ? 9.867 26.953 -13 1 93.12 190 SER B C 1
ATOM 4149 O O . SER B 1 190 ? 9.609 26.344 -14.039 1 93.12 190 SER B O 1
ATOM 4151 N N . TYR B 1 191 ? 10.797 26.594 -12.195 1 91.94 191 TYR B N 1
ATOM 4152 C CA . TYR B 1 191 ? 11.695 25.484 -12.508 1 91.94 191 TYR B CA 1
ATOM 4153 C C . TYR B 1 191 ? 11.359 24.266 -11.664 1 91.94 191 TYR B C 1
ATOM 4155 O O . TYR B 1 191 ? 10.586 24.344 -10.703 1 91.94 191 TYR B O 1
ATOM 4163 N N . LEU B 1 192 ? 11.984 23.203 -12.008 1 94.19 192 LEU B N 1
ATOM 4164 C CA . LEU B 1 192 ? 11.758 21.938 -11.312 1 94.19 192 LEU B CA 1
ATOM 4165 C C . LEU B 1 192 ? 12.336 21.984 -9.898 1 94.19 192 LEU B C 1
ATOM 4167 O O . LEU B 1 192 ? 13.359 22.641 -9.664 1 94.19 192 LEU B O 1
ATOM 4171 N N . SER B 1 193 ? 11.633 21.297 -8.984 1 95.88 193 SER B N 1
ATOM 4172 C CA . SER B 1 193 ? 12.242 21 -7.691 1 95.88 193 SER B CA 1
ATOM 4173 C C . SER B 1 193 ? 13.25 19.859 -7.805 1 95.88 193 SER B C 1
ATOM 4175 O O . SER B 1 193 ? 13.062 18.938 -8.602 1 95.88 193 SER B O 1
ATOM 4177 N N . ASN B 1 194 ? 14.328 20.016 -7.109 1 97.44 194 ASN B N 1
ATOM 4178 C CA . ASN B 1 194 ? 15.344 18.984 -6.992 1 97.44 194 ASN B CA 1
ATOM 4179 C C . ASN B 1 194 ? 15.578 18.578 -5.535 1 97.44 194 ASN B C 1
ATOM 4181 O O . ASN B 1 194 ? 16.359 19.234 -4.832 1 97.44 194 ASN B O 1
ATOM 4185 N N . VAL B 1 195 ? 14.977 17.516 -5.125 1 98.12 195 VAL B N 1
ATOM 4186 C CA . VAL B 1 195 ? 15.07 17.125 -3.721 1 98.12 195 VAL B CA 1
ATOM 4187 C C . VAL B 1 195 ? 15.484 15.664 -3.611 1 98.12 195 VAL B C 1
ATOM 4189 O O . VAL B 1 195 ? 15.07 14.828 -4.418 1 98.12 195 VAL B O 1
ATOM 4192 N N . ASP B 1 196 ? 16.281 15.438 -2.615 1 98.5 196 ASP B N 1
ATOM 4193 C CA . ASP B 1 196 ? 16.719 14.078 -2.293 1 98.5 196 ASP B CA 1
ATOM 4194 C C . ASP B 1 196 ? 15.797 13.445 -1.258 1 98.5 196 ASP B C 1
ATOM 4196 O O . ASP B 1 196 ? 15.398 14.094 -0.289 1 98.5 196 ASP B O 1
ATOM 4200 N N . VAL B 1 197 ? 15.445 12.227 -1.528 1 98.56 197 VAL B N 1
ATOM 4201 C CA . VAL B 1 197 ? 14.633 11.461 -0.593 1 98.56 197 VAL B CA 1
ATOM 4202 C C . VAL B 1 197 ? 15.453 10.297 -0.031 1 98.56 197 VAL B C 1
ATOM 4204 O O . VAL B 1 197 ? 16 9.5 -0.789 1 98.56 197 VAL B O 1
ATOM 4207 N N . PHE B 1 198 ? 15.516 10.289 1.254 1 98.31 198 PHE B N 1
ATOM 4208 C CA . PHE B 1 198 ? 16.219 9.219 1.96 1 98.31 198 PHE B CA 1
ATOM 4209 C C . PHE B 1 198 ? 15.234 8.336 2.717 1 98.31 198 PHE B C 1
ATOM 4211 O O . PHE B 1 198 ? 14.227 8.812 3.24 1 98.31 198 PHE B O 1
ATOM 4218 N N . LEU B 1 199 ? 15.523 7.113 2.744 1 98 199 LEU B N 1
ATOM 4219 C CA . LEU B 1 199 ? 14.789 6.145 3.547 1 98 199 LEU B CA 1
ATOM 4220 C C . LEU B 1 199 ? 15.734 5.332 4.426 1 98 199 LEU B C 1
ATOM 4222 O O . LEU B 1 199 ? 16.625 4.645 3.916 1 98 199 LEU B O 1
ATOM 4226 N N . ASP B 1 200 ? 15.547 5.426 5.719 1 96.88 200 ASP B N 1
ATOM 4227 C CA . ASP B 1 200 ? 16.406 4.766 6.691 1 96.88 200 ASP B CA 1
ATOM 4228 C C . ASP B 1 200 ? 17.875 5.078 6.422 1 96.88 200 ASP B C 1
ATOM 4230 O O . ASP B 1 200 ? 18.719 4.172 6.398 1 96.88 200 ASP B O 1
ATOM 4234 N N . GLY B 1 201 ? 18.109 6.301 6.062 1 95.19 201 GLY B N 1
ATOM 4235 C CA . GLY B 1 201 ? 19.469 6.793 5.91 1 95.19 201 GLY B CA 1
ATOM 4236 C C . GLY B 1 201 ? 20.031 6.566 4.523 1 95.19 201 GLY B C 1
ATOM 4237 O O . GLY B 1 201 ? 21.125 7.035 4.207 1 95.19 201 GLY B O 1
ATOM 4238 N N . HIS B 1 202 ? 19.266 5.906 3.684 1 94.81 202 HIS B N 1
ATOM 4239 C CA . HIS B 1 202 ? 19.734 5.617 2.332 1 94.81 202 HIS B CA 1
ATOM 4240 C C . HIS B 1 202 ? 19.078 6.543 1.312 1 94.81 202 HIS B C 1
ATOM 4242 O O . HIS B 1 202 ? 17.859 6.73 1.332 1 94.81 202 HIS B O 1
ATOM 4248 N N . LEU B 1 203 ? 19.938 7.121 0.489 1 96.25 203 LEU B N 1
ATOM 4249 C CA . LEU B 1 203 ? 19.391 7.875 -0.63 1 96.25 203 LEU B CA 1
ATOM 4250 C C . LEU B 1 203 ? 18.672 6.953 -1.607 1 96.25 203 LEU B C 1
ATOM 4252 O O . LEU B 1 203 ? 19.297 6.141 -2.281 1 96.25 203 LEU B O 1
ATOM 4256 N N . ILE B 1 204 ? 17.406 7.105 -1.69 1 96.19 204 ILE B N 1
ATOM 4257 C CA . ILE B 1 204 ? 16.672 6.168 -2.537 1 96.19 204 ILE B CA 1
ATOM 4258 C C . ILE B 1 204 ? 16.422 6.797 -3.904 1 96.19 204 ILE B C 1
ATOM 4260 O O . ILE B 1 204 ? 16.266 6.09 -4.902 1 96.19 204 ILE B O 1
ATOM 4264 N N . THR B 1 205 ? 16.312 8.133 -3.934 1 96.44 205 THR B N 1
ATOM 4265 C CA . THR B 1 205 ? 16.125 8.781 -5.227 1 96.44 205 THR B CA 1
ATOM 4266 C C . THR B 1 205 ? 16.25 10.297 -5.09 1 96.44 205 THR B C 1
ATOM 4268 O O . THR B 1 205 ? 16.281 10.828 -3.975 1 96.44 205 THR B O 1
ATOM 4271 N N . THR B 1 206 ? 16.391 10.969 -6.219 1 97.06 206 THR B N 1
ATOM 4272 C CA . THR B 1 206 ? 16.297 12.414 -6.34 1 97.06 206 THR B CA 1
ATOM 4273 C C . THR B 1 206 ? 15.109 12.82 -7.199 1 97.06 206 THR B C 1
ATOM 4275 O O . THR B 1 206 ? 15.031 12.461 -8.375 1 97.06 206 THR B O 1
ATOM 4278 N N . VAL B 1 207 ? 14.242 13.562 -6.574 1 97.31 207 VAL B N 1
ATOM 4279 C CA . VAL B 1 207 ? 13.008 13.953 -7.25 1 97.31 207 VAL B CA 1
ATOM 4280 C C . VAL B 1 207 ? 13.25 15.211 -8.078 1 97.31 207 VAL B C 1
ATOM 4282 O O . VAL B 1 207 ? 13.609 16.266 -7.531 1 97.31 207 VAL B O 1
ATOM 4285 N N . GLN B 1 208 ? 13.07 15.094 -9.312 1 96.44 208 GLN B N 1
ATOM 4286 C CA . GLN B 1 208 ? 13.039 16.234 -10.227 1 96.44 208 GLN B CA 1
ATOM 4287 C C . GLN B 1 208 ? 11.664 16.391 -10.867 1 96.44 208 GLN B C 1
ATOM 4289 O O . GLN B 1 208 ? 11.219 15.508 -11.602 1 96.44 208 GLN B O 1
ATOM 4294 N N . GLY B 1 209 ? 11.016 17.391 -10.602 1 96.94 209 GLY B N 1
ATOM 4295 C CA . GLY B 1 209 ? 9.664 17.656 -11.039 1 96.94 209 GLY B CA 1
ATOM 4296 C C . GLY B 1 209 ? 8.992 18.781 -10.258 1 96.94 209 GLY B C 1
ATOM 4297 O O . GLY B 1 209 ? 9.672 19.672 -9.734 1 96.94 209 GLY B O 1
ATOM 4298 N N . ASP B 1 210 ? 7.668 18.781 -10.227 1 98 210 ASP B N 1
ATOM 4299 C CA . ASP B 1 210 ? 6.945 19.766 -9.438 1 98 210 ASP B CA 1
ATOM 4300 C C . ASP B 1 210 ? 7.125 19.516 -7.941 1 98 210 ASP B C 1
ATOM 4302 O O . ASP B 1 210 ? 7.047 20.438 -7.133 1 98 210 ASP B O 1
ATOM 4306 N N . GLY B 1 211 ? 7.27 18.266 -7.609 1 98.38 211 GLY B N 1
ATOM 4307 C CA . GLY B 1 211 ? 7.496 17.953 -6.211 1 98.38 211 GLY B CA 1
ATOM 4308 C C . GLY B 1 211 ? 7.219 16.484 -5.879 1 98.38 211 GLY B C 1
ATOM 4309 O O . GLY B 1 211 ? 7.277 15.625 -6.758 1 98.38 211 GLY B O 1
ATOM 4310 N N . VAL B 1 212 ? 6.996 16.25 -4.582 1 98.88 212 VAL B N 1
ATOM 4311 C CA . VAL B 1 212 ? 6.742 14.906 -4.086 1 98.88 212 VAL B CA 1
ATOM 4312 C C . VAL B 1 212 ? 5.766 14.961 -2.912 1 98.88 212 VAL B C 1
ATOM 4314 O O . VAL B 1 212 ? 5.809 15.891 -2.105 1 98.88 212 VAL B O 1
ATOM 4317 N N . ILE B 1 213 ? 4.898 14 -2.891 1 98.94 213 ILE B N 1
ATOM 4318 C CA . ILE B 1 213 ? 3.918 13.844 -1.819 1 98.94 213 ILE B CA 1
ATOM 4319 C C . ILE B 1 213 ? 4.289 12.641 -0.952 1 98.94 213 ILE B C 1
ATOM 4321 O O . ILE B 1 213 ? 4.57 11.555 -1.469 1 98.94 213 ILE B O 1
ATOM 4325 N N . VAL B 1 214 ? 4.387 12.789 0.334 1 98.94 214 VAL B N 1
ATOM 4326 C CA . VAL B 1 214 ? 4.441 11.695 1.299 1 98.94 214 VAL B CA 1
ATOM 4327 C C . VAL B 1 214 ? 3.119 11.609 2.055 1 98.94 214 VAL B C 1
ATOM 4329 O O . VAL B 1 214 ? 2.785 12.5 2.838 1 98.94 214 VAL B O 1
ATOM 4332 N N . SER B 1 215 ? 2.414 10.539 1.84 1 98.88 215 SER B N 1
ATOM 4333 C CA . SER B 1 215 ? 1.055 10.516 2.371 1 98.88 215 SER B CA 1
ATOM 4334 C C . SER B 1 215 ? 0.812 9.273 3.223 1 98.88 215 SER B C 1
ATOM 4336 O O . SER B 1 215 ? 1.49 8.258 3.055 1 98.88 215 SER B O 1
ATOM 4338 N N . THR B 1 216 ? -0.076 9.406 4.184 1 98.88 216 THR B N 1
ATOM 4339 C CA . THR B 1 216 ? -0.647 8.281 4.906 1 98.88 216 THR B CA 1
ATOM 4340 C C . THR B 1 216 ? -1.62 7.508 4.02 1 98.88 216 THR B C 1
ATOM 4342 O O . THR B 1 216 ? -1.967 7.961 2.928 1 98.88 216 THR B O 1
ATOM 4345 N N . PRO B 1 217 ? -2.076 6.328 4.488 1 98.88 217 PRO B N 1
ATOM 4346 C CA . PRO B 1 217 ? -3.174 5.668 3.775 1 98.88 217 PRO B CA 1
ATOM 4347 C C . PRO B 1 217 ? -4.414 6.547 3.656 1 98.88 217 PRO B C 1
ATOM 4349 O O . PRO B 1 217 ? -5.055 6.578 2.604 1 98.88 217 PRO B O 1
ATOM 4352 N N . THR B 1 218 ? -4.688 7.285 4.688 1 98.62 218 THR B N 1
ATOM 4353 C CA . THR B 1 218 ? -5.816 8.211 4.629 1 98.62 218 THR B CA 1
ATOM 4354 C C . THR B 1 218 ? -5.621 9.234 3.516 1 98.62 218 THR B C 1
ATOM 4356 O O . THR B 1 218 ? -6.527 9.469 2.711 1 98.62 218 THR B O 1
ATOM 4359 N N . GLY B 1 219 ? -4.457 9.75 3.422 1 98.44 219 GLY B N 1
ATOM 4360 C CA . GLY B 1 219 ? -4.148 10.766 2.426 1 98.44 219 GLY B CA 1
ATOM 4361 C C . GLY B 1 219 ? -4.039 10.211 1.019 1 98.44 219 GLY B C 1
ATOM 4362 O O . GLY B 1 219 ? -4.039 10.969 0.045 1 98.44 219 GLY B O 1
ATOM 4363 N N . SER B 1 220 ? -3.957 8.906 0.863 1 98.62 220 SER B N 1
ATOM 4364 C CA . SER B 1 220 ? -3.807 8.289 -0.449 1 98.62 220 SER B CA 1
ATOM 4365 C C . SER B 1 220 ? -5.016 8.562 -1.334 1 98.62 220 SER B C 1
ATOM 4367 O O . SER B 1 220 ? -4.941 8.438 -2.559 1 98.62 220 SER B O 1
ATOM 4369 N N . THR B 1 221 ? -6.164 8.969 -0.785 1 97.19 221 THR B N 1
ATOM 4370 C CA . THR B 1 221 ? -7.391 9.203 -1.541 1 97.19 221 THR B CA 1
ATOM 4371 C C . THR B 1 221 ? -7.543 10.688 -1.867 1 97.19 221 THR B C 1
ATOM 4373 O O . THR B 1 221 ? -8.555 11.102 -2.438 1 97.19 221 THR B O 1
ATOM 4376 N N . ALA B 1 222 ? -6.57 11.453 -1.547 1 96.06 222 ALA B N 1
ATOM 4377 C CA . ALA B 1 222 ? -6.609 12.898 -1.777 1 96.06 222 ALA B CA 1
ATOM 4378 C C . ALA B 1 222 ? -5.625 13.305 -2.869 1 96.06 222 ALA B C 1
ATOM 4380 O O . ALA B 1 222 ? -5.734 12.859 -4.012 1 96.06 222 ALA B O 1
ATOM 4381 N N . TYR B 1 223 ? -4.57 14.156 -2.498 1 97.56 223 TYR B N 1
ATOM 4382 C CA . TYR B 1 223 ? -3.639 14.688 -3.488 1 97.56 223 TYR B CA 1
ATOM 4383 C C . TYR B 1 223 ? -2.857 13.562 -4.16 1 97.56 223 TYR B C 1
ATOM 4385 O O . TYR B 1 223 ? -2.607 13.609 -5.367 1 97.56 223 TYR B O 1
ATOM 4393 N N . ALA B 1 224 ? -2.496 12.539 -3.412 1 98.25 224 ALA B N 1
ATOM 4394 C CA . ALA B 1 224 ? -1.743 11.414 -3.963 1 98.25 224 ALA B CA 1
ATOM 4395 C C . ALA B 1 224 ? -2.525 10.719 -5.074 1 98.25 224 ALA B C 1
ATOM 4397 O O . ALA B 1 224 ? -1.961 10.359 -6.105 1 98.25 224 ALA B O 1
ATOM 4398 N N . ALA B 1 225 ? -3.777 10.523 -4.82 1 97.38 225 ALA B N 1
ATOM 4399 C CA . ALA B 1 225 ? -4.621 9.898 -5.836 1 97.38 225 ALA B CA 1
ATOM 4400 C C . ALA B 1 225 ? -4.648 10.734 -7.113 1 97.38 225 ALA B C 1
ATOM 4402 O O . ALA B 1 225 ? -4.57 10.188 -8.219 1 97.38 225 ALA B O 1
ATOM 4403 N N . ALA B 1 226 ? -4.781 11.992 -6.961 1 96.62 226 ALA B N 1
ATOM 4404 C CA . ALA B 1 226 ? -4.812 12.914 -8.102 1 96.62 226 ALA B CA 1
ATOM 4405 C C . ALA B 1 226 ? -3.5 12.859 -8.883 1 96.62 226 ALA B C 1
ATOM 4407 O O . ALA B 1 226 ? -3.484 13.07 -10.094 1 96.62 226 ALA B O 1
ATOM 4408 N N . ALA B 1 227 ? -2.463 12.547 -8.156 1 97.56 227 ALA B N 1
ATOM 4409 C CA . ALA B 1 227 ? -1.141 12.484 -8.773 1 97.56 227 ALA B CA 1
ATOM 4410 C C . ALA B 1 227 ? -0.862 11.086 -9.328 1 97.56 227 ALA B C 1
ATOM 4412 O O . ALA B 1 227 ? 0.254 10.797 -9.766 1 97.56 227 ALA B O 1
ATOM 4413 N N . GLY B 1 228 ? -1.82 10.195 -9.25 1 96.25 228 GLY B N 1
ATOM 4414 C CA . GLY B 1 228 ? -1.71 8.938 -9.969 1 96.25 228 GLY B CA 1
ATOM 4415 C C . GLY B 1 228 ? -1.418 7.754 -9.055 1 96.25 228 GLY B C 1
ATOM 4416 O O . GLY B 1 228 ? -1.197 6.641 -9.531 1 96.25 228 GLY B O 1
ATOM 4417 N N . ALA B 1 229 ? -1.422 7.957 -7.809 1 98.31 229 ALA B N 1
ATOM 4418 C CA . ALA B 1 229 ? -1.118 6.867 -6.883 1 98.31 229 ALA B CA 1
ATOM 4419 C C . ALA B 1 229 ? -2.344 5.988 -6.648 1 98.31 229 ALA B C 1
ATOM 4421 O O . ALA B 1 229 ? -3.477 6.422 -6.863 1 98.31 229 ALA B O 1
ATOM 4422 N N . SER B 1 230 ? -2.1 4.746 -6.23 1 98.62 230 SER B N 1
ATOM 4423 C CA . SER B 1 230 ? -3.156 3.855 -5.766 1 98.62 230 SER B CA 1
ATOM 4424 C C . SER B 1 230 ? -3.742 4.336 -4.441 1 98.62 230 SER B C 1
ATOM 4426 O O . SER B 1 230 ? -3.07 5.027 -3.674 1 98.62 230 SER B O 1
ATOM 4428 N N . MET B 1 231 ? -4.957 3.975 -4.262 1 98.75 231 MET B N 1
ATOM 4429 C CA . MET B 1 231 ? -5.582 4.32 -2.988 1 98.75 231 MET B CA 1
ATOM 4430 C C . MET B 1 231 ? -5.41 3.191 -1.977 1 98.75 231 MET B C 1
ATOM 4432 O O . MET B 1 231 ? -5.523 2.016 -2.326 1 98.75 231 MET B O 1
ATOM 4436 N N . ILE B 1 232 ? -5.113 3.574 -0.709 1 98.88 232 ILE B N 1
ATOM 4437 C CA . ILE B 1 232 ? -4.742 2.604 0.314 1 98.88 232 ILE B CA 1
ATOM 4438 C C . ILE B 1 232 ? -5.758 2.645 1.456 1 98.88 232 ILE B C 1
ATOM 4440 O O . ILE B 1 232 ? -6.023 3.709 2.018 1 98.88 232 ILE B O 1
ATOM 4444 N N . HIS B 1 233 ? -6.273 1.523 1.793 1 98.69 233 HIS B N 1
ATOM 4445 C CA . HIS B 1 233 ? -7.145 1.422 2.959 1 98.69 233 HIS B CA 1
ATOM 4446 C C . HIS B 1 233 ? -6.418 1.848 4.23 1 98.69 233 HIS B C 1
ATOM 4448 O O . HIS B 1 233 ? -5.246 1.513 4.418 1 98.69 233 HIS B O 1
ATOM 4454 N N . PRO B 1 234 ? -7.113 2.486 5.172 1 98.31 234 PRO B N 1
ATOM 4455 C CA . PRO B 1 234 ? -6.461 3.059 6.352 1 98.31 234 PRO B CA 1
ATOM 4456 C C . PRO B 1 234 ? -5.828 1.998 7.25 1 98.31 234 PRO B C 1
ATOM 4458 O O . PRO B 1 234 ? -4.941 2.309 8.047 1 98.31 234 PRO B O 1
ATOM 4461 N N . ASN B 1 235 ? -6.219 0.757 7.148 1 98 235 ASN B N 1
ATOM 4462 C CA . ASN B 1 235 ? -5.703 -0.302 8.008 1 98 235 ASN B CA 1
ATOM 4463 C C . ASN B 1 235 ? -4.41 -0.895 7.457 1 98 235 ASN B C 1
ATOM 4465 O O . ASN B 1 235 ? -3.822 -1.79 8.062 1 98 235 ASN B O 1
ATOM 4469 N N . VAL B 1 236 ? -3.951 -0.472 6.363 1 98.62 236 VAL B N 1
ATOM 4470 C CA . VAL B 1 236 ? -2.658 -0.885 5.828 1 98.62 236 VAL B CA 1
ATOM 4471 C C . VAL B 1 236 ? -1.553 -0.016 6.426 1 98.62 236 VAL B C 1
ATOM 4473 O O . VAL B 1 236 ? -1.526 1.198 6.215 1 98.62 236 VAL B O 1
ATOM 4476 N N . PRO B 1 237 ? -0.664 -0.557 7.211 1 98.56 237 PRO B N 1
ATOM 4477 C CA . PRO B 1 237 ? 0.42 0.23 7.801 1 98.56 237 PRO B CA 1
ATOM 4478 C C . PRO B 1 237 ? 1.503 0.598 6.789 1 98.56 237 PRO B C 1
ATOM 4480 O O . PRO B 1 237 ? 2.467 -0.151 6.613 1 98.56 237 PRO B O 1
ATOM 4483 N N . ALA B 1 238 ? 1.343 1.72 6.219 1 98.88 238 ALA B N 1
ATOM 4484 C CA . ALA B 1 238 ? 2.219 2.068 5.105 1 98.88 238 ALA B CA 1
ATOM 4485 C C . ALA B 1 238 ? 2.359 3.582 4.969 1 98.88 238 ALA B C 1
ATOM 4487 O O . ALA B 1 238 ? 1.616 4.34 5.594 1 98.88 238 ALA B O 1
ATOM 4488 N N . ILE B 1 239 ? 3.352 4.012 4.238 1 98.88 239 ILE B N 1
ATOM 4489 C CA . ILE B 1 239 ? 3.561 5.371 3.75 1 98.88 239 ILE B CA 1
ATOM 4490 C C . ILE B 1 239 ? 3.674 5.359 2.227 1 98.88 239 ILE B C 1
ATOM 4492 O O . ILE B 1 239 ? 4.328 4.484 1.653 1 98.88 239 ILE B O 1
ATOM 4496 N N . MET B 1 240 ? 3.002 6.273 1.625 1 98.81 240 MET B N 1
ATOM 4497 C CA . MET B 1 240 ? 3.025 6.367 0.168 1 98.81 240 MET B CA 1
ATOM 4498 C C . MET B 1 240 ? 3.873 7.551 -0.286 1 98.81 240 MET B C 1
ATOM 4500 O O . MET B 1 240 ? 3.764 8.648 0.267 1 98.81 240 MET B O 1
ATOM 4504 N N . ILE B 1 241 ? 4.785 7.328 -1.18 1 98.88 241 ILE B N 1
ATOM 4505 C CA . ILE B 1 241 ? 5.594 8.367 -1.813 1 98.88 241 ILE B CA 1
ATOM 4506 C C . ILE B 1 241 ? 5.164 8.539 -3.27 1 98.88 241 ILE B C 1
ATOM 4508 O O . ILE B 1 241 ? 5.23 7.59 -4.059 1 98.88 241 ILE B O 1
ATOM 4512 N N . THR B 1 242 ? 4.73 9.75 -3.633 1 98.88 242 THR B N 1
ATOM 4513 C CA . THR B 1 242 ? 4.148 10.008 -4.945 1 98.88 242 THR B CA 1
ATOM 4514 C C . THR B 1 242 ? 4.797 11.227 -5.598 1 98.88 242 THR B C 1
ATOM 4516 O O . THR B 1 242 ? 4.699 12.336 -5.082 1 98.88 242 THR B O 1
ATOM 4519 N N . PRO B 1 243 ? 5.453 11.062 -6.73 1 98.62 243 PRO B N 1
ATOM 4520 C CA . PRO B 1 243 ? 5.98 12.234 -7.441 1 98.62 243 PRO B CA 1
ATOM 4521 C C . PRO B 1 243 ? 4.883 13.086 -8.062 1 98.62 243 PRO B C 1
ATOM 4523 O O . PRO B 1 243 ? 3.832 12.57 -8.453 1 98.62 243 PRO B O 1
ATOM 4526 N N . ILE B 1 244 ? 5.148 14.359 -8.117 1 98.38 244 ILE B N 1
ATOM 4527 C CA . ILE B 1 244 ? 4.258 15.281 -8.805 1 98.38 244 ILE B CA 1
ATOM 4528 C C . ILE B 1 244 ? 4.883 15.719 -10.125 1 98.38 244 ILE B C 1
ATOM 4530 O O . ILE B 1 244 ? 5.871 16.453 -10.141 1 98.38 244 ILE B O 1
ATOM 4534 N N . CYS B 1 245 ? 4.363 15.273 -11.266 1 97.25 245 CYS B N 1
ATOM 4535 C CA . CYS B 1 245 ? 4.824 15.617 -12.602 1 97.25 245 CYS B CA 1
ATOM 4536 C C . CYS B 1 245 ? 6.336 15.453 -12.719 1 97.25 245 CYS B C 1
ATOM 4538 O O . CYS B 1 245 ? 7.047 16.406 -13.055 1 97.25 245 CYS B O 1
ATOM 4540 N N . PRO B 1 246 ? 6.785 14.281 -12.453 1 97 246 PRO B N 1
ATOM 4541 C CA . PRO B 1 246 ? 8.234 14.062 -12.531 1 97 246 PRO B CA 1
ATOM 4542 C C . PRO B 1 246 ? 8.781 14.203 -13.945 1 97 246 PRO B C 1
ATOM 4544 O O . PRO B 1 246 ? 8.07 13.922 -14.914 1 97 246 PRO B O 1
ATOM 4547 N N . HIS B 1 247 ? 9.906 14.609 -13.977 1 95 247 HIS B N 1
ATOM 4548 C CA . HIS B 1 247 ? 10.602 14.695 -15.258 1 95 247 HIS B CA 1
ATOM 4549 C C . HIS B 1 247 ? 10.82 13.312 -15.859 1 95 247 HIS B C 1
ATOM 4551 O O . HIS B 1 247 ? 10.797 13.148 -17.078 1 95 247 HIS B O 1
ATOM 4557 N N . SER B 1 248 ? 11.062 12.367 -15.055 1 94.31 248 SER B N 1
ATOM 4558 C CA . SER B 1 248 ? 11.242 10.984 -15.492 1 94.31 248 SER B CA 1
ATOM 4559 C C . SER B 1 248 ? 9.898 10.289 -15.711 1 94.31 248 SER B C 1
ATOM 4561 O O . SER B 1 248 ? 9.039 10.305 -14.828 1 94.31 248 SER B O 1
ATOM 4563 N N . LEU B 1 249 ? 9.812 9.578 -16.812 1 91.94 249 LEU B N 1
ATOM 4564 C CA . LEU B 1 249 ? 8.578 8.867 -17.125 1 91.94 249 LEU B CA 1
ATOM 4565 C C . LEU B 1 249 ? 8.445 7.602 -16.297 1 91.94 249 LEU B C 1
ATOM 4567 O O . LEU B 1 249 ? 7.352 7.043 -16.172 1 91.94 249 LEU B O 1
ATOM 4571 N N . SER B 1 250 ? 9.508 7.164 -15.711 1 94.62 250 SER B N 1
ATOM 4572 C CA . SER B 1 250 ? 9.492 5.91 -14.961 1 94.62 250 SER B CA 1
ATOM 4573 C C . SER B 1 250 ? 9.289 6.16 -13.469 1 94.62 250 SER B C 1
ATOM 4575 O O . SER B 1 250 ? 9.219 5.215 -12.68 1 94.62 250 SER B O 1
ATOM 4577 N N . PHE B 1 251 ? 9.211 7.375 -13.172 1 96.75 251 PHE B N 1
ATOM 4578 C CA . PHE B 1 251 ? 9.023 7.699 -11.766 1 96.75 251 PHE B CA 1
ATOM 4579 C C . PHE B 1 251 ? 7.57 7.5 -11.352 1 96.75 251 PHE B C 1
ATOM 4581 O O . PHE B 1 251 ? 6.73 8.383 -11.555 1 96.75 251 PHE B O 1
ATOM 4588 N N . ARG B 1 252 ? 7.297 6.352 -10.656 1 97.38 252 ARG B N 1
ATOM 4589 C CA . ARG B 1 252 ? 5.953 5.957 -10.234 1 97.38 252 ARG B CA 1
ATOM 4590 C C . ARG B 1 252 ? 5.832 5.965 -8.711 1 97.38 252 ARG B C 1
ATOM 4592 O O . ARG B 1 252 ? 6.836 5.883 -8 1 97.38 252 ARG B O 1
ATOM 4599 N N . PRO B 1 253 ? 4.586 6.094 -8.227 1 98.62 253 PRO B N 1
ATOM 4600 C CA . PRO B 1 253 ? 4.387 6.043 -6.773 1 98.62 253 PRO B CA 1
ATOM 4601 C C . PRO B 1 253 ? 4.797 4.703 -6.168 1 98.62 253 PRO B C 1
ATOM 4603 O O . PRO B 1 253 ? 4.605 3.656 -6.793 1 98.62 253 PRO B O 1
ATOM 4606 N N . ILE B 1 254 ? 5.293 4.797 -4.969 1 98.81 254 ILE B N 1
ATOM 4607 C CA . ILE B 1 254 ? 5.66 3.584 -4.25 1 98.81 254 ILE B CA 1
ATOM 4608 C C . ILE B 1 254 ? 5.047 3.607 -2.85 1 98.81 254 ILE B C 1
ATOM 4610 O O . ILE B 1 254 ? 4.754 4.68 -2.311 1 98.81 254 ILE B O 1
ATOM 4614 N N . VAL B 1 255 ? 4.82 2.41 -2.316 1 98.88 255 VAL B N 1
ATOM 4615 C CA . VAL B 1 255 ? 4.32 2.219 -0.958 1 98.88 255 VAL B CA 1
ATOM 4616 C C . VAL B 1 255 ? 5.387 1.534 -0.107 1 98.88 255 VAL B C 1
ATOM 4618 O O . VAL B 1 255 ? 5.898 0.475 -0.476 1 98.88 255 VAL B O 1
ATOM 4621 N N . VAL B 1 256 ? 5.758 2.146 1.011 1 98.81 256 VAL B N 1
ATOM 4622 C CA . VAL B 1 256 ? 6.766 1.599 1.914 1 98.81 256 VAL B CA 1
ATOM 4623 C C . VAL B 1 256 ? 6.145 1.34 3.285 1 98.81 256 VAL B C 1
ATOM 4625 O O . VAL B 1 256 ? 5.059 1.842 3.586 1 98.81 256 VAL B O 1
ATOM 4628 N N . PRO B 1 257 ? 6.809 0.533 4.121 1 98.38 257 PRO B N 1
ATOM 4629 C CA . PRO B 1 257 ? 6.246 0.219 5.438 1 98.38 257 PRO B CA 1
ATOM 4630 C C . PRO B 1 257 ? 6.121 1.449 6.332 1 98.38 257 PRO B C 1
ATOM 4632 O O . PRO B 1 257 ? 6.91 2.389 6.211 1 98.38 257 PRO B O 1
ATOM 4635 N N . ALA B 1 258 ? 5.203 1.375 7.258 1 98 258 ALA B N 1
ATOM 4636 C CA . ALA B 1 258 ? 4.941 2.471 8.188 1 98 258 ALA B CA 1
ATOM 4637 C C . ALA B 1 258 ? 6.133 2.699 9.117 1 98 258 ALA B C 1
ATOM 4639 O O . ALA B 1 258 ? 6.332 3.807 9.617 1 98 258 ALA B O 1
ATOM 4640 N N . GLY B 1 259 ? 6.996 1.783 9.32 1 95.5 259 GLY B N 1
ATOM 4641 C CA . GLY B 1 259 ? 8.047 1.862 10.32 1 95.5 259 GLY B CA 1
ATOM 4642 C C . GLY B 1 259 ? 9.312 2.533 9.805 1 95.5 259 GLY B C 1
ATOM 4643 O O . GLY B 1 259 ? 10.289 2.666 10.539 1 95.5 259 GLY B O 1
ATOM 4644 N N . VAL B 1 260 ? 9.266 3.025 8.664 1 97.56 260 VAL B N 1
ATOM 4645 C CA . VAL B 1 260 ? 10.484 3.574 8.07 1 97.56 260 VAL B CA 1
ATOM 4646 C C . VAL B 1 260 ? 10.688 5.012 8.539 1 97.56 260 VAL B C 1
ATOM 4648 O O . VAL B 1 260 ? 9.75 5.645 9.047 1 97.56 260 VAL B O 1
ATOM 4651 N N . ASP B 1 261 ? 11.922 5.5 8.328 1 98.31 261 ASP B N 1
ATOM 4652 C CA . ASP B 1 261 ? 12.289 6.898 8.531 1 98.31 261 ASP B CA 1
ATOM 4653 C C . ASP B 1 261 ? 12.633 7.57 7.203 1 98.31 261 ASP B C 1
ATOM 4655 O O . ASP B 1 261 ? 13.633 7.227 6.566 1 98.31 261 ASP B O 1
ATOM 4659 N N . LEU B 1 262 ? 11.867 8.57 6.879 1 98.81 262 LEU B N 1
ATOM 4660 C CA . LEU B 1 262 ? 12.109 9.312 5.645 1 98.81 262 LEU B CA 1
ATOM 4661 C C . LEU B 1 262 ? 12.773 10.656 5.938 1 98.81 262 LEU B C 1
ATOM 4663 O O . LEU B 1 262 ? 12.516 11.266 6.977 1 98.81 262 LEU B O 1
ATOM 4667 N N . LYS B 1 263 ? 13.57 11.047 5.047 1 98.88 263 LYS B N 1
ATOM 4668 C CA . LYS B 1 263 ? 14.18 12.375 5.082 1 98.88 263 LYS B CA 1
ATOM 4669 C C . LYS B 1 263 ? 14.211 13.008 3.695 1 98.88 263 LYS B C 1
ATOM 4671 O O . LYS B 1 263 ? 14.539 12.336 2.711 1 98.88 263 LYS B O 1
ATOM 4676 N N . ILE B 1 264 ? 13.836 14.234 3.633 1 98.88 264 ILE B N 1
ATOM 4677 C CA . ILE B 1 264 ? 13.836 14.969 2.377 1 98.88 264 ILE B CA 1
ATOM 4678 C C . ILE B 1 264 ? 14.656 16.25 2.533 1 98.88 264 ILE B C 1
ATOM 4680 O O . ILE B 1 264 ? 14.508 16.969 3.521 1 98.88 264 ILE B O 1
ATOM 4684 N N . MET B 1 265 ? 15.5 16.5 1.603 1 98.5 265 MET B N 1
ATOM 4685 C CA . MET B 1 265 ? 16.328 17.703 1.562 1 98.5 265 MET B CA 1
ATOM 4686 C C . MET B 1 265 ? 16.547 18.172 0.125 1 98.5 265 MET B C 1
ATOM 4688 O O . MET B 1 265 ? 16.391 17.391 -0.814 1 98.5 265 MET B O 1
ATOM 4692 N N . LEU B 1 266 ? 16.922 19.406 0.077 1 98.31 266 LEU B N 1
ATOM 4693 C CA . LEU B 1 266 ? 17.375 19.859 -1.239 1 98.31 266 LEU B CA 1
ATOM 4694 C C . LEU B 1 266 ? 18.609 19.078 -1.686 1 98.31 266 LEU B C 1
ATOM 4696 O O . LEU B 1 266 ? 19.5 18.812 -0.882 1 98.31 266 LEU B O 1
ATOM 4700 N N . SER B 1 267 ? 18.5 18.672 -2.941 1 97.69 267 SER B N 1
ATOM 4701 C CA . SER B 1 267 ? 19.734 18.109 -3.49 1 97.69 267 SER B CA 1
ATOM 4702 C C . SER B 1 267 ? 20.875 19.125 -3.453 1 97.69 267 SER B C 1
ATOM 4704 O O . SER B 1 267 ? 20.641 20.328 -3.604 1 97.69 267 SER B O 1
ATOM 4706 N N . PRO B 1 268 ? 22.078 18.719 -3.309 1 96.12 268 PRO B N 1
ATOM 4707 C CA . PRO B 1 268 ? 23.203 19.656 -3.266 1 96.12 268 PRO B CA 1
ATOM 4708 C C . PRO B 1 268 ? 23.297 20.531 -4.516 1 96.12 268 PRO B C 1
ATOM 4710 O O . PRO B 1 268 ? 23.703 21.688 -4.43 1 96.12 268 PRO B O 1
ATOM 4713 N N . ASP B 1 269 ? 22.859 20.047 -5.629 1 92.25 269 ASP B N 1
ATOM 4714 C CA . ASP B 1 269 ? 22.984 20.766 -6.891 1 92.25 269 ASP B CA 1
ATOM 4715 C C . ASP B 1 269 ? 21.703 21.516 -7.227 1 92.25 269 ASP B C 1
ATOM 4717 O O . ASP B 1 269 ? 21.562 22.047 -8.336 1 92.25 269 ASP B O 1
ATOM 4721 N N . ALA B 1 270 ? 20.812 21.516 -6.277 1 95.62 270 ALA B N 1
ATOM 4722 C CA . ALA B 1 270 ? 19.547 22.203 -6.543 1 95.62 270 ALA B CA 1
ATOM 4723 C C . ALA B 1 270 ? 19.781 23.688 -6.781 1 95.62 270 ALA B C 1
ATOM 4725 O O . ALA B 1 270 ? 20.484 24.344 -6.016 1 95.62 270 ALA B O 1
ATOM 4726 N N . ARG B 1 271 ? 19.203 24.234 -7.758 1 93.56 271 ARG B N 1
ATOM 4727 C CA . ARG B 1 271 ? 19.375 25.641 -8.109 1 93.56 271 ARG B CA 1
ATOM 4728 C C . ARG B 1 271 ? 18.359 26.516 -7.395 1 93.56 271 ARG B C 1
ATOM 4730 O O . ARG B 1 271 ? 18.562 27.719 -7.215 1 93.56 271 ARG B O 1
ATOM 4737 N N . ASN B 1 272 ? 17.25 25.922 -7.133 1 95.62 272 ASN B N 1
ATOM 4738 C CA . ASN B 1 272 ? 16.172 26.641 -6.469 1 95.62 272 ASN B CA 1
ATOM 4739 C C . ASN B 1 272 ? 15.797 25.984 -5.145 1 95.62 272 ASN B C 1
ATOM 4741 O O . ASN B 1 272 ? 16.109 24.812 -4.914 1 95.62 272 ASN B O 1
ATOM 4745 N N . THR B 1 273 ? 15.141 26.75 -4.324 1 97.5 273 THR B N 1
ATOM 4746 C CA . THR B 1 273 ? 14.633 26.219 -3.064 1 97.5 273 THR B CA 1
ATOM 4747 C C . THR B 1 273 ? 13.344 25.438 -3.287 1 97.5 273 THR B C 1
ATOM 4749 O O . THR B 1 273 ? 12.859 25.328 -4.414 1 97.5 273 THR B O 1
ATOM 4752 N N . ALA B 1 274 ? 12.875 24.766 -2.23 1 98.12 274 ALA B N 1
ATOM 4753 C CA . ALA B 1 274 ? 11.602 24.062 -2.234 1 98.12 274 ALA B CA 1
ATOM 4754 C C . ALA B 1 274 ? 10.68 24.578 -1.134 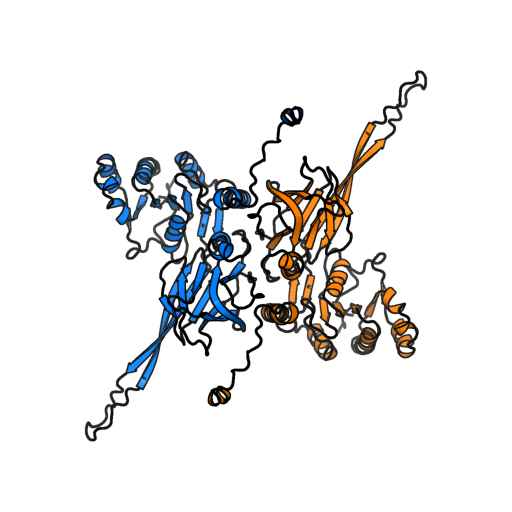1 98.12 274 ALA B C 1
ATOM 4756 O O . ALA B 1 274 ? 11.07 25.453 -0.351 1 98.12 274 ALA B O 1
ATOM 4757 N N . TRP B 1 275 ? 9.547 24.156 -1.163 1 98.69 275 TRP B N 1
ATOM 4758 C CA . TRP B 1 275 ? 8.562 24.5 -0.147 1 98.69 275 TRP B CA 1
ATOM 4759 C C . TRP B 1 275 ? 7.887 23.25 0.399 1 98.69 275 TRP B C 1
ATOM 4761 O O . TRP B 1 275 ? 7.723 22.25 -0.322 1 98.69 275 TRP B O 1
ATOM 4771 N N . VAL B 1 276 ? 7.465 23.297 1.656 1 98.81 276 VAL B N 1
ATOM 4772 C CA . VAL B 1 276 ? 6.793 22.156 2.279 1 98.81 276 VAL B CA 1
ATOM 4773 C C . VAL B 1 276 ? 5.477 22.625 2.902 1 98.81 276 VAL B C 1
ATOM 4775 O O . VAL B 1 276 ? 5.367 23.75 3.373 1 98.81 276 VAL B O 1
ATOM 4778 N N . SER B 1 277 ? 4.492 21.812 2.828 1 98.62 277 SER B N 1
ATOM 4779 C CA . SER B 1 277 ? 3.201 22.031 3.475 1 98.62 277 SER B CA 1
ATOM 4780 C C . SER B 1 277 ? 2.715 20.766 4.172 1 98.62 277 SER B C 1
ATOM 4782 O O . SER B 1 277 ? 3.168 19.656 3.857 1 98.62 277 SER B O 1
ATOM 4784 N N . PHE B 1 278 ? 1.829 20.906 5.156 1 98.12 278 PHE B N 1
ATOM 4785 C CA . PHE B 1 278 ? 1.31 19.844 6.004 1 98.12 278 PHE B CA 1
ATOM 4786 C C . PHE B 1 278 ? -0.214 19.828 5.98 1 98.12 278 PHE B C 1
ATOM 4788 O O . PHE B 1 278 ? -0.859 20.703 6.551 1 98.12 278 PHE B O 1
ATOM 4795 N N . ASP B 1 279 ? -0.729 18.828 5.34 1 97.5 279 ASP B N 1
ATOM 4796 C CA . ASP B 1 279 ? -2.168 18.781 5.102 1 97.5 279 ASP B CA 1
ATOM 4797 C C . ASP B 1 279 ? -2.66 20.062 4.449 1 97.5 279 ASP B C 1
ATOM 4799 O O . ASP B 1 279 ? -3.709 20.594 4.824 1 97.5 279 ASP B O 1
ATOM 4803 N N . GLY B 1 280 ? -1.84 20.578 3.619 1 95.38 280 GLY B N 1
ATOM 4804 C CA . GLY B 1 280 ? -2.205 21.766 2.863 1 95.38 280 GLY B CA 1
ATOM 4805 C C . GLY B 1 280 ? -2.072 23.047 3.664 1 95.38 280 GLY B C 1
ATOM 4806 O O . GLY B 1 280 ? -2.502 24.109 3.217 1 95.38 280 GLY B O 1
ATOM 4807 N N . ARG B 1 281 ? -1.485 22.938 4.836 1 93.62 281 ARG B N 1
ATOM 4808 C CA . ARG B 1 281 ? -1.357 24.094 5.723 1 93.62 281 ARG B CA 1
ATOM 4809 C C . ARG B 1 281 ? 0.101 24.328 6.098 1 93.62 281 ARG B C 1
ATOM 4811 O O . ARG B 1 281 ? 0.976 23.531 5.758 1 93.62 281 ARG B O 1
ATOM 4818 N N . LYS B 1 282 ? 0.337 25.5 6.707 1 94.94 282 LYS B N 1
ATOM 4819 C CA . LYS B 1 282 ? 1.611 25.875 7.309 1 94.94 282 LYS B CA 1
ATOM 4820 C C . LYS B 1 282 ? 2.748 25.781 6.297 1 94.94 282 LYS B C 1
ATOM 4822 O O . LYS B 1 282 ? 3.793 25.188 6.582 1 94.94 282 LYS B O 1
ATOM 4827 N N . ARG B 1 283 ? 2.547 26.297 5.168 1 97.19 283 ARG B N 1
ATOM 4828 C CA . ARG B 1 283 ? 3.533 26.266 4.094 1 97.19 283 ARG B CA 1
ATOM 4829 C C . ARG B 1 283 ? 4.789 27.047 4.488 1 97.19 283 ARG B C 1
ATOM 4831 O O . ARG B 1 283 ? 4.707 28.109 5.105 1 97.19 283 ARG B O 1
ATOM 4838 N N . GLN B 1 284 ? 5.957 26.562 4.156 1 97.88 284 GLN B N 1
ATOM 4839 C CA . GLN B 1 284 ? 7.207 27.234 4.469 1 97.88 284 GLN B CA 1
ATOM 4840 C C . GLN B 1 284 ? 8.305 26.844 3.486 1 97.88 284 GLN B C 1
ATOM 4842 O O . GLN B 1 284 ? 8.289 25.75 2.932 1 97.88 284 GLN B O 1
ATOM 4847 N N . GLU B 1 285 ? 9.219 27.672 3.34 1 98.06 285 GLU B N 1
ATOM 4848 C CA . GLU B 1 285 ? 10.336 27.484 2.418 1 98.06 285 GLU B CA 1
ATOM 4849 C C . GLU B 1 285 ? 11.398 26.578 3.021 1 98.06 285 GLU B C 1
ATOM 4851 O O . GLU B 1 285 ? 11.648 26.625 4.227 1 98.06 285 GLU B O 1
ATOM 4856 N N . ILE B 1 286 ? 11.992 25.781 2.219 1 97.94 286 ILE B N 1
ATOM 4857 C CA . ILE B 1 286 ? 13.094 24.906 2.582 1 97.94 286 ILE B CA 1
ATOM 4858 C C . ILE B 1 286 ? 14.336 25.266 1.783 1 97.94 286 ILE B C 1
ATOM 4860 O O . ILE B 1 286 ? 14.328 25.219 0.551 1 97.94 286 ILE B O 1
ATOM 4864 N N . CYS B 1 287 ? 15.414 25.562 2.482 1 97.06 287 CYS B N 1
ATOM 4865 C CA . CYS B 1 287 ? 16.656 25.984 1.861 1 97.06 287 CYS B CA 1
ATOM 4866 C C . CYS B 1 287 ? 17.734 24.906 2.027 1 97.06 287 CYS B C 1
ATOM 4868 O O . CYS B 1 287 ? 17.5 23.891 2.68 1 97.06 287 CYS B O 1
ATOM 4870 N N . HIS B 1 288 ? 18.875 25.172 1.272 1 96.62 288 HIS B N 1
ATOM 4871 C CA . HIS B 1 288 ? 20 24.25 1.439 1 96.62 288 HIS B CA 1
ATOM 4872 C C . HIS B 1 288 ? 20.375 24.109 2.908 1 96.62 288 HIS B C 1
ATOM 4874 O O . HIS B 1 288 ? 20.406 25.094 3.648 1 96.62 288 HIS B O 1
ATOM 4880 N N . GLY B 1 289 ? 20.609 22.906 3.295 1 95.56 289 GLY B N 1
ATOM 4881 C CA . GLY B 1 289 ? 20.953 22.641 4.684 1 95.56 289 GLY B CA 1
ATOM 4882 C C . GLY B 1 289 ? 19.766 22.25 5.531 1 95.56 289 GLY B C 1
ATOM 4883 O O . GLY B 1 289 ? 19.922 21.562 6.543 1 95.56 289 GLY B O 1
ATOM 4884 N N . ASP B 1 290 ? 18.547 22.766 5.211 1 98.06 290 ASP B N 1
ATOM 4885 C CA . ASP B 1 290 ? 17.328 22.344 5.902 1 98.06 290 ASP B CA 1
ATOM 4886 C C . ASP B 1 290 ? 17 20.891 5.617 1 98.06 290 ASP B C 1
ATOM 4888 O O . ASP B 1 290 ? 17.469 20.328 4.629 1 98.06 290 ASP B O 1
ATOM 4892 N N . SER B 1 291 ? 16.219 20.266 6.484 1 98.31 291 SER B N 1
ATOM 4893 C CA . SER B 1 291 ? 15.797 18.891 6.258 1 98.31 291 SER B CA 1
ATOM 4894 C C . SER B 1 291 ? 14.406 18.641 6.84 1 98.31 291 SER B C 1
ATOM 4896 O O . SER B 1 291 ? 13.984 19.328 7.773 1 98.31 291 SER B O 1
ATOM 4898 N N . ILE B 1 292 ? 13.75 17.766 6.254 1 98.88 292 ILE B N 1
ATOM 4899 C CA . ILE B 1 292 ? 12.43 17.328 6.695 1 98.88 292 ILE B CA 1
ATOM 4900 C C . ILE B 1 292 ? 12.477 15.836 7.047 1 98.88 292 ILE B C 1
ATOM 4902 O O . ILE B 1 292 ? 12.742 15 6.188 1 98.88 292 ILE B O 1
ATOM 4906 N N . SER B 1 293 ? 12.234 15.5 8.25 1 98.81 293 SER B N 1
ATOM 4907 C CA . SER B 1 293 ? 12.148 14.102 8.672 1 98.81 293 SER B CA 1
ATOM 4908 C C . SER B 1 293 ? 10.703 13.672 8.867 1 98.81 293 SER B C 1
ATOM 4910 O O . SER B 1 293 ? 9.906 14.383 9.484 1 98.81 293 SER B O 1
ATOM 4912 N N . ILE B 1 294 ? 10.352 12.523 8.359 1 98.88 294 ILE B N 1
ATOM 4913 C CA . ILE B 1 294 ? 8.977 12.039 8.383 1 98.88 294 ILE B CA 1
ATOM 4914 C C . ILE B 1 294 ? 8.945 10.602 8.906 1 98.88 294 ILE B C 1
ATOM 4916 O O . ILE B 1 294 ? 9.617 9.727 8.367 1 98.88 294 ILE B O 1
ATOM 4920 N N . THR B 1 295 ? 8.195 10.344 9.93 1 98.75 295 THR B N 1
ATOM 4921 C CA . THR B 1 295 ? 7.941 9.016 10.477 1 98.75 295 THR B CA 1
ATOM 4922 C C . THR B 1 295 ? 6.465 8.836 10.805 1 98.75 295 THR B C 1
ATOM 4924 O O . THR B 1 295 ? 5.699 9.805 10.797 1 98.75 295 THR B O 1
ATOM 4927 N N . THR B 1 296 ? 6.086 7.594 10.984 1 98.75 296 THR B N 1
ATOM 4928 C CA . THR B 1 296 ? 4.727 7.344 11.445 1 98.75 296 THR B CA 1
ATOM 4929 C C . THR B 1 296 ? 4.59 7.68 12.93 1 98.75 296 THR B C 1
ATOM 4931 O O . THR B 1 296 ? 5.445 7.305 13.734 1 98.75 296 THR B O 1
ATOM 4934 N N . SER B 1 297 ? 3.584 8.414 13.242 1 98.5 297 SER B N 1
ATOM 4935 C CA . SER B 1 297 ? 3.338 8.789 14.633 1 98.5 297 SER B CA 1
ATOM 4936 C C . SER B 1 297 ? 2.844 7.594 15.445 1 98.5 297 SER B C 1
ATOM 4938 O O . SER B 1 297 ? 2.133 6.73 14.93 1 98.5 297 SER B O 1
ATOM 4940 N N . CYS B 1 298 ? 3.168 7.559 16.703 1 97.75 298 CYS B N 1
ATOM 4941 C CA . CYS B 1 298 ? 2.615 6.551 17.594 1 97.75 298 CYS B CA 1
ATOM 4942 C C . CYS B 1 298 ? 1.202 6.926 18.031 1 97.75 298 CYS B C 1
ATOM 4944 O O . CYS B 1 298 ? 0.548 6.168 18.75 1 97.75 298 CYS B O 1
ATOM 4946 N N . TYR B 1 299 ? 0.71 8.094 17.594 1 97.31 299 TYR B N 1
ATOM 4947 C CA . TYR B 1 299 ? -0.618 8.57 17.953 1 97.31 299 TYR B CA 1
ATOM 4948 C C . TYR B 1 299 ? -1.531 8.633 16.75 1 97.31 299 TYR B C 1
ATOM 4950 O O . TYR B 1 299 ? -1.65 9.68 16.109 1 97.31 299 TYR B O 1
ATOM 4958 N N . PRO B 1 300 ? -2.219 7.57 16.453 1 98.19 300 PRO B N 1
ATOM 4959 C CA . PRO B 1 300 ? -3.182 7.605 15.352 1 98.19 300 PRO B CA 1
ATOM 4960 C C . PRO B 1 300 ? -4.449 8.383 15.695 1 98.19 300 PRO B C 1
ATOM 4962 O O . PRO B 1 300 ? -4.641 8.773 16.859 1 98.19 300 PRO B O 1
ATOM 4965 N N . LEU B 1 301 ? -5.238 8.703 14.719 1 98.06 301 LEU B N 1
ATOM 4966 C CA . LEU B 1 301 ? -6.555 9.312 14.898 1 98.06 301 LEU B CA 1
ATOM 4967 C C . LEU B 1 301 ? -7.641 8.242 14.953 1 98.06 301 LEU B C 1
ATOM 4969 O O . LEU B 1 301 ? -7.898 7.562 13.961 1 98.06 301 LEU B O 1
ATOM 4973 N N . PRO B 1 302 ? -8.289 8.055 16.109 1 97.12 302 PRO B N 1
ATOM 4974 C CA . PRO B 1 302 ? -9.406 7.105 16.172 1 97.12 302 PRO B CA 1
ATOM 4975 C C . PRO B 1 302 ? -10.688 7.652 15.555 1 97.12 302 PRO B C 1
ATOM 4977 O O . PRO B 1 302 ? -11.305 8.57 16.109 1 97.12 302 PRO B O 1
ATOM 4980 N N . SER B 1 303 ? -11.094 7.066 14.508 1 97 303 SER B N 1
ATOM 4981 C CA . SER B 1 303 ? -12.312 7.48 13.82 1 97 303 SER B CA 1
ATOM 4982 C C . SER B 1 303 ? -13.43 6.457 14.008 1 97 303 SER B C 1
ATOM 4984 O O . SER B 1 303 ? -13.234 5.27 13.742 1 97 303 SER B O 1
ATOM 4986 N N . ILE B 1 304 ? -14.547 6.957 14.406 1 95.19 304 ILE B N 1
ATOM 4987 C CA . ILE B 1 304 ? -15.688 6.07 14.602 1 95.19 304 ILE B CA 1
ATOM 4988 C C . ILE B 1 304 ? -16.281 5.684 13.25 1 95.19 304 ILE B C 1
ATOM 4990 O O . ILE B 1 304 ? -16.453 6.539 12.375 1 95.19 304 ILE B O 1
ATOM 4994 N N . CYS B 1 305 ? -16.531 4.418 13.078 1 95.31 305 CYS B N 1
ATOM 4995 C CA . CYS B 1 305 ? -17.109 3.902 11.844 1 95.31 305 CYS B CA 1
ATOM 4996 C C . CYS B 1 305 ? -18.641 3.988 11.883 1 95.31 305 CYS B C 1
ATOM 4998 O O . CYS B 1 305 ? -19.234 3.875 12.953 1 95.31 305 CYS B O 1
ATOM 5000 N N . PHE B 1 306 ? -19.234 4.199 10.82 1 93.5 306 PHE B N 1
ATOM 5001 C CA . PHE B 1 306 ? -20.688 4.125 10.711 1 93.5 306 PHE B CA 1
ATOM 5002 C C . PHE B 1 306 ? -21.156 2.676 10.719 1 93.5 306 PHE B C 1
ATOM 5004 O O . PHE B 1 306 ? -21.984 2.293 11.547 1 93.5 306 PHE B O 1
ATOM 5011 N N . GLN B 1 307 ? -20.672 1.813 9.898 1 92.62 307 GLN B N 1
ATOM 5012 C CA . GLN B 1 307 ? -20.984 0.389 9.867 1 92.62 307 GLN B CA 1
ATOM 5013 C C . GLN B 1 307 ? -19.781 -0.447 10.281 1 92.62 307 GLN B C 1
ATOM 5015 O O . GLN B 1 307 ? -19.75 -0.999 11.383 1 92.62 307 GLN B O 1
ATOM 5020 N N . ASP B 1 308 ? -18.781 -0.501 9.461 1 92.25 308 ASP B N 1
ATOM 5021 C CA . ASP B 1 308 ? -17.5 -1.143 9.703 1 92.25 308 ASP B CA 1
ATOM 5022 C C . ASP B 1 308 ? -16.406 -0.559 8.805 1 92.25 308 ASP B C 1
ATOM 5024 O O . ASP B 1 308 ? -16.719 0.13 7.824 1 92.25 308 ASP B O 1
ATOM 5028 N N . PRO B 1 309 ? -15.203 -0.793 9.141 1 91.75 309 PRO B N 1
ATOM 5029 C CA . PRO B 1 309 ? -14.102 -0.129 8.438 1 91.75 309 PRO B CA 1
ATOM 5030 C C . PRO B 1 309 ? -14.117 -0.406 6.934 1 91.75 309 PRO B C 1
ATOM 5032 O O . PRO B 1 309 ? -13.875 0.5 6.133 1 91.75 309 PRO B O 1
ATOM 5035 N N . VAL B 1 310 ? -14.406 -1.577 6.531 1 91.75 310 VAL B N 1
ATOM 5036 C CA . VAL B 1 310 ? -14.344 -1.963 5.125 1 91.75 310 VAL B CA 1
ATOM 5037 C C . VAL B 1 310 ? -15.516 -1.354 4.367 1 91.75 310 VAL B C 1
ATOM 5039 O O . VAL B 1 310 ? -15.328 -0.656 3.369 1 91.75 310 VAL B O 1
ATOM 5042 N N . SER B 1 311 ? -16.672 -1.538 4.879 1 92.94 311 SER B N 1
ATOM 5043 C CA . SER B 1 311 ? -17.875 -1.038 4.211 1 92.94 311 SER B CA 1
ATOM 5044 C C . SER B 1 311 ? -17.844 0.483 4.102 1 92.94 311 SER B C 1
ATOM 5046 O O . SER B 1 311 ? -18.172 1.041 3.051 1 92.94 311 SER B O 1
ATOM 5048 N N . ASP B 1 312 ? -17.469 1.135 5.199 1 94.88 312 ASP B N 1
ATOM 5049 C CA . ASP B 1 312 ? -17.438 2.594 5.191 1 94.88 312 ASP B CA 1
ATOM 5050 C C . ASP B 1 312 ? -16.453 3.113 4.145 1 94.88 312 ASP B C 1
ATOM 5052 O O . ASP B 1 312 ? -16.734 4.078 3.438 1 94.88 312 ASP B O 1
ATOM 5056 N N . TRP B 1 313 ? -15.344 2.471 4.043 1 96.69 313 TRP B N 1
ATOM 5057 C CA . TRP B 1 313 ? -14.32 2.949 3.119 1 96.69 313 TRP B CA 1
ATOM 5058 C C . TRP B 1 313 ? -14.766 2.789 1.672 1 96.69 313 TRP B C 1
ATOM 5060 O O . TRP B 1 313 ? -14.609 3.701 0.859 1 96.69 313 TRP B O 1
ATOM 5070 N N . PHE B 1 314 ? -15.359 1.721 1.326 1 96.25 314 PHE B N 1
ATOM 5071 C CA . PHE B 1 314 ? -15.773 1.487 -0.052 1 96.25 314 PHE B CA 1
ATOM 5072 C C . PHE B 1 314 ? -16.984 2.344 -0.405 1 96.25 314 PHE B C 1
ATOM 5074 O O . PHE B 1 314 ? -17.125 2.785 -1.548 1 96.25 314 PHE B O 1
ATOM 5081 N N . GLU B 1 315 ? -17.812 2.557 0.555 1 93.81 315 GLU B N 1
ATOM 5082 C CA . GLU B 1 315 ? -18.891 3.5 0.321 1 93.81 315 GLU B CA 1
ATOM 5083 C C . GLU B 1 315 ? -18.359 4.895 0.003 1 93.81 315 GLU B C 1
ATOM 5085 O O . GLU B 1 315 ? -18.859 5.566 -0.902 1 93.81 315 GLU B O 1
ATOM 5090 N N . SER B 1 316 ? -17.375 5.297 0.779 1 95.12 316 SER B N 1
ATOM 5091 C CA . SER B 1 316 ? -16.766 6.594 0.531 1 95.12 316 SER B CA 1
ATOM 5092 C C . SER B 1 316 ? -16.094 6.637 -0.842 1 95.12 316 SER B C 1
ATOM 5094 O O . SER B 1 316 ? -16.203 7.641 -1.553 1 95.12 316 SER B O 1
ATOM 5096 N N . LEU B 1 317 ? -15.453 5.559 -1.231 1 96.19 317 LEU B N 1
ATOM 5097 C CA . LEU B 1 317 ? -14.836 5.48 -2.553 1 96.19 317 LEU B CA 1
ATOM 5098 C C . LEU B 1 317 ? -15.883 5.652 -3.648 1 96.19 317 LEU B C 1
ATOM 5100 O O . LEU B 1 317 ? -15.688 6.434 -4.582 1 96.19 317 LEU B O 1
ATOM 5104 N N . ALA B 1 318 ? -16.953 4.969 -3.502 1 93.31 318 ALA B N 1
ATOM 5105 C CA . ALA B 1 318 ? -18 4.969 -4.52 1 93.31 318 ALA B CA 1
ATOM 5106 C C . ALA B 1 318 ? -18.703 6.316 -4.566 1 93.31 318 ALA B C 1
ATOM 5108 O O . ALA B 1 318 ? -18.906 6.887 -5.641 1 93.31 318 ALA B O 1
ATOM 5109 N N . GLU B 1 319 ? -19 6.863 -3.406 1 91.69 319 GLU B N 1
ATOM 5110 C CA . GLU B 1 319 ? -19.859 8.039 -3.34 1 91.69 319 GLU B CA 1
ATOM 5111 C C . GLU B 1 319 ? -19.062 9.32 -3.537 1 91.69 319 GLU B C 1
ATOM 5113 O O . GLU B 1 319 ? -19.547 10.289 -4.129 1 91.69 319 GLU B O 1
ATOM 5118 N N . CYS B 1 320 ? -17.875 9.281 -3.033 1 91.62 320 CYS B N 1
ATOM 5119 C CA . CYS B 1 320 ? -17.125 10.523 -3.043 1 91.62 320 CYS B CA 1
ATOM 5120 C C . CYS B 1 320 ? -16.203 10.594 -4.254 1 91.62 320 CYS B C 1
ATOM 5122 O O . CYS B 1 320 ? -15.992 11.664 -4.824 1 91.62 320 CYS B O 1
ATOM 5124 N N . LEU B 1 321 ? -15.695 9.445 -4.645 1 92.81 321 LEU B N 1
ATOM 5125 C CA . LEU B 1 321 ? -14.734 9.453 -5.742 1 92.81 321 LEU B CA 1
ATOM 5126 C C . LEU B 1 321 ? -15.312 8.773 -6.977 1 92.81 321 LEU B C 1
ATOM 5128 O O . LEU B 1 321 ? -14.625 8.648 -7.996 1 92.81 321 LEU B O 1
ATOM 5132 N N . HIS B 1 322 ? -16.547 8.273 -6.91 1 93.62 322 HIS B N 1
ATOM 5133 C CA . HIS B 1 322 ? -17.219 7.57 -7.996 1 93.62 322 HIS B CA 1
ATOM 5134 C C . HIS B 1 322 ? -16.359 6.43 -8.531 1 93.62 322 HIS B C 1
ATOM 5136 O O . HIS B 1 322 ? -16.25 6.242 -9.742 1 93.62 322 HIS B O 1
ATOM 5142 N N . TRP B 1 323 ? -15.711 5.816 -7.629 1 95.44 323 TRP B N 1
ATOM 5143 C CA . TRP B 1 323 ? -14.797 4.73 -7.965 1 95.44 323 TRP B CA 1
ATOM 5144 C C . TRP B 1 323 ? -15.531 3.592 -8.664 1 95.44 323 TRP B C 1
ATOM 5146 O O . TRP B 1 323 ? -16.297 2.865 -8.031 1 95.44 323 TRP B O 1
ATOM 5156 N N . ASN B 1 324 ? -15.352 3.428 -9.906 1 94.19 324 ASN B N 1
ATOM 5157 C CA . ASN B 1 324 ? -15.898 2.396 -10.773 1 94.19 324 ASN B CA 1
ATOM 5158 C C . ASN B 1 324 ? -17.422 2.453 -10.82 1 94.19 324 ASN B C 1
ATOM 5160 O O . ASN B 1 324 ? -18.078 1.427 -10.992 1 94.19 324 ASN B O 1
ATOM 5164 N N . VAL B 1 325 ? -18.016 3.545 -10.539 1 87.62 325 VAL B N 1
ATOM 5165 C CA . VAL B 1 325 ? -19.469 3.705 -10.609 1 87.62 325 VAL B CA 1
ATOM 5166 C C . VAL B 1 325 ? -19.875 3.988 -12.047 1 87.62 325 VAL B C 1
ATOM 5168 O O . VAL B 1 325 ? -19.266 4.801 -12.734 1 87.62 325 VAL B O 1
ATOM 5171 N N . ARG B 1 326 ? -20.875 3.113 -12.492 1 79.5 326 ARG B N 1
ATOM 5172 C CA . ARG B 1 326 ? -21.391 3.301 -13.844 1 79.5 326 ARG B CA 1
ATOM 5173 C C . ARG B 1 326 ? -22.875 3.604 -13.828 1 79.5 326 ARG B C 1
ATOM 5175 O O . ARG B 1 326 ? -23.609 3.1 -12.969 1 79.5 326 ARG B O 1
ATOM 5182 N N . LYS B 1 327 ? -23.172 4.574 -14.664 1 67.56 327 LYS B N 1
ATOM 5183 C CA . LYS B 1 327 ? -24.594 4.781 -14.898 1 67.56 327 LYS B CA 1
ATOM 5184 C C . LYS B 1 327 ? -25.172 3.674 -15.781 1 67.56 327 LYS B C 1
ATOM 5186 O O . LYS B 1 327 ? -24.594 3.328 -16.812 1 67.56 327 LYS B O 1
ATOM 5191 N N . LYS B 1 328 ? -25.953 2.828 -15.195 1 56.03 328 LYS B N 1
ATOM 5192 C CA . LYS B 1 328 ? -26.578 1.789 -16 1 56.03 328 LYS B CA 1
ATOM 5193 C C . LYS B 1 328 ? -27.297 2.391 -17.203 1 56.03 328 LYS B C 1
ATOM 5195 O O . LYS B 1 328 ? -28.078 3.342 -17.062 1 56.03 328 LYS B O 1
ATOM 5200 N N . GLN B 1 329 ? -26.609 2.234 -18.359 1 52.28 329 GLN B N 1
ATOM 5201 C CA . GLN B 1 329 ? -27.297 2.67 -19.562 1 52.28 329 GLN B CA 1
ATOM 5202 C C . GLN B 1 329 ? -28.656 1.982 -19.688 1 52.28 329 GLN B C 1
ATOM 5204 O O . GLN B 1 329 ? -28.781 0.785 -19.422 1 52.28 329 GLN B O 1
ATOM 5209 N N . ASN B 1 330 ? -29.641 2.693 -19.5 1 48.75 330 ASN B N 1
ATOM 5210 C CA . ASN B 1 330 ? -30.969 2.172 -19.797 1 48.75 330 ASN B CA 1
ATOM 5211 C C . ASN B 1 330 ? -30.969 1.288 -21.047 1 48.75 330 ASN B C 1
ATOM 5213 O O . ASN B 1 330 ? -30.328 1.618 -22.031 1 48.75 330 ASN B O 1
ATOM 5217 N N . HIS B 1 331 ? -31.016 0.03 -20.922 1 47.22 331 HIS B N 1
ATOM 5218 C CA . HIS B 1 331 ? -31.25 -0.829 -22.078 1 47.22 331 HIS B CA 1
ATOM 5219 C C . HIS B 1 331 ? -32.094 -0.123 -23.125 1 47.22 331 HIS B C 1
ATOM 5221 O O . HIS B 1 331 ? -33.125 0.47 -22.797 1 47.22 331 HIS B O 1
ATOM 5227 N N . PHE B 1 332 ? -31.594 0.26 -24.203 1 42.38 332 PHE B N 1
ATOM 5228 C CA . PHE B 1 332 ? -32.438 0.669 -25.328 1 42.38 332 PHE B CA 1
ATOM 5229 C C . PHE B 1 332 ? -33.594 -0.3 -25.5 1 42.38 332 PHE B C 1
ATOM 5231 O O . PHE B 1 332 ? -33.406 -1.513 -25.578 1 42.38 332 PHE B O 1
ATOM 5238 N N . SER B 1 333 ? -34.719 -0.023 -25.078 1 41.72 333 SER B N 1
ATOM 5239 C CA . SER B 1 333 ? -35.875 -0.74 -25.562 1 41.72 333 SER B CA 1
ATOM 5240 C C . SER B 1 333 ? -35.812 -0.956 -27.062 1 41.72 333 SER B C 1
ATOM 5242 O O . SER B 1 333 ? -35.625 -0.003 -27.828 1 41.72 333 SER B O 1
ATOM 5244 N N . ILE B 1 334 ? -35.281 -2.039 -27.594 1 43.03 334 ILE B N 1
ATOM 5245 C CA . ILE B 1 334 ? -35.375 -2.5 -28.969 1 43.03 334 ILE B CA 1
ATOM 5246 C C . ILE B 1 334 ? -36.719 -2.113 -29.578 1 43.03 334 ILE B C 1
ATOM 5248 O O . ILE B 1 334 ? -37 -2.455 -30.719 1 43.03 334 ILE B O 1
ATOM 5252 N N . ASP B 1 335 ? -37.625 -1.413 -28.906 1 39.09 335 ASP B N 1
ATOM 5253 C CA . ASP B 1 335 ? -38.781 -1.188 -29.734 1 39.09 335 ASP B CA 1
ATOM 5254 C C . ASP B 1 335 ? -38.469 -0.313 -30.938 1 39.09 335 ASP B C 1
ATOM 5256 O O . ASP B 1 335 ? -39.281 -0.148 -31.844 1 39.09 335 ASP B O 1
ATOM 5260 N N . GLU B 1 336 ? -37.5 0.552 -30.906 1 36.97 336 GLU B N 1
ATOM 5261 C CA . GLU B 1 336 ? -37.625 1.471 -32.031 1 36.97 336 GLU B CA 1
ATOM 5262 C C . GLU B 1 336 ? -36.938 0.918 -33.281 1 36.97 336 GLU B C 1
ATOM 5264 O O . GLU B 1 336 ? -36.719 1.648 -34.25 1 36.97 336 GLU B O 1
ATOM 5269 N N . GLU B 1 337 ? -36.375 -0.264 -33.312 1 36.78 337 GLU B N 1
ATOM 5270 C CA . GLU B 1 337 ? -35.812 -0.62 -34.625 1 36.78 337 GLU B CA 1
ATOM 5271 C C . GLU B 1 337 ? -36.906 -0.889 -35.656 1 36.78 337 GLU B C 1
ATOM 5273 O O . GLU B 1 337 ? -36.625 -1.324 -36.781 1 36.78 337 GLU B O 1
ATOM 5278 N N . GLU B 1 338 ? -38.25 -0.852 -35.344 1 33.38 338 GLU B N 1
ATOM 5279 C CA . GLU B 1 338 ? -39.062 -1.054 -36.531 1 33.38 338 GLU B CA 1
ATOM 5280 C C . GLU B 1 338 ? -38.875 0.077 -37.562 1 33.38 338 GLU B C 1
ATOM 5282 O O . GLU B 1 338 ? -39.406 0.023 -38.656 1 33.38 338 GLU B O 1
ATOM 5287 N N . GLU B 1 339 ? -38.5 1.258 -37.156 1 29.59 339 GLU B N 1
ATOM 5288 C CA . GLU B 1 339 ? -38.812 2.184 -38.25 1 29.59 339 GLU B CA 1
ATOM 5289 C C . GLU B 1 339 ? -37.719 2.121 -39.312 1 29.59 339 GLU B C 1
ATOM 5291 O O . GLU B 1 339 ? -37.875 2.727 -40.375 1 29.59 339 GLU B O 1
ATOM 5296 N N . PHE B 1 340 ? -36.5 1.603 -39.281 1 25.14 340 PHE B N 1
ATOM 5297 C CA . PHE B 1 340 ? -35.906 1.592 -40.625 1 25.14 340 PHE B CA 1
ATOM 5298 C C . PHE B 1 340 ? -36.125 0.237 -41.312 1 25.14 340 PHE B C 1
ATOM 5300 O O . PHE B 1 340 ? -36.125 -0.797 -40.625 1 25.14 340 PHE B O 1
#

Foldseek 3Di:
DPLPAAEEEEQEPDQPVSQVVQVVVCVPRVHAYEYEPVSCVDPVNVVDPVCVVVVVRHHYDHLVPDQCQPPHQEYEAEAAPVSVQVQVQSHPFAHHEYAAEYDPADHLQHLHHPPCVVVVVVCVVVPNFDKDFFWKKKKKKKDKDWDFDQPPPPDDPPDPPDSPRDIDIDIDIDIGIARFKKWKFQPPDPAWAWKFKDKQRHGPDIFTHRTKIKTALVNCPPVVVVLPGDHHQRPAQWIKIGHHGTPDPPDGIDIGGQAMKMKMAGDPPTPGWIWMAGNNDDIDIGDHPMMMIMHIGPHTHIYTDPPDSVVSNVVSCCRVVVPVPDDPDDPPPVVPVVPD/DPLPAAEEEEQAPDQPVSQVVQVVVCVPRVHAYEYEPVSCVDPVNVVPPVCPVVVVRHHYDHLVPDQCQPPHQEYEYEAAPVSVQVQVQSHPFAHHEYAAEYDPADHLQHLHHPPCVVVVVVCVVVPNFDKDFFWKKKKKKKDKDWDFDQPPPPDDPPDPPDSPRDIDIDIDIDIGIARFKKWKFQPPDPAWAWKFKDKQRHGPDIFTHRTKIKTALVNCPPVVVVLPGDHHQRPAQWIKIGHHGTPDPPDGIDIGGQAMKMKMAGDPPTPGWIWMAGNNDDIDIGDHPMMMIMHIGPHTHIYTDPPDSVVSNVVSCCRVVVPVPDDPDDPPPVVPVVPD

Secondary structure (DSSP, 8-state):
------EEEEEESSHHHHHHHHHHHHHHHT-EEEEEHHHHT-HHHHT-HHHHHHHTTEEEE-TTT---TTT-SEEEEESSHHHHHHHHHT-SS----EEEEESSSPBTTB-EEGGGHHHHHHHHHTT---EEEE--EEEEEEEEEEEEEE----S-S-S-----EEEEEEEEEEEEEESSEEEEE-TT-SS-EEEEEEETTEEEEEEEESEEEEE-TGGGGTHHHHTTPPEE-TTS-EEEEEEES-SSTT---EEEETT--EEEEE-TT-SS-EEEEETTEEEEEE-TT-EEEEEE-S--EEEE-SS-HHHHHHHHHHHHH-TT---------GGGGG--/------EEEEEESSHHHHHHHHHHHHHHHT-EEEEEHHHHT-HHHHT-HHHHHHHTTEEEE-TTT---TTT-SEEEEESSHHHHHHHHHT-SSPPPPEEEEESSSPBTTB-EEGGGHHHHHHHHHTT---EEEE--EEEEEEEEEEEEEE----S-S-S-----EEEEEEEEEEEEEESSEEEEE-TT-SS-EEEEEEETTEEEEEEEESEEEEE-TGGGGTHHHHTTPPEE-TTS-EEEEEEES-SSTT---EEEETT--EEEEE-TT-SS-EEEEETTEEEEEE-TT-EEEEEE-S--EEEE-SS-HHHHHHHHHHHHH-TT---------GGGGG--

pLDDT: mean 83.05, std 18.59, range [23.17, 98.94]

Solvent-accessible surface area (backbone atoms only — not comparable to full-atom values): 36228 Å² total; per-residue (Å²): 135,80,77,74,69,48,23,34,33,43,48,56,71,52,63,70,66,44,47,56,48,46,55,59,46,35,72,69,60,64,37,48,38,35,32,49,48,70,55,59,68,31,63,79,48,63,68,32,69,84,40,57,72,53,55,75,62,45,42,70,43,45,84,92,74,48,83,52,58,89,62,44,55,32,32,40,31,35,25,49,48,65,47,51,54,51,58,55,60,65,26,94,49,66,44,49,46,30,41,33,20,14,74,85,66,72,22,67,72,9,72,35,58,56,89,56,39,69,65,51,51,51,39,45,75,73,64,68,57,47,71,41,61,35,52,22,35,34,35,39,39,36,39,65,40,77,42,75,39,74,50,74,66,82,66,80,79,70,73,84,71,68,66,60,58,48,72,44,79,45,78,46,76,48,77,48,69,24,55,30,28,39,39,39,27,19,66,90,51,94,54,64,18,39,32,30,36,25,50,72,86,35,80,74,48,66,48,43,14,49,27,38,34,43,20,26,24,61,15,16,71,44,69,39,30,78,56,58,31,37,31,34,40,48,79,28,61,36,33,35,43,28,48,32,71,45,73,42,90,48,50,65,27,37,36,39,44,35,86,50,43,34,36,40,29,55,33,91,81,40,88,60,57,34,24,37,27,46,59,87,34,84,67,44,80,41,46,85,81,22,38,38,35,40,32,57,38,94,41,36,44,33,34,54,36,74,76,36,69,66,60,47,50,52,50,23,37,37,72,57,62,38,43,51,64,72,80,77,70,72,73,74,69,74,70,66,64,71,76,116,135,83,77,75,70,47,22,33,33,43,47,56,69,52,61,68,66,44,46,56,48,47,54,60,46,34,72,70,62,62,36,48,37,35,33,49,48,69,55,61,66,32,63,77,47,63,68,31,69,84,38,58,72,52,56,74,63,44,42,69,43,45,84,94,74,46,84,53,59,88,62,44,57,32,32,41,32,35,25,49,46,65,46,52,54,51,58,54,61,64,26,93,48,66,44,49,45,31,40,34,20,14,73,85,66,70,22,68,72,9,72,35,58,55,89,56,38,69,64,50,50,51,40,45,76,73,63,69,58,48,72,41,61,34,52,21,36,35,33,38,40,37,39,66,40,77,42,74,39,75,52,75,66,82,68,81,79,71,73,84,70,72,67,60,60,49,73,45,79,43,77,48,76,49,77,47,72,25,54,30,30,39,39,38,28,18,66,89,52,95,56,64,18,37,33,30,36,25,50,72,85,37,79,74,50,68,48,44,13,50,26,38,36,43,22,26,24,63,16,15,70,45,72,39,30,76,55,59,32,38,30,35,40,49,79,28,62,37,33,35,44,30,47,31,72,45,72,42,91,48,50,64,29,36,35,38,42,35,86,48,42,36,35,39,30,57,33,92,82,40,88,60,56,35,24,37,27,46,60,85,34,82,67,45,79,41,46,83,80,21,38,36,37,40,32,58,39,96,41,37,44,33,33,52,36,74,75,35,68,65,62,46,50,52,48,24,37,38,72,57,60,38,42,52,64,70,81,78,71,72,73,74,68,74,73,66,64,71,76,114

Nearest PDB structures (foldseek):
  8kgc-assembly1_A  TM=9.291E-01  e=1.886E-48  Homo sapiens
  3pfn-assembly1_D  TM=9.575E-01  e=5.997E-47  Homo sapiens
  8kgc-assembly1_D  TM=9.226E-01  e=5.324E-48  Homo sapiens
  8kgc-assembly1_C  TM=9.266E-01  e=3.002E-47  Homo sapiens
  3pfn-assembly1_A  TM=9.298E-01  e=1.344E-46  Homo sapiens

InterPro domains:
  IPR002504 NAD kinase [MF_00361] (30-323)
  IPR002504 NAD kinase [PF01513] (68-128)
  IPR016064 NAD kinase/diacylglycerol kinase-like domain superfamily [SSF111331] (17-329)
  IPR017437 ATP-NAD kinase, PpnK-type, C-terminal [G3DSA:2.60.200.30] (136-299)
  IPR017438 Inorganic polyphosphate/ATP-NAD kinase, N-terminal [G3DSA:3.40.50.10330] (23-324)

Organism: Laticauda laticaudata (NCBI:txid8630)

Sequence (680 aa):
QNQHKINLCFLPAVAALSMHFLNCHSQVNNMLVYVEKKILDDPAIMNDESFASVKKRFCTFSEDYDDISDQIDFIICLGGDGTLLYASSLFPRSVPPVMAFHLGSLGFLTPFNFENFQSQVTQVIEGNAALVLRSRLKVKVIKEHWEKKAVIQNGIEENGVSSGLEKEMFKQATQYLVLNEVVVDRGPSSYLSNVDVFLDGHLITTVQGDGVIVSTPTGSTAYAAAAGASMIHPNVPAIMITPICPHSLSFRPIVVPAGVDLKIMLSPDARNTAWVSFDGRKRQEICHGDSISITTSCYPLPSICFQDPVSDWFESLAECLHWNVRKKQNHFSIDEEEEFQNQHKINLCFLPAVAALSMHFLNCHSQVNNMLVYVEKKILDDPAIMNDESFASVKKRFCTFSEDYDDISDQIDFIICLGGDGTLLYASSLFPRSVPPVMAFHLGSLGFLTPFNFENFQSQVTQVIEGNAALVLRSRLKVKVIKEHWEKKAVIQNGIEENGVSSGLEKEMFKQATQYLVLNEVVVDRGPSSYLSNVDVFLDGHLITTVQGDGVIVSTPTGSTAYAAAAGASMIHPNVPAIMITPICPHSLSFRPIVVPAGVDLKIMLSPDARNTAWVSFDGRKRQEICHGDSISITTSCYPLPSICFQDPVSDWFESLAECLHWNVRKKQNHFSIDEEEEF

Radius of gyration: 31.82 Å; Cα contacts (8 Å, |Δi|>4): 1512; chains: 2; bounding box: 90×102×81 Å